Protein AF-A0A950ZMZ5-F1 (afdb_monomer_lite)

Structure (mmCIF, N/CA/C/O backbone):
data_AF-A0A950ZMZ5-F1
#
_entry.id   AF-A0A950ZMZ5-F1
#
loop_
_atom_site.group_PDB
_atom_site.id
_atom_site.type_symbol
_atom_site.label_atom_id
_atom_site.label_alt_id
_atom_site.label_comp_id
_atom_site.label_asym_id
_atom_site.label_entity_id
_atom_site.label_seq_id
_atom_site.pdbx_PDB_ins_code
_atom_site.Cartn_x
_atom_site.Cartn_y
_atom_site.Cartn_z
_atom_site.occupancy
_atom_site.B_iso_or_equiv
_atom_site.auth_seq_id
_atom_site.auth_comp_id
_atom_site.auth_asym_id
_atom_site.auth_atom_id
_atom_site.pdbx_PDB_model_num
ATOM 1 N N . MET A 1 1 ? -19.208 53.055 10.095 1.00 32.09 1 MET A N 1
ATOM 2 C CA . MET A 1 1 ? -19.517 51.726 9.536 1.00 32.09 1 MET A CA 1
ATOM 3 C C . MET A 1 1 ? -18.241 51.218 8.906 1.00 32.09 1 MET A C 1
ATOM 5 O O . MET A 1 1 ? -17.935 51.582 7.781 1.00 32.09 1 MET A O 1
ATOM 9 N N . THR A 1 2 ? -17.459 50.480 9.681 1.00 22.81 2 THR A N 1
ATOM 10 C CA . THR A 1 2 ? -16.190 49.901 9.240 1.00 22.81 2 THR A CA 1
ATOM 11 C C . THR A 1 2 ? -16.120 48.561 9.949 1.00 22.81 2 THR A C 1
ATOM 13 O O . THR A 1 2 ? -16.066 48.520 11.177 1.00 22.81 2 THR A O 1
ATOM 16 N N . ALA A 1 3 ? -16.302 47.487 9.187 1.00 22.36 3 ALA A N 1
ATOM 17 C CA . ALA A 1 3 ? -16.312 46.130 9.701 1.00 22.36 3 ALA A CA 1
ATOM 18 C C . ALA A 1 3 ? -14.878 45.714 10.041 1.00 22.36 3 ALA A C 1
ATOM 20 O O . ALA A 1 3 ? -13.974 45.837 9.217 1.00 22.36 3 ALA A O 1
ATOM 21 N N . VAL A 1 4 ? -14.695 45.251 11.274 1.00 22.25 4 VAL A N 1
ATOM 22 C CA . VAL A 1 4 ? -13.485 44.583 11.748 1.00 22.25 4 VAL A CA 1
ATOM 23 C C . VAL A 1 4 ? -13.586 43.132 11.287 1.00 22.25 4 VAL A C 1
ATOM 25 O O . VAL A 1 4 ? -14.477 42.411 11.730 1.00 22.25 4 VAL A O 1
ATOM 28 N N . ALA A 1 5 ? -12.717 42.724 10.365 1.00 22.44 5 ALA A N 1
ATOM 29 C CA . ALA A 1 5 ? -12.548 41.326 9.997 1.00 22.44 5 ALA A CA 1
ATOM 30 C C . ALA A 1 5 ? -11.643 40.657 11.040 1.00 22.44 5 ALA A C 1
ATOM 32 O O . ALA A 1 5 ? -10.465 40.984 11.165 1.00 22.44 5 ALA A O 1
ATOM 33 N N . THR A 1 6 ? -12.218 39.747 11.816 1.00 23.91 6 THR A N 1
ATOM 34 C CA . THR A 1 6 ? -11.496 38.792 12.659 1.00 23.91 6 THR A CA 1
ATOM 35 C C . THR A 1 6 ? -10.796 37.775 11.758 1.00 23.91 6 THR A C 1
ATOM 37 O O . THR A 1 6 ? -11.465 36.991 11.086 1.00 23.91 6 THR A O 1
ATOM 40 N N . GLY A 1 7 ? -9.462 37.807 11.720 1.00 21.19 7 GLY A N 1
ATOM 41 C CA . GLY A 1 7 ? -8.650 36.768 11.090 1.00 21.19 7 GLY A CA 1
ATOM 42 C C . GLY A 1 7 ? -8.719 35.477 11.904 1.00 21.19 7 GLY A C 1
ATOM 43 O O . GLY A 1 7 ? -8.362 35.471 13.080 1.00 21.19 7 GLY A O 1
ATOM 44 N N . GLY A 1 8 ? -9.208 34.406 11.280 1.00 20.48 8 GLY A N 1
ATOM 45 C CA . GLY A 1 8 ? -9.074 33.047 11.793 1.00 20.48 8 GLY A CA 1
ATOM 46 C C . GLY A 1 8 ? -7.639 32.573 11.591 1.00 20.48 8 GLY A C 1
ATOM 47 O O . GLY A 1 8 ? -7.111 32.649 10.482 1.00 20.48 8 GLY A O 1
ATOM 48 N N . ALA A 1 9 ? -7.008 32.135 12.676 1.00 21.34 9 ALA A N 1
ATOM 49 C CA . ALA A 1 9 ? -5.721 31.464 12.652 1.00 21.34 9 ALA A CA 1
ATOM 50 C C . ALA A 1 9 ? -5.855 30.145 11.876 1.00 21.34 9 ALA A C 1
ATOM 52 O O . ALA A 1 9 ? -6.676 29.300 12.227 1.00 21.34 9 ALA A O 1
ATOM 53 N N . ALA A 1 10 ? -5.063 29.990 10.816 1.00 20.31 10 ALA A N 1
ATOM 54 C CA . ALA A 1 10 ? -4.815 28.695 10.207 1.00 20.31 10 ALA A CA 1
ATOM 55 C C . ALA A 1 10 ? -3.962 27.890 11.195 1.00 20.31 10 ALA A C 1
ATOM 57 O O . ALA A 1 10 ? -2.818 28.257 11.466 1.00 20.31 10 ALA A O 1
ATOM 58 N N . LEU A 1 11 ? -4.550 26.853 11.788 1.00 21.42 11 LEU A N 1
ATOM 59 C CA . LEU A 1 11 ? -3.806 25.863 12.553 1.00 21.42 11 LEU A CA 1
ATOM 60 C C . LEU A 1 11 ? -3.029 25.008 11.556 1.00 21.42 11 LEU A C 1
ATOM 62 O O . LEU A 1 11 ? -3.608 24.327 10.712 1.00 21.42 11 LEU A O 1
ATOM 66 N N . ALA A 1 12 ? -1.710 25.134 11.633 1.00 23.05 12 ALA A N 1
ATOM 67 C CA . ALA A 1 12 ? -0.775 24.168 11.106 1.00 23.05 12 ALA A CA 1
ATOM 68 C C . ALA A 1 12 ? -0.797 22.940 12.025 1.00 23.05 12 ALA A C 1
ATOM 70 O O . ALA A 1 12 ? -0.555 23.074 13.221 1.00 23.05 12 ALA A O 1
ATOM 71 N N . SER A 1 13 ? -1.058 21.772 11.454 1.00 20.72 13 SER A N 1
ATOM 72 C CA . SER A 1 13 ? -0.697 20.474 12.022 1.00 20.72 13 SER A CA 1
ATOM 73 C C . SER A 1 13 ? -0.305 19.573 10.855 1.00 20.72 13 SER A C 1
ATOM 75 O O . SER A 1 13 ? -1.113 18.930 10.193 1.00 20.72 13 SER A O 1
ATOM 77 N N . VAL A 1 14 ? 0.983 19.678 10.546 1.00 29.28 14 VAL A N 1
ATOM 78 C CA . VAL A 1 14 ? 1.787 18.743 9.767 1.00 29.28 14 VAL A CA 1
ATOM 79 C C . VAL A 1 14 ? 1.998 17.523 10.656 1.00 29.28 14 VAL A C 1
ATOM 81 O O . VAL A 1 14 ? 2.551 17.670 11.741 1.00 29.28 14 VAL A O 1
ATOM 84 N N . GLY A 1 15 ? 1.554 16.342 10.235 1.00 23.73 15 GLY A N 1
ATOM 85 C CA . GLY A 1 15 ? 1.732 15.144 11.049 1.00 23.73 15 GLY A CA 1
ATOM 86 C C . GLY A 1 15 ? 1.360 13.861 10.328 1.00 23.73 15 GLY A C 1
ATOM 87 O O . GLY A 1 15 ? 0.329 13.308 10.661 1.00 23.73 15 GLY A O 1
ATOM 88 N N . ALA A 1 16 ? 2.188 13.448 9.355 1.00 27.67 16 ALA A N 1
ATOM 89 C CA . ALA A 1 16 ? 2.690 12.064 9.199 1.00 27.67 16 ALA A CA 1
ATOM 90 C C . ALA A 1 16 ? 3.478 11.823 7.890 1.00 27.67 16 ALA A C 1
ATOM 92 O O . ALA A 1 16 ? 4.119 10.793 7.788 1.00 27.67 16 ALA A O 1
ATOM 93 N N . PHE A 1 17 ? 3.511 12.749 6.915 1.00 30.23 17 PHE A N 1
ATOM 94 C CA . PHE A 1 17 ? 4.338 12.574 5.692 1.00 30.23 17 PHE A CA 1
ATOM 95 C C . PHE A 1 17 ? 5.006 13.857 5.164 1.00 30.23 17 PHE A C 1
ATOM 97 O O . PHE A 1 17 ? 5.418 13.925 4.010 1.00 30.23 17 PHE A O 1
ATOM 104 N N . THR A 1 18 ? 5.117 14.920 5.969 1.00 25.66 18 THR A N 1
ATOM 105 C CA . THR A 1 18 ? 5.727 16.184 5.512 1.00 25.66 18 THR A CA 1
ATOM 106 C C . THR A 1 18 ? 6.872 16.660 6.392 1.00 25.66 18 THR A C 1
ATOM 108 O O . THR A 1 18 ? 6.831 17.759 6.923 1.00 25.66 18 THR A O 1
ATOM 111 N N . HIS A 1 19 ? 7.957 15.889 6.451 1.00 24.17 19 HIS A N 1
ATOM 112 C CA . HIS A 1 19 ? 9.299 16.451 6.613 1.00 24.17 19 HIS A CA 1
ATOM 113 C C . HIS A 1 19 ? 10.263 15.684 5.712 1.00 24.17 19 HIS A C 1
ATOM 115 O O . HIS A 1 19 ? 10.140 14.477 5.568 1.00 24.17 19 HIS A O 1
ATOM 121 N N . THR A 1 20 ? 11.160 16.421 5.055 1.00 23.50 20 THR A N 1
ATOM 122 C CA . THR A 1 20 ? 12.178 15.939 4.113 1.00 23.50 20 THR A CA 1
ATOM 123 C C . THR A 1 20 ? 12.728 14.572 4.513 1.00 23.50 20 THR A C 1
ATOM 125 O O . THR A 1 20 ? 13.599 14.509 5.381 1.00 23.50 20 THR A O 1
ATOM 128 N N . ALA A 1 21 ? 12.287 13.500 3.853 1.00 25.80 21 ALA A N 1
ATOM 129 C CA . ALA A 1 21 ? 13.117 12.318 3.764 1.00 25.80 21 ALA A CA 1
ATOM 130 C C . ALA A 1 21 ? 14.353 12.762 2.970 1.00 25.80 21 ALA A C 1
ATOM 132 O O . ALA A 1 21 ? 14.354 13.015 1.767 1.00 25.80 21 ALA A O 1
ATOM 133 N N . THR A 1 22 ? 15.439 13.022 3.686 1.00 21.56 22 THR A N 1
ATOM 134 C CA . THR A 1 22 ? 16.737 12.953 3.041 1.00 21.56 22 THR A CA 1
ATOM 135 C C . THR A 1 22 ? 16.854 11.522 2.556 1.00 21.56 22 THR A C 1
ATOM 137 O O . THR A 1 22 ? 16.893 10.625 3.393 1.00 21.56 22 THR A O 1
ATOM 140 N N . ALA A 1 23 ? 16.887 11.318 1.238 1.00 23.75 23 ALA A N 1
ATOM 141 C CA . ALA A 1 23 ? 17.350 10.070 0.658 1.00 23.75 23 ALA A CA 1
ATOM 142 C C . ALA A 1 23 ? 18.657 9.694 1.369 1.00 23.75 23 ALA A C 1
ATOM 144 O O . ALA A 1 23 ? 19.685 10.353 1.176 1.00 23.75 23 ALA A O 1
ATOM 145 N N . SER A 1 24 ? 18.619 8.700 2.255 1.00 24.92 24 SER A N 1
ATOM 146 C CA . SER A 1 24 ? 19.824 8.175 2.881 1.00 24.92 24 SER A CA 1
ATOM 147 C C . SER A 1 24 ? 20.446 7.193 1.908 1.00 24.92 24 SER A C 1
ATOM 149 O O . SER A 1 24 ? 20.446 5.985 2.109 1.00 24.92 24 SER A O 1
ATOM 151 N N . SER A 1 25 ? 21.010 7.730 0.833 1.00 27.55 25 SER A N 1
ATOM 152 C CA . SER A 1 25 ? 22.023 6.999 0.100 1.00 27.55 25 SER A CA 1
ATOM 153 C C . SER A 1 25 ? 23.294 6.982 0.941 1.00 27.55 25 SER A C 1
ATOM 155 O O . SER A 1 25 ? 24.079 7.934 0.928 1.00 27.55 25 SER A O 1
ATOM 157 N N . GLY A 1 26 ? 23.476 5.898 1.686 1.00 26.34 26 GLY A N 1
ATOM 158 C CA . GLY A 1 26 ? 24.734 5.546 2.328 1.00 26.34 26 GLY A CA 1
ATOM 159 C C . GLY A 1 26 ? 24.906 6.068 3.752 1.00 26.34 26 GLY A C 1
ATOM 160 O O . GLY A 1 26 ? 25.150 7.251 3.985 1.00 26.34 26 GLY A O 1
ATOM 161 N N . GLY A 1 27 ? 24.930 5.133 4.699 1.00 23.84 27 GLY A N 1
ATOM 162 C CA . GLY A 1 27 ? 25.520 5.358 6.011 1.00 23.84 27 GLY A CA 1
ATOM 163 C C . GLY A 1 27 ? 24.931 4.469 7.090 1.00 23.84 27 GLY A C 1
ATOM 164 O O . GLY A 1 27 ? 23.806 4.678 7.514 1.00 23.84 27 GLY A O 1
ATOM 165 N N . TRP A 1 28 ? 25.746 3.537 7.576 1.00 34.00 28 TRP A N 1
ATOM 166 C CA . TRP A 1 28 ? 25.572 2.823 8.836 1.00 34.00 28 TRP A CA 1
ATOM 167 C C . TRP A 1 28 ? 25.198 3.797 9.962 1.00 34.00 28 TRP A C 1
ATOM 169 O O . TRP A 1 28 ? 26.044 4.565 10.428 1.00 34.00 28 TRP A O 1
ATOM 179 N N . GLY A 1 29 ? 23.944 3.767 10.397 1.00 33.09 29 GLY A N 1
ATOM 180 C CA . GLY A 1 29 ? 23.459 4.522 11.542 1.00 33.09 29 GLY A CA 1
ATOM 181 C C . GLY A 1 29 ? 22.271 3.794 12.172 1.00 33.09 29 GLY A C 1
ATOM 182 O O . GLY A 1 29 ? 21.432 3.296 11.427 1.00 33.09 29 GLY A O 1
ATOM 183 N N . PRO A 1 30 ? 22.212 3.668 13.510 1.00 36.00 30 PRO A N 1
ATOM 184 C CA . PRO A 1 30 ? 21.058 3.084 14.190 1.00 36.00 30 PRO A CA 1
ATOM 185 C C . PRO A 1 30 ? 19.786 3.898 13.905 1.00 36.00 30 PRO A C 1
ATOM 187 O O . PRO A 1 30 ? 19.873 5.112 13.697 1.00 36.00 30 PRO A O 1
ATOM 190 N N . LEU A 1 31 ? 18.632 3.215 13.921 1.00 36.31 31 LEU A N 1
ATOM 191 C CA . LEU A 1 31 ? 17.279 3.788 13.870 1.00 36.31 31 LEU A CA 1
ATOM 192 C C . LEU A 1 31 ? 17.222 5.106 14.652 1.00 36.31 31 LEU A C 1
ATOM 194 O O . LEU A 1 31 ? 17.436 5.121 15.859 1.00 36.31 31 LEU A O 1
ATOM 198 N N . SER A 1 32 ? 16.979 6.216 13.953 1.00 34.34 32 SER A N 1
ATOM 199 C CA . SER A 1 32 ? 16.877 7.548 14.546 1.00 34.34 32 SER A CA 1
ATOM 200 C C . SER A 1 32 ? 15.452 8.055 14.388 1.00 34.34 32 SER A C 1
ATOM 202 O O . SER A 1 32 ? 15.068 8.573 13.342 1.00 34.34 32 SER A O 1
ATOM 204 N N . CYS A 1 33 ? 14.691 7.977 15.474 1.00 40.84 33 CYS A N 1
ATOM 205 C CA . CYS A 1 33 ? 13.334 8.509 15.590 1.00 40.84 33 CYS A CA 1
ATOM 206 C C . CYS A 1 33 ? 13.276 10.060 15.598 1.00 40.84 33 CYS A C 1
ATOM 208 O O . CYS A 1 33 ? 12.283 10.670 15.979 1.00 40.84 33 CYS A O 1
ATOM 210 N N . GLY A 1 34 ? 14.361 10.735 15.189 1.00 34.91 34 GLY A N 1
ATOM 211 C CA . GLY A 1 34 ? 14.364 12.172 14.893 1.00 34.91 34 GLY A CA 1
ATOM 212 C C . GLY A 1 34 ? 13.641 12.520 13.584 1.00 34.91 34 GLY A C 1
ATOM 213 O O . GLY A 1 34 ? 13.347 13.689 13.340 1.00 34.91 34 GLY A O 1
ATOM 214 N N . ASN A 1 35 ? 13.329 11.509 12.771 1.00 38.72 35 ASN A N 1
ATOM 215 C CA . ASN A 1 35 ? 12.305 11.568 11.739 1.00 38.72 35 ASN A CA 1
ATOM 216 C C . ASN A 1 35 ? 11.102 10.788 12.280 1.00 38.72 35 ASN A C 1
ATOM 218 O O . ASN A 1 35 ? 11.290 9.652 12.697 1.00 38.72 35 ASN A O 1
ATOM 222 N N . ASN A 1 36 ? 9.915 11.406 12.295 1.00 33.66 36 ASN A N 1
ATOM 223 C CA . ASN A 1 36 ? 8.611 10.873 12.737 1.00 33.66 36 ASN A CA 1
ATOM 224 C C . ASN A 1 36 ? 8.176 9.593 11.977 1.00 33.66 36 ASN A C 1
ATOM 226 O O . ASN A 1 36 ? 7.123 9.566 11.342 1.00 33.66 36 ASN A O 1
ATOM 230 N N . LEU A 1 37 ? 8.989 8.543 11.986 1.00 39.84 37 LEU A N 1
ATOM 231 C CA . LEU A 1 37 ? 8.628 7.227 11.491 1.00 39.84 37 LEU A CA 1
ATOM 232 C C . LEU A 1 37 ? 7.892 6.530 12.632 1.00 39.84 37 LEU A C 1
ATOM 234 O O . LEU A 1 37 ? 8.488 6.152 13.634 1.00 39.84 37 LEU A O 1
ATOM 238 N N . ARG A 1 38 ? 6.569 6.444 12.485 1.00 42.16 38 ARG A N 1
ATOM 239 C CA . ARG A 1 38 ? 5.661 5.750 13.414 1.00 42.16 38 ARG A CA 1
ATOM 240 C C . ARG A 1 38 ? 5.796 4.228 13.358 1.00 42.16 38 ARG A C 1
ATOM 242 O O . ARG A 1 38 ? 5.222 3.540 14.191 1.00 42.16 38 ARG A O 1
ATOM 249 N N . LEU A 1 39 ? 6.531 3.736 12.364 1.00 47.12 39 LEU A N 1
ATOM 250 C CA . LEU A 1 39 ? 6.802 2.331 12.100 1.00 47.12 39 LEU A CA 1
ATOM 251 C C . LEU A 1 39 ? 8.301 2.093 12.289 1.00 47.12 39 LEU A C 1
ATOM 253 O O . LEU A 1 39 ? 9.124 2.942 11.920 1.00 47.12 39 LEU A O 1
ATOM 257 N N . CYS A 1 40 ? 8.657 0.969 12.905 1.00 47.28 40 CYS A N 1
ATOM 258 C CA . CYS A 1 40 ? 10.036 0.631 13.222 1.00 47.28 40 CYS A CA 1
ATOM 259 C C . CYS A 1 40 ? 10.724 0.054 11.985 1.00 47.28 40 CYS A C 1
ATOM 261 O O . CYS A 1 40 ? 11.017 -1.128 11.931 1.00 47.28 40 CYS A O 1
ATOM 263 N N . THR A 1 41 ? 11.050 0.900 11.007 1.00 48.28 41 THR A N 1
ATOM 264 C CA . THR A 1 41 ? 11.684 0.434 9.766 1.00 48.28 41 THR A CA 1
ATOM 265 C C . THR A 1 41 ? 12.944 -0.385 10.051 1.00 48.28 41 THR A C 1
ATOM 267 O O . THR A 1 41 ? 13.866 0.108 10.712 1.00 48.28 41 THR A O 1
ATOM 270 N N . GLU A 1 42 ? 13.007 -1.605 9.520 1.00 53.25 42 GLU A N 1
ATOM 271 C CA . GLU A 1 42 ? 14.174 -2.470 9.663 1.00 53.25 42 GLU A CA 1
ATOM 272 C C . GLU A 1 42 ? 15.477 -1.767 9.268 1.00 53.25 42 GLU A C 1
ATOM 274 O O . GLU A 1 42 ? 15.546 -0.930 8.363 1.00 53.25 42 GLU A O 1
ATOM 279 N N . VAL A 1 43 ? 16.562 -2.157 9.933 1.00 52.28 43 VAL A N 1
ATOM 280 C CA . VAL A 1 43 ? 17.907 -1.771 9.506 1.00 52.28 43 VAL A CA 1
ATOM 281 C C . VAL A 1 43 ? 18.379 -2.727 8.411 1.00 52.28 43 VAL A C 1
ATOM 283 O O . VAL A 1 43 ? 18.299 -3.942 8.559 1.00 52.28 43 VAL A O 1
ATOM 286 N N . GLU A 1 44 ? 18.942 -2.182 7.332 1.00 53.75 44 GLU A N 1
ATOM 287 C CA . GLU A 1 44 ? 19.447 -2.967 6.190 1.00 53.75 44 GLU A CA 1
ATOM 288 C C . GLU A 1 44 ? 20.469 -4.056 6.601 1.00 53.75 44 GLU A C 1
ATOM 290 O O . GLU A 1 44 ? 20.534 -5.120 5.987 1.00 53.75 44 GLU A O 1
ATOM 295 N N . ASP A 1 45 ? 21.258 -3.816 7.661 1.00 61.88 45 ASP A N 1
ATOM 296 C CA . ASP A 1 45 ? 22.209 -4.784 8.229 1.00 61.88 45 ASP A CA 1
ATOM 297 C C . ASP A 1 45 ? 22.039 -4.918 9.754 1.00 61.88 45 ASP A C 1
ATOM 299 O O . ASP A 1 45 ? 22.756 -4.313 10.565 1.00 61.88 45 ASP A O 1
ATOM 303 N N . ASP A 1 46 ? 21.080 -5.765 10.129 1.00 57.84 46 ASP A N 1
ATOM 304 C CA . ASP A 1 46 ? 20.758 -6.210 11.490 1.00 57.84 46 ASP A CA 1
ATOM 305 C C . ASP A 1 46 ? 21.987 -6.687 12.275 1.00 57.84 46 ASP A C 1
ATOM 307 O O . ASP A 1 46 ? 22.171 -6.370 13.454 1.00 57.84 46 ASP A O 1
ATOM 311 N N . LYS A 1 47 ? 22.879 -7.430 11.617 1.00 67.25 47 LYS A N 1
ATOM 312 C CA . LYS A 1 47 ? 24.066 -8.004 12.251 1.00 67.25 47 LYS A CA 1
ATOM 313 C C . LYS A 1 47 ? 25.069 -6.940 12.626 1.00 67.25 47 LYS A C 1
ATOM 315 O O . LYS A 1 47 ? 25.731 -7.086 13.651 1.00 67.25 47 LYS A O 1
ATOM 320 N N . THR A 1 48 ? 25.210 -5.896 11.827 1.00 66.50 48 THR A N 1
ATOM 321 C CA . THR A 1 48 ? 26.104 -4.797 12.183 1.00 66.50 48 THR A CA 1
ATOM 322 C C . THR A 1 48 ? 25.464 -3.860 13.200 1.00 66.50 48 THR A C 1
ATOM 324 O O . THR A 1 48 ? 26.162 -3.403 14.105 1.00 66.50 48 THR A O 1
ATOM 327 N N . ALA A 1 49 ? 24.157 -3.601 13.098 1.00 60.34 49 ALA A N 1
ATOM 328 C CA . ALA A 1 49 ? 23.449 -2.727 14.031 1.00 60.34 49 ALA A CA 1
ATOM 329 C C . ALA A 1 49 ? 23.337 -3.337 15.437 1.00 60.34 49 ALA A C 1
ATOM 331 O O . ALA A 1 49 ? 23.622 -2.669 16.432 1.00 60.34 49 ALA A O 1
ATOM 332 N N . PHE A 1 50 ? 22.966 -4.616 15.519 1.00 65.19 50 PHE A N 1
ATOM 333 C CA . PHE A 1 50 ? 22.609 -5.271 16.776 1.00 65.19 50 PHE A CA 1
ATOM 334 C C . PHE A 1 50 ? 23.531 -6.434 17.147 1.00 65.19 50 PHE A C 1
ATOM 336 O O . PHE A 1 50 ? 23.539 -6.863 18.294 1.00 65.19 50 PHE A O 1
ATOM 343 N N . GLY A 1 51 ? 24.342 -6.955 16.222 1.00 70.44 51 GLY A N 1
ATOM 344 C CA . GLY A 1 51 ? 25.155 -8.156 16.458 1.00 70.44 51 GLY A CA 1
ATOM 345 C C . GLY A 1 51 ? 24.374 -9.470 16.341 1.00 70.44 51 GLY A C 1
ATOM 346 O O . GLY A 1 51 ? 24.968 -10.547 16.456 1.00 70.44 51 GLY A O 1
ATOM 347 N N . TRP A 1 52 ? 23.062 -9.401 16.107 1.00 66.31 52 TRP A N 1
ATOM 348 C CA . TRP A 1 52 ? 22.148 -10.528 15.930 1.00 66.31 52 TRP A CA 1
ATOM 349 C C . TRP A 1 52 ? 20.894 -10.083 15.168 1.00 66.31 52 TRP A C 1
ATOM 351 O O . TRP A 1 52 ? 20.552 -8.906 15.172 1.00 66.31 52 TRP A O 1
ATOM 361 N N . TYR A 1 53 ? 20.191 -11.043 14.564 1.00 62.25 53 TYR A N 1
ATOM 362 C CA . TYR A 1 53 ? 18.888 -10.793 13.948 1.00 62.25 53 TYR A CA 1
ATOM 363 C C . TYR A 1 53 ? 17.832 -10.588 15.028 1.00 62.25 53 TYR A C 1
ATOM 365 O O . TYR A 1 53 ? 17.689 -11.442 15.909 1.00 62.25 53 TYR A O 1
ATOM 373 N N . VAL A 1 54 ? 17.126 -9.459 14.970 1.00 58.66 54 VAL A N 1
ATOM 374 C CA . VAL A 1 54 ? 16.095 -9.085 15.952 1.00 58.66 54 VAL A CA 1
ATOM 375 C C . VAL A 1 54 ? 14.689 -9.500 15.487 1.00 58.66 54 VAL A C 1
ATOM 377 O O . VAL A 1 54 ? 13.800 -9.640 16.321 1.00 58.66 54 VAL A O 1
ATOM 380 N N . GLY A 1 55 ? 14.529 -9.867 14.208 1.00 54.44 55 GLY A N 1
ATOM 381 C CA . GLY A 1 55 ? 13.219 -10.131 13.602 1.00 54.44 55 GLY A CA 1
ATOM 382 C C . GLY A 1 55 ? 12.655 -8.873 12.950 1.00 54.44 55 GLY A C 1
ATOM 383 O O . GLY A 1 55 ? 12.963 -7.792 13.423 1.00 54.44 55 GLY A O 1
ATOM 384 N N . HIS A 1 56 ? 11.855 -9.048 11.893 1.00 55.16 56 HIS A N 1
ATOM 385 C CA . HIS A 1 56 ? 11.098 -7.957 11.274 1.00 55.16 56 HIS A CA 1
ATOM 386 C C . HIS A 1 56 ? 9.824 -7.673 12.074 1.00 55.16 56 HIS A C 1
ATOM 388 O O . HIS A 1 56 ? 9.182 -8.623 12.535 1.00 55.16 56 HIS A O 1
ATOM 394 N N . ASP A 1 57 ? 9.429 -6.408 12.184 1.00 59.97 57 ASP A N 1
ATOM 395 C CA . ASP A 1 57 ? 8.154 -5.929 12.746 1.00 59.97 57 ASP A CA 1
ATOM 396 C C . ASP A 1 57 ? 6.904 -6.232 11.883 1.00 59.97 57 ASP A C 1
ATOM 398 O O . ASP A 1 57 ? 5.827 -5.699 12.117 1.00 59.97 57 ASP A O 1
ATOM 402 N N . GLU A 1 58 ? 6.993 -7.166 10.934 1.00 69.06 58 GLU A N 1
ATOM 403 C CA . GLU A 1 58 ? 5.903 -7.508 10.011 1.00 69.06 58 GLU A CA 1
ATOM 404 C C . GLU A 1 58 ? 5.938 -9.019 9.670 1.00 69.06 58 GLU A C 1
ATOM 406 O O . GLU A 1 58 ? 6.736 -9.487 8.843 1.00 69.06 58 GLU A O 1
ATOM 411 N N . PRO A 1 59 ? 5.178 -9.859 10.400 1.00 75.69 59 PRO A N 1
ATOM 412 C CA . PRO A 1 59 ? 5.123 -11.293 10.154 1.00 75.69 59 PRO A CA 1
ATOM 413 C C . PRO A 1 59 ? 4.252 -11.653 8.936 1.00 75.69 59 PRO A C 1
ATOM 415 O O . PRO A 1 59 ? 3.025 -11.755 9.028 1.00 75.69 59 PRO A O 1
ATOM 418 N N . SER A 1 60 ? 4.902 -12.051 7.839 1.00 84.25 60 SER A N 1
ATOM 419 C CA . SER A 1 60 ? 4.213 -12.500 6.621 1.00 84.25 60 SER A CA 1
ATOM 420 C C . SER A 1 60 ? 3.899 -13.990 6.516 1.00 84.25 60 SER A C 1
ATOM 422 O O . SER A 1 60 ? 4.589 -14.891 7.009 1.00 84.25 60 SER A O 1
ATOM 424 N N . VAL A 1 61 ? 2.881 -14.261 5.698 1.00 91.19 61 VAL A N 1
ATOM 425 C CA . VAL A 1 61 ? 2.598 -15.550 5.072 1.00 91.19 61 VAL A CA 1
ATOM 426 C C . VAL A 1 61 ? 2.817 -15.444 3.564 1.00 91.19 61 VAL A C 1
ATOM 428 O O . VAL A 1 61 ? 2.115 -14.724 2.859 1.00 91.19 61 VAL A O 1
ATOM 431 N N . LEU A 1 62 ? 3.762 -16.235 3.057 1.00 92.50 62 LEU A N 1
ATOM 432 C CA . LEU A 1 62 ? 4.104 -16.318 1.636 1.00 92.50 62 LEU A CA 1
ATOM 433 C C . LEU A 1 62 ? 3.368 -17.474 0.952 1.00 92.50 62 LEU A C 1
ATOM 435 O O . LEU A 1 62 ? 3.472 -18.627 1.380 1.00 92.50 62 LEU A O 1
ATOM 439 N N . PHE A 1 63 ? 2.680 -17.191 -0.154 1.00 95.19 63 PHE A N 1
ATOM 440 C CA . PHE A 1 63 ? 1.940 -18.193 -0.923 1.00 95.19 63 PHE A CA 1
ATOM 441 C C . PHE A 1 63 ? 2.713 -18.583 -2.184 1.00 95.19 63 PHE A C 1
ATOM 443 O O . PHE A 1 63 ? 2.703 -17.847 -3.169 1.00 95.19 63 PHE A O 1
ATOM 450 N N . TYR A 1 64 ? 3.365 -19.752 -2.172 1.00 96.38 64 TYR A N 1
ATOM 451 C CA . TYR A 1 64 ? 4.078 -20.277 -3.341 1.00 96.38 64 TYR A CA 1
ATOM 452 C C . TYR A 1 64 ? 3.342 -21.404 -4.052 1.00 96.38 64 TYR A C 1
ATOM 454 O O . TYR A 1 64 ? 2.870 -22.359 -3.436 1.00 96.38 64 TYR A O 1
ATOM 462 N N . SER A 1 65 ? 3.310 -21.306 -5.375 1.00 96.94 65 SER A N 1
ATOM 463 C CA . SER A 1 65 ? 2.784 -22.304 -6.288 1.00 96.94 65 SER A CA 1
ATOM 464 C C . SER A 1 65 ? 3.401 -22.112 -7.672 1.00 96.94 65 SER A C 1
ATOM 466 O O . SER A 1 65 ? 3.640 -20.995 -8.117 1.00 96.94 65 SER A O 1
ATOM 468 N N . THR A 1 66 ? 3.648 -23.215 -8.373 1.00 96.62 66 THR A N 1
ATOM 469 C CA . THR A 1 66 ? 4.073 -23.216 -9.783 1.00 96.62 66 THR A CA 1
ATOM 470 C C . THR A 1 66 ? 2.886 -23.247 -10.748 1.00 96.62 66 THR A C 1
ATOM 472 O O . THR A 1 66 ? 3.081 -23.325 -11.958 1.00 96.62 66 THR A O 1
ATOM 475 N N . GLU A 1 67 ? 1.654 -23.260 -10.236 1.00 97.75 67 GLU A N 1
ATOM 476 C CA . GLU A 1 67 ? 0.450 -23.232 -11.066 1.00 97.75 67 GLU A CA 1
ATOM 477 C C . GLU A 1 67 ? 0.268 -21.834 -11.662 1.00 97.75 67 GLU A C 1
ATOM 479 O O . GLU A 1 67 ? 0.289 -20.833 -10.937 1.00 97.75 67 GLU A O 1
ATOM 484 N N . ALA A 1 68 ? 0.077 -21.765 -12.981 1.00 97.31 68 ALA A N 1
ATOM 485 C CA . ALA A 1 68 ? -0.221 -20.513 -13.668 1.00 97.31 68 ALA A CA 1
ATOM 486 C C . ALA A 1 68 ? -1.485 -19.880 -13.070 1.00 97.31 68 ALA A C 1
ATOM 488 O O . ALA A 1 68 ? -2.492 -20.561 -12.865 1.00 97.31 68 ALA A O 1
ATOM 489 N N . GLY A 1 69 ? -1.422 -18.585 -12.781 1.00 96.31 69 GLY A N 1
ATOM 490 C CA . GLY A 1 69 ? -2.462 -17.862 -12.054 1.00 96.31 69 GLY A CA 1
ATOM 491 C C . GLY A 1 69 ? -2.075 -17.522 -10.613 1.00 96.31 69 GLY A C 1
ATOM 492 O O . GLY A 1 69 ? -2.606 -16.580 -10.035 1.00 96.31 69 GLY A O 1
ATOM 493 N N . SER A 1 70 ? -1.127 -18.251 -10.018 1.00 97.06 70 SER A N 1
ATOM 494 C CA . SER A 1 70 ? -0.745 -18.035 -8.614 1.00 97.06 70 SER A CA 1
ATOM 495 C C . SER A 1 70 ? 0.040 -16.749 -8.353 1.00 97.06 70 SER A C 1
ATOM 497 O O . SER A 1 70 ? 0.173 -16.373 -7.196 1.00 97.06 70 SER A O 1
ATOM 499 N N . GLY A 1 71 ? 0.547 -16.085 -9.397 1.00 96.31 71 GLY A N 1
ATOM 500 C CA . GLY A 1 71 ? 1.195 -14.774 -9.300 1.00 96.31 71 GLY A CA 1
ATOM 501 C C . GLY A 1 71 ? 0.291 -13.588 -9.648 1.00 96.31 71 GLY A C 1
ATOM 502 O O . GLY A 1 71 ? 0.761 -12.460 -9.574 1.00 96.31 71 GLY A O 1
ATOM 503 N N . ASN A 1 72 ? -0.971 -13.818 -10.047 1.00 96.06 72 ASN A N 1
ATOM 504 C CA . ASN A 1 72 ? -1.826 -12.767 -10.625 1.00 96.06 72 ASN A CA 1
ATOM 505 C C . ASN A 1 72 ? -3.342 -12.890 -10.362 1.00 96.06 72 ASN A C 1
ATOM 507 O O . ASN A 1 72 ? -4.113 -11.984 -10.696 1.00 96.06 72 ASN A O 1
ATOM 511 N N . HIS A 1 73 ? -3.795 -13.991 -9.757 1.00 96.44 73 HIS A N 1
ATOM 512 C CA . HIS A 1 73 ? -5.202 -14.231 -9.463 1.00 96.44 73 HIS A CA 1
ATOM 513 C C . HIS A 1 73 ? -5.374 -14.893 -8.097 1.00 96.44 73 HIS A C 1
ATOM 515 O O . HIS A 1 73 ? -5.211 -16.104 -7.940 1.00 96.44 73 HIS A O 1
ATOM 521 N N . MET A 1 74 ? -5.758 -14.088 -7.107 1.00 97.19 74 MET A N 1
ATOM 522 C CA . MET A 1 74 ? -5.885 -14.516 -5.719 1.00 97.19 74 MET A CA 1
ATOM 523 C C . MET A 1 74 ? -7.287 -14.267 -5.183 1.00 97.19 74 MET A C 1
ATOM 525 O O . MET A 1 74 ? -7.911 -13.247 -5.480 1.00 97.19 74 MET A O 1
ATOM 529 N N . GLN A 1 75 ? -7.753 -15.182 -4.336 1.00 97.81 75 GLN A N 1
ATOM 530 C CA . GLN A 1 75 ? -8.958 -15.002 -3.541 1.00 97.81 75 GLN A CA 1
ATOM 531 C C . GLN A 1 75 ? -8.704 -15.429 -2.098 1.00 97.81 75 GLN A C 1
ATOM 533 O O . GLN A 1 75 ? -8.220 -16.531 -1.841 1.00 97.81 75 GLN A O 1
ATOM 538 N N . TYR A 1 76 ? -9.100 -14.573 -1.162 1.00 97.75 76 TYR A N 1
ATOM 539 C CA . TYR A 1 76 ? -8.983 -14.809 0.269 1.00 97.75 76 TYR A CA 1
ATOM 540 C C . TYR A 1 76 ? -10.350 -14.678 0.928 1.00 97.75 76 TYR A C 1
ATOM 542 O O . TYR A 1 76 ? -11.190 -13.885 0.500 1.00 97.75 76 TYR A O 1
ATOM 550 N N .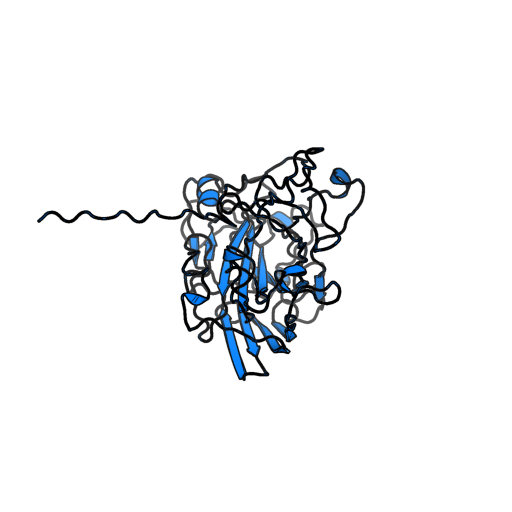 ASN A 1 77 ? -10.568 -15.449 1.989 1.00 97.94 77 ASN A N 1
ATOM 551 C CA . ASN A 1 77 ? -11.693 -15.241 2.888 1.00 97.94 77 ASN A CA 1
ATOM 552 C C . ASN A 1 77 ? -11.135 -14.822 4.239 1.00 97.94 77 ASN A C 1
ATOM 554 O O . ASN A 1 77 ? -10.302 -15.530 4.804 1.00 97.94 77 ASN A O 1
ATOM 558 N N . MET A 1 78 ? -11.599 -13.690 4.750 1.00 95.25 78 MET A N 1
ATOM 559 C CA . MET A 1 78 ? -11.165 -13.165 6.040 1.00 95.25 78 MET A CA 1
ATOM 560 C C . MET A 1 78 ? -12.366 -12.729 6.865 1.00 95.25 78 MET A C 1
ATOM 562 O O . MET A 1 78 ? -13.449 -12.481 6.339 1.00 95.25 78 MET A O 1
ATOM 566 N N . LYS A 1 79 ? -12.169 -12.632 8.173 1.00 96.69 79 LYS A N 1
ATOM 567 C CA . LYS A 1 79 ? -13.161 -12.089 9.089 1.00 96.69 79 LYS A CA 1
ATOM 568 C C . LYS A 1 79 ? -12.534 -10.928 9.839 1.00 96.69 79 LYS A C 1
ATOM 570 O O . LYS A 1 79 ? -11.510 -11.125 10.488 1.00 96.69 79 LYS A O 1
ATOM 575 N N . LEU A 1 80 ? -13.141 -9.749 9.747 1.00 95.06 80 LEU A N 1
ATOM 576 C CA . LEU A 1 80 ? -12.576 -8.550 10.356 1.00 95.06 80 LEU A CA 1
ATOM 577 C C . LEU A 1 80 ? -12.602 -8.640 11.888 1.00 95.06 80 LEU A C 1
ATOM 579 O O . LEU A 1 80 ? -13.643 -9.011 12.456 1.00 95.06 80 LEU A O 1
ATOM 583 N N . PRO A 1 81 ? -11.502 -8.272 12.568 1.00 92.12 81 PRO A N 1
ATOM 584 C CA . PRO A 1 81 ? -11.483 -8.167 14.017 1.00 92.12 81 PRO A CA 1
ATOM 585 C C . PRO A 1 81 ? -12.546 -7.205 14.549 1.00 92.12 81 PRO A C 1
ATOM 587 O O . PRO A 1 81 ? -12.970 -6.244 13.896 1.00 92.12 81 PRO A O 1
ATOM 590 N N . VAL A 1 82 ? -12.983 -7.486 15.772 1.00 89.62 82 VAL A N 1
ATOM 591 C CA . VAL A 1 82 ? -13.932 -6.651 16.508 1.00 89.62 82 VAL A CA 1
ATOM 592 C C . VAL A 1 82 ? -13.149 -5.826 17.508 1.00 89.62 82 VAL A C 1
ATOM 594 O O . VAL A 1 82 ? -12.452 -6.397 18.344 1.00 89.62 82 VAL A O 1
ATOM 597 N N . GLN A 1 83 ? -13.309 -4.505 17.449 1.00 85.38 83 GLN A N 1
ATOM 598 C CA . GLN A 1 83 ? -12.722 -3.624 18.450 1.00 85.38 83 GLN A CA 1
ATOM 599 C C . GLN A 1 83 ? -13.360 -3.894 19.822 1.00 85.38 83 GLN A C 1
ATOM 601 O O . GLN A 1 83 ? -14.589 -4.044 19.902 1.00 85.38 83 GLN A O 1
ATOM 606 N N . PRO A 1 84 ? -12.569 -3.987 20.904 1.00 82.88 84 PRO A N 1
ATOM 607 C CA . PRO A 1 84 ? -13.119 -4.126 22.242 1.00 82.88 84 PRO A CA 1
ATOM 608 C C . PRO A 1 84 ? -13.964 -2.899 22.615 1.00 82.88 84 PRO A C 1
ATOM 610 O O . PRO A 1 84 ? -13.868 -1.832 22.017 1.00 82.88 84 PRO A O 1
ATOM 613 N N . ALA A 1 85 ? -14.824 -3.063 23.621 1.00 77.25 85 ALA A N 1
ATOM 614 C CA . ALA A 1 85 ? -15.603 -1.967 24.188 1.00 77.25 85 ALA A CA 1
ATOM 615 C C . ALA A 1 85 ? -15.281 -1.768 25.674 1.00 77.25 85 ALA A C 1
ATOM 617 O O . ALA A 1 85 ? -15.031 -2.738 26.414 1.00 77.25 85 ALA A O 1
ATOM 618 N N . GLY A 1 86 ? -15.399 -0.512 26.109 1.00 73.06 86 GLY A N 1
ATOM 619 C CA . GLY A 1 86 ? -15.159 -0.064 27.479 1.00 73.06 86 GLY A CA 1
ATOM 620 C C . GLY A 1 86 ? -13.722 0.405 27.703 1.00 73.06 86 GLY A C 1
ATOM 621 O O . GLY A 1 86 ? -12.931 0.458 26.768 1.00 73.06 86 GLY A O 1
ATOM 622 N N . SER A 1 87 ? -13.413 0.739 28.957 1.00 71.44 87 SER A N 1
ATOM 623 C CA . SER A 1 87 ? -12.068 1.138 29.382 1.00 71.44 87 SER A CA 1
ATOM 624 C C . SER A 1 87 ? -11.013 0.095 29.039 1.00 71.44 87 SER A C 1
ATOM 626 O O . SER A 1 87 ? -11.311 -1.110 29.058 1.00 71.44 87 SER A O 1
ATOM 628 N N . PHE A 1 88 ? -9.798 0.587 28.789 1.00 73.62 88 PHE A N 1
ATOM 629 C CA . PHE A 1 88 ? -8.597 -0.215 28.631 1.00 73.62 88 PHE A CA 1
ATOM 630 C C . PHE A 1 88 ? -8.495 -1.290 29.720 1.00 73.62 88 PHE A C 1
ATOM 632 O O . PHE A 1 88 ? -8.900 -1.117 30.878 1.00 73.62 88 PHE A O 1
ATOM 639 N N . ASN A 1 89 ? -8.005 -2.452 29.309 1.00 73.75 89 ASN A N 1
ATOM 640 C CA . ASN A 1 89 ? -7.763 -3.602 30.159 1.00 73.75 89 ASN A CA 1
ATOM 641 C C . ASN A 1 89 ? -6.706 -4.459 29.471 1.00 73.75 89 ASN A C 1
ATOM 643 O O . ASN A 1 89 ? -6.882 -4.768 28.301 1.00 73.75 89 ASN A O 1
ATOM 647 N N . ASP A 1 90 ? -5.718 -4.954 30.211 1.00 73.94 90 ASP A N 1
ATOM 648 C CA . ASP A 1 90 ? -4.628 -5.803 29.698 1.00 73.94 90 ASP A CA 1
ATOM 649 C C . ASP A 1 90 ? -5.090 -7.074 28.948 1.00 73.94 90 ASP A C 1
ATOM 651 O O . ASP A 1 90 ? -4.303 -7.752 28.297 1.00 73.94 90 ASP A O 1
ATOM 655 N N . ASN A 1 91 ? -6.375 -7.434 29.036 1.00 76.94 91 ASN A N 1
ATOM 656 C CA . ASN A 1 91 ? -6.987 -8.553 28.312 1.00 76.94 91 ASN A CA 1
ATOM 657 C C . ASN A 1 91 ? -7.803 -8.123 27.074 1.00 76.94 91 ASN A C 1
ATOM 659 O O . ASN A 1 91 ? -8.550 -8.935 26.521 1.00 76.94 91 ASN A O 1
ATOM 663 N N . LYS A 1 92 ? -7.746 -6.846 26.683 1.00 77.81 92 LYS A N 1
ATOM 664 C CA . LYS A 1 92 ? -8.472 -6.243 25.559 1.00 77.81 92 LYS A CA 1
ATOM 665 C C . LYS A 1 92 ? -7.556 -5.247 24.838 1.00 77.81 92 LYS A C 1
ATOM 667 O O . LYS A 1 92 ? -7.367 -4.149 25.341 1.00 77.81 92 LYS A O 1
ATOM 672 N N . GLY A 1 93 ? -7.064 -5.616 23.659 1.00 76.31 93 GLY A N 1
ATOM 673 C CA . GLY A 1 93 ? -6.335 -4.704 22.771 1.00 76.31 93 GLY A CA 1
ATOM 674 C C . GLY A 1 93 ? -7.207 -4.252 21.604 1.00 76.31 93 GLY A C 1
ATOM 675 O O . GLY A 1 93 ? -7.968 -5.057 21.050 1.00 76.31 93 GLY A O 1
ATOM 676 N N . TYR A 1 94 ? -7.122 -2.974 21.249 1.00 81.94 94 TYR A N 1
ATOM 677 C CA . TYR A 1 94 ? -7.648 -2.474 19.983 1.00 81.94 94 TYR A CA 1
ATOM 678 C C . TYR A 1 94 ? -6.739 -2.931 18.848 1.00 81.94 94 TYR A C 1
ATOM 680 O O . TYR A 1 94 ? -5.529 -3.067 19.001 1.00 81.94 94 TYR A O 1
ATOM 688 N N . THR A 1 95 ? -7.314 -3.192 17.677 1.00 82.81 95 THR A N 1
ATOM 689 C CA . THR A 1 95 ? -6.515 -3.678 16.549 1.00 82.81 95 THR A CA 1
ATOM 690 C C . THR A 1 95 ? -5.473 -2.648 16.131 1.00 82.81 95 THR A C 1
ATOM 692 O O . THR A 1 95 ? -4.320 -3.023 15.995 1.00 82.81 95 THR A O 1
ATOM 695 N N . GLY A 1 96 ? -5.830 -1.360 16.082 1.00 77.31 96 GLY A N 1
ATOM 696 C CA . GLY A 1 96 ? -4.872 -0.287 15.790 1.00 77.31 96 GLY A CA 1
ATOM 697 C C . GLY A 1 96 ? -3.712 -0.157 16.789 1.00 77.31 96 GLY A C 1
ATOM 698 O O . GLY A 1 96 ? -2.700 0.423 16.438 1.00 77.31 96 GLY A O 1
ATOM 699 N N . GLU A 1 97 ? -3.803 -0.731 17.997 1.00 76.38 97 GLU A N 1
ATOM 700 C CA . GLU A 1 97 ? -2.682 -0.740 18.960 1.00 76.38 97 GLU A CA 1
ATOM 701 C C . GLU A 1 97 ? -1.624 -1.805 18.634 1.00 76.38 97 GLU A C 1
ATOM 703 O O . GLU A 1 97 ? -0.511 -1.760 19.142 1.00 76.38 97 GLU A O 1
ATOM 708 N N . THR A 1 98 ? -1.987 -2.813 17.842 1.00 77.00 98 THR A N 1
ATOM 709 C CA . THR A 1 98 ? -1.138 -3.993 17.589 1.00 77.00 98 THR A CA 1
ATOM 710 C C . THR A 1 98 ? -0.854 -4.204 16.116 1.00 77.00 98 THR A C 1
ATOM 712 O O . THR A 1 98 ? 0.102 -4.885 15.765 1.00 77.00 98 THR A O 1
ATOM 715 N N . THR A 1 99 ? -1.693 -3.648 15.249 1.00 79.75 99 THR A N 1
ATOM 716 C CA . THR A 1 99 ? -1.547 -3.751 13.809 1.00 79.75 99 THR A CA 1
ATOM 717 C C . THR A 1 99 ? -2.255 -2.588 13.118 1.00 79.75 99 THR A C 1
ATOM 719 O O . THR A 1 99 ? -3.493 -2.545 13.081 1.00 79.75 99 THR A O 1
ATOM 722 N N . PRO A 1 100 ? -1.492 -1.604 12.613 1.00 78.00 100 PRO A N 1
ATOM 723 C CA . PRO A 1 100 ? -2.060 -0.448 11.932 1.00 78.00 100 PRO A CA 1
ATOM 724 C C . PRO A 1 100 ? -2.623 -0.806 10.550 1.00 78.00 100 PRO A C 1
ATOM 726 O O . PRO A 1 100 ? -3.528 -0.129 10.066 1.00 78.00 100 PRO A O 1
ATOM 729 N N . ALA A 1 101 ? -2.180 -1.911 9.940 1.00 86.31 101 ALA A N 1
ATOM 730 C CA . ALA A 1 101 ? -2.775 -2.446 8.723 1.00 86.31 101 ALA A CA 1
ATOM 731 C C . ALA A 1 101 ? -2.597 -3.966 8.597 1.00 86.31 101 ALA A C 1
ATOM 733 O O . ALA A 1 101 ? -1.558 -4.528 8.925 1.00 86.31 101 ALA A O 1
ATOM 734 N N . TYR A 1 102 ? -3.600 -4.629 8.023 1.00 89.19 102 TYR A N 1
ATOM 735 C CA . TYR A 1 102 ? -3.395 -5.925 7.371 1.00 89.19 102 TYR A CA 1
ATOM 736 C C . TYR A 1 102 ? -3.325 -5.719 5.881 1.00 89.19 102 TYR A C 1
ATOM 738 O O . TYR A 1 102 ? -4.111 -4.930 5.355 1.00 89.19 102 TYR A O 1
ATOM 746 N N . TRP A 1 103 ? -2.518 -6.497 5.176 1.00 92.69 103 TRP A N 1
ATOM 747 C CA . TRP A 1 103 ? -2.484 -6.357 3.734 1.00 92.69 103 TRP A CA 1
ATOM 748 C C . TRP A 1 103 ? -2.311 -7.671 2.984 1.00 92.69 103 TRP A C 1
ATOM 750 O O . TRP A 1 103 ? -1.794 -8.666 3.488 1.00 92.69 103 TRP A O 1
ATOM 760 N N . PHE A 1 104 ? -2.816 -7.680 1.749 1.00 95.88 104 PHE A N 1
ATOM 761 C CA . PHE A 1 104 ? -2.528 -8.714 0.757 1.00 95.88 104 PHE A CA 1
ATOM 762 C C . PHE A 1 104 ? -1.739 -8.089 -0.377 1.00 95.88 104 PHE A C 1
ATOM 764 O O . PHE A 1 104 ? -2.180 -7.075 -0.915 1.00 95.88 104 PHE A O 1
ATOM 771 N N . GLY A 1 105 ? -0.630 -8.712 -0.762 1.00 94.75 105 GLY A N 1
ATOM 772 C CA . GLY A 1 105 ? 0.286 -8.126 -1.730 1.00 94.75 105 GLY A CA 1
ATOM 773 C C . GLY A 1 105 ? 0.606 -9.002 -2.932 1.00 94.75 105 GLY A C 1
ATOM 774 O O . GLY A 1 105 ? 0.318 -10.207 -2.956 1.00 94.75 105 GLY A O 1
ATOM 775 N N . MET A 1 106 ? 1.154 -8.350 -3.956 1.00 96.31 106 MET A N 1
ATOM 776 C CA . MET A 1 106 ? 1.519 -8.940 -5.244 1.00 96.31 106 MET A CA 1
ATOM 777 C C . MET A 1 106 ? 2.628 -8.127 -5.926 1.00 96.31 106 MET A C 1
ATOM 779 O O . MET A 1 106 ? 2.630 -6.898 -5.878 1.00 96.31 106 MET A O 1
ATOM 783 N N . ALA A 1 107 ? 3.549 -8.800 -6.621 1.00 97.06 107 ALA A N 1
ATOM 784 C CA . ALA A 1 107 ? 4.538 -8.120 -7.455 1.00 97.06 107 ALA A CA 1
ATOM 785 C C . ALA A 1 107 ? 3.900 -7.583 -8.748 1.00 97.06 107 ALA A C 1
ATOM 787 O O . ALA A 1 107 ? 3.218 -8.314 -9.472 1.00 97.06 107 ALA A O 1
ATOM 788 N N . MET A 1 108 ? 4.190 -6.328 -9.082 1.00 96.50 108 MET A N 1
ATOM 789 C CA . MET A 1 108 ? 3.605 -5.600 -10.207 1.00 96.50 108 MET A CA 1
ATOM 790 C C . MET A 1 108 ? 4.670 -5.190 -11.223 1.00 96.50 108 MET A C 1
ATOM 792 O O . MET A 1 108 ? 5.775 -4.796 -10.859 1.00 96.50 108 MET A O 1
ATOM 796 N N . CYS A 1 109 ? 4.336 -5.218 -12.513 1.00 95.69 109 CYS A N 1
ATOM 797 C CA . CYS A 1 109 ? 5.134 -4.539 -13.529 1.00 95.69 109 CYS A CA 1
ATOM 798 C C . CYS A 1 109 ? 5.161 -3.031 -13.242 1.00 95.69 109 CYS A C 1
ATOM 800 O O . CYS A 1 109 ? 4.097 -2.415 -13.139 1.00 95.69 109 CYS A O 1
ATOM 802 N N . ALA A 1 110 ? 6.353 -2.430 -13.189 1.00 92.50 110 ALA A N 1
ATOM 803 C CA . ALA A 1 110 ? 6.496 -0.981 -13.104 1.00 92.50 110 ALA A CA 1
ATOM 804 C C . ALA A 1 110 ? 7.750 -0.496 -13.833 1.00 92.50 110 ALA A C 1
ATOM 806 O O . ALA A 1 110 ? 8.864 -0.719 -13.380 1.00 92.50 110 ALA A O 1
ATOM 807 N N . SER A 1 111 ? 7.579 0.146 -14.990 1.00 88.38 111 SER A N 1
ATOM 808 C CA . SER A 1 111 ? 8.697 0.560 -15.848 1.00 88.38 111 SER A CA 1
ATOM 809 C C . SER A 1 111 ? 9.595 1.627 -15.226 1.00 88.38 111 SER A C 1
ATOM 811 O O . SER A 1 111 ? 10.782 1.635 -15.517 1.00 88.38 111 SER A O 1
ATOM 813 N N . GLU A 1 112 ? 9.056 2.494 -14.383 1.00 89.44 112 GLU A N 1
ATOM 814 C CA . GLU A 1 112 ? 9.822 3.531 -13.681 1.00 89.44 112 GLU A CA 1
ATOM 815 C C . GLU A 1 112 ? 9.988 3.145 -12.203 1.00 89.44 112 GLU A C 1
ATOM 817 O O . GLU A 1 112 ? 9.633 3.888 -11.285 1.00 89.44 112 GLU A O 1
ATOM 822 N N . SER A 1 113 ? 10.444 1.911 -11.982 1.00 90.94 113 SER A N 1
ATOM 823 C CA . SER A 1 113 ? 10.821 1.409 -10.665 1.00 90.94 113 SER A CA 1
ATOM 824 C C . SER A 1 113 ? 12.087 0.561 -10.765 1.00 90.94 113 SER A C 1
ATOM 826 O O . SER A 1 113 ? 12.504 0.124 -11.848 1.00 90.94 113 SER A O 1
ATOM 828 N N . TYR A 1 114 ? 12.685 0.296 -9.609 1.00 89.56 114 TYR A N 1
ATOM 829 C CA . TYR A 1 114 ? 13.882 -0.503 -9.422 1.00 89.56 114 TYR A CA 1
ATOM 830 C C . TYR A 1 114 ? 13.822 -1.785 -10.268 1.00 89.56 114 TYR A C 1
ATOM 832 O O . TYR A 1 114 ? 12.797 -2.478 -10.278 1.00 89.56 114 TYR A O 1
ATOM 840 N N . PRO A 1 115 ? 14.918 -2.154 -10.954 1.00 87.44 115 PRO A N 1
ATOM 841 C CA . PRO A 1 115 ? 16.251 -1.555 -10.847 1.00 87.44 115 PRO A CA 1
ATOM 842 C C . PRO A 1 115 ? 16.520 -0.408 -11.832 1.00 87.44 115 PRO A C 1
ATOM 844 O O . PRO A 1 115 ? 17.684 -0.154 -12.128 1.00 87.44 115 PRO A O 1
ATOM 847 N N . GLU A 1 116 ? 15.497 0.224 -12.416 1.00 85.75 116 GLU A N 1
ATOM 848 C CA . GLU A 1 116 ? 15.657 1.368 -13.335 1.00 85.75 116 GLU A CA 1
ATOM 849 C C . GLU A 1 116 ? 16.672 1.132 -14.467 1.00 85.75 116 GLU A C 1
ATOM 851 O O . GLU A 1 116 ? 17.437 2.005 -14.869 1.00 85.75 116 GLU A O 1
ATOM 856 N N . GLN A 1 117 ? 16.682 -0.087 -15.015 1.00 78.44 117 GLN A N 1
ATOM 857 C CA . GLN A 1 117 ? 17.572 -0.462 -16.125 1.00 78.44 117 GLN A CA 1
ATOM 858 C C . GLN A 1 117 ? 17.028 -0.067 -17.495 1.00 78.44 117 GLN A C 1
ATOM 860 O O . GLN A 1 117 ? 17.581 -0.431 -18.540 1.00 78.44 117 GLN A O 1
ATOM 865 N N . ASN A 1 118 ? 15.939 0.691 -17.510 1.00 66.19 118 ASN A N 1
ATOM 866 C CA . ASN A 1 118 ? 15.450 1.288 -18.727 1.00 66.19 118 ASN A CA 1
ATOM 867 C C . ASN A 1 118 ? 16.433 2.393 -19.113 1.00 66.19 118 ASN A C 1
ATOM 869 O O . ASN A 1 118 ? 16.744 3.258 -18.309 1.00 66.19 118 ASN A O 1
ATOM 873 N N . ASN A 1 119 ? 17.030 2.335 -20.310 1.00 52.94 119 ASN A N 1
ATOM 874 C CA . ASN A 1 119 ? 18.008 3.339 -20.729 1.00 52.94 119 ASN A CA 1
ATOM 875 C C . ASN A 1 119 ? 17.299 4.699 -20.866 1.00 52.94 119 ASN A C 1
ATOM 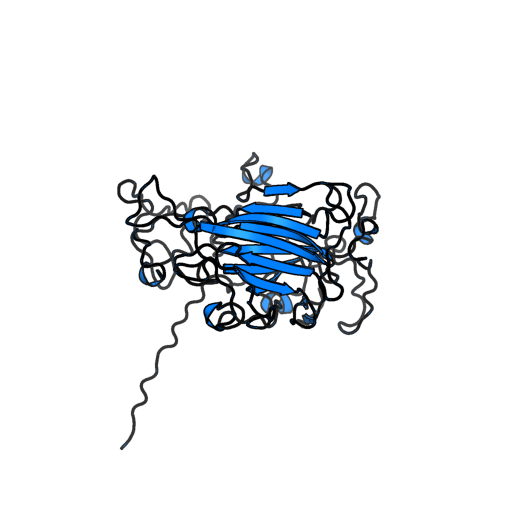877 O O . ASN A 1 119 ? 16.847 5.065 -21.950 1.00 52.94 119 ASN A O 1
ATOM 881 N N . HIS A 1 120 ? 17.266 5.466 -19.778 1.00 55.31 120 HIS A N 1
ATOM 882 C CA . HIS A 1 120 ? 16.685 6.809 -19.665 1.00 55.31 120 HIS A CA 1
ATOM 883 C C . HIS A 1 120 ? 17.559 7.902 -20.309 1.00 55.31 120 HIS A C 1
ATOM 885 O O . HIS A 1 120 ? 17.334 9.104 -20.185 1.00 55.31 120 HIS A O 1
ATOM 891 N N . ASN A 1 121 ? 18.560 7.483 -21.086 1.00 41.88 121 ASN A N 1
ATOM 892 C CA . ASN A 1 121 ? 19.306 8.310 -22.023 1.00 41.88 121 ASN A CA 1
ATOM 893 C C . ASN A 1 121 ? 18.428 8.606 -23.250 1.00 41.88 121 ASN A C 1
ATOM 895 O O . ASN A 1 121 ? 18.549 7.945 -24.278 1.00 41.88 121 ASN A O 1
ATOM 899 N N . THR A 1 122 ? 17.506 9.557 -23.123 1.00 40.47 122 THR A N 1
ATOM 900 C CA . THR A 1 122 ? 17.228 10.650 -24.076 1.00 40.47 122 THR A CA 1
ATOM 901 C C . THR A 1 122 ? 15.836 11.226 -23.803 1.00 40.47 122 THR A C 1
ATOM 903 O O . THR A 1 122 ? 14.840 10.625 -24.167 1.00 40.47 122 THR A O 1
ATOM 906 N N . ASN A 1 123 ? 15.783 12.443 -23.251 1.00 39.88 123 ASN A N 1
ATOM 907 C CA . ASN A 1 123 ? 14.608 13.326 -23.213 1.00 39.88 123 ASN A CA 1
ATOM 908 C C . ASN A 1 123 ? 13.321 12.728 -22.610 1.00 39.88 123 ASN A C 1
ATOM 910 O O . ASN A 1 123 ? 12.534 12.084 -23.295 1.00 39.88 123 ASN A O 1
ATOM 914 N N . HIS A 1 124 ? 13.070 13.078 -21.349 1.00 42.66 124 HIS A N 1
ATOM 915 C CA . HIS A 1 124 ? 11.885 12.756 -20.543 1.00 42.66 124 HIS A CA 1
ATOM 916 C C . HIS A 1 124 ? 10.559 13.199 -21.161 1.00 42.66 124 HIS A C 1
ATOM 918 O O . HIS A 1 124 ? 10.005 14.250 -20.840 1.00 42.66 124 HIS A O 1
ATOM 924 N N . GLY A 1 125 ? 10.056 12.380 -22.073 1.00 41.75 125 GLY A N 1
ATOM 925 C CA . GLY A 1 125 ? 8.741 12.514 -22.666 1.00 41.75 125 GLY A CA 1
ATOM 926 C C . GLY A 1 125 ? 8.613 11.615 -23.886 1.00 41.75 125 GLY A C 1
ATOM 927 O O . GLY A 1 125 ? 9.320 11.812 -24.869 1.00 41.75 125 GLY A O 1
ATOM 928 N N . VAL A 1 126 ? 7.625 10.718 -23.837 1.00 37.19 126 VAL A N 1
ATOM 929 C CA . VAL A 1 126 ? 7.128 9.823 -24.899 1.00 37.19 126 VAL A CA 1
ATOM 930 C C . VAL A 1 126 ? 7.666 8.385 -24.841 1.00 37.19 126 VAL A C 1
ATOM 932 O O . VAL A 1 126 ? 8.842 8.134 -25.059 1.00 37.19 126 VAL A O 1
ATOM 935 N N . SER A 1 127 ? 6.730 7.443 -24.638 1.00 33.12 127 SER A N 1
ATOM 936 C CA . SER A 1 127 ? 6.726 6.048 -25.117 1.00 33.12 127 SER A CA 1
ATOM 937 C C . SER A 1 127 ? 7.990 5.623 -25.878 1.00 33.12 127 SER A C 1
ATOM 939 O O . SER A 1 127 ? 8.133 5.943 -27.062 1.00 33.12 127 SER A O 1
ATOM 941 N N . GLY A 1 128 ? 8.839 4.817 -25.241 1.00 39.91 128 GLY A N 1
ATOM 942 C CA . GLY A 1 128 ? 10.009 4.234 -25.900 1.00 39.91 128 GLY A CA 1
ATOM 943 C C . GLY A 1 128 ? 11.216 3.973 -25.005 1.00 39.91 128 GLY A C 1
ATOM 944 O O . GLY A 1 128 ? 12.314 3.873 -25.550 1.00 39.91 128 GLY A O 1
ATOM 945 N N . SER A 1 129 ? 11.039 3.868 -23.681 1.00 46.59 129 SER A N 1
ATOM 946 C CA . SER A 1 129 ? 12.103 3.557 -22.721 1.00 46.59 129 SER A CA 1
ATOM 947 C C . SER A 1 129 ? 12.912 2.364 -23.236 1.00 46.59 129 SER A C 1
ATOM 949 O O . SER A 1 129 ? 12.377 1.273 -23.443 1.00 46.59 129 SER A O 1
ATOM 951 N N . ALA A 1 130 ? 14.196 2.579 -23.531 1.00 46.56 130 ALA A N 1
ATOM 952 C CA . ALA A 1 130 ? 15.068 1.552 -24.085 1.00 46.56 130 ALA A CA 1
ATOM 953 C C . ALA A 1 130 ? 15.518 0.619 -22.955 1.00 46.56 130 ALA A C 1
ATOM 955 O O . ALA A 1 130 ? 16.668 0.639 -22.537 1.00 46.56 130 ALA A O 1
ATOM 956 N N . GLY A 1 131 ? 14.588 -0.166 -22.429 1.00 56.38 131 GLY A N 1
ATOM 957 C CA . GLY A 1 131 ? 14.772 -1.041 -21.285 1.00 56.38 131 GLY A CA 1
ATOM 958 C C . GLY A 1 131 ? 14.097 -2.393 -21.435 1.00 56.38 131 GLY A C 1
ATOM 959 O O . GLY A 1 131 ? 13.333 -2.591 -22.386 1.00 56.38 131 GLY A O 1
ATOM 960 N N . PRO A 1 132 ? 14.369 -3.341 -20.529 1.00 63.72 132 PRO A N 1
ATOM 961 C CA . PRO A 1 132 ? 13.661 -4.610 -20.496 1.00 63.72 132 PRO A CA 1
ATOM 962 C C . PRO A 1 132 ? 12.181 -4.363 -20.197 1.00 63.72 132 PRO A C 1
ATOM 964 O O . PRO A 1 132 ? 11.799 -3.974 -19.096 1.00 63.72 132 PRO A O 1
ATOM 967 N N . ALA A 1 133 ? 11.330 -4.575 -21.200 1.00 79.62 133 ALA A N 1
ATOM 968 C CA . ALA A 1 133 ? 9.894 -4.452 -21.019 1.00 79.62 133 ALA A CA 1
ATOM 969 C C . ALA A 1 133 ? 9.387 -5.570 -20.098 1.00 79.62 133 ALA A C 1
ATOM 971 O O . ALA A 1 133 ? 9.648 -6.750 -20.345 1.00 79.62 133 ALA A O 1
ATOM 972 N N . CYS A 1 134 ? 8.618 -5.202 -19.074 1.00 89.75 134 CYS A N 1
ATOM 973 C CA . CYS A 1 134 ? 7.864 -6.174 -18.296 1.00 89.75 134 CYS A CA 1
ATOM 974 C C . CYS A 1 134 ? 6.768 -6.779 -19.178 1.00 89.75 134 CYS A C 1
ATOM 976 O O . CYS A 1 134 ? 5.992 -6.045 -19.793 1.00 89.75 134 CYS A O 1
ATOM 978 N N . THR A 1 135 ? 6.705 -8.107 -19.260 1.00 92.75 135 THR A N 1
ATOM 979 C CA . THR A 1 135 ? 5.578 -8.802 -19.895 1.00 92.75 135 THR A CA 1
ATOM 980 C C . THR A 1 135 ? 4.592 -9.198 -18.801 1.00 92.75 135 THR A C 1
ATOM 982 O O . THR A 1 135 ? 4.941 -10.092 -18.037 1.00 92.75 135 THR A O 1
ATOM 985 N N . PRO A 1 136 ? 3.403 -8.580 -18.685 1.00 95.12 136 PRO A N 1
ATOM 986 C CA . PRO A 1 136 ? 2.439 -8.930 -17.642 1.00 95.12 136 PRO A CA 1
ATOM 987 C C . PRO A 1 136 ? 2.173 -10.433 -17.541 1.00 95.12 136 PRO A C 1
ATOM 989 O O . PRO A 1 136 ? 2.211 -11.137 -18.555 1.00 95.12 136 PRO A O 1
ATOM 992 N N . ASP A 1 137 ? 1.886 -10.907 -16.328 1.00 96.19 137 ASP A N 1
ATOM 993 C CA . ASP A 1 137 ? 1.484 -12.290 -16.053 1.00 96.19 137 ASP A CA 1
ATOM 994 C C . ASP A 1 137 ? 2.470 -13.358 -16.553 1.00 96.19 137 ASP A C 1
ATOM 996 O O . ASP A 1 137 ? 2.062 -14.463 -16.932 1.00 96.19 137 ASP A O 1
ATOM 1000 N N . SER A 1 138 ? 3.773 -13.052 -16.592 1.00 96.31 138 SER A N 1
ATOM 1001 C CA . SER A 1 138 ? 4.751 -13.908 -17.263 1.00 96.31 138 SER A CA 1
ATOM 1002 C C . SER A 1 138 ? 6.007 -14.174 -16.446 1.00 96.31 138 SER A C 1
ATOM 1004 O O . SER A 1 138 ? 6.779 -13.285 -16.094 1.00 96.31 138 SER A O 1
ATOM 1006 N N . ASP A 1 139 ? 6.308 -15.459 -16.285 1.00 96.44 139 ASP A N 1
ATOM 1007 C CA . ASP A 1 139 ? 7.552 -15.924 -15.671 1.00 96.44 139 ASP A CA 1
ATOM 1008 C C . ASP A 1 139 ? 8.780 -15.695 -16.573 1.00 96.44 139 ASP A C 1
ATOM 1010 O O . ASP A 1 139 ? 9.912 -15.922 -16.154 1.00 96.44 139 ASP A O 1
ATOM 1014 N N . THR A 1 140 ? 8.596 -15.184 -17.799 1.00 93.44 140 THR A N 1
ATOM 1015 C CA . THR A 1 140 ? 9.713 -14.691 -18.628 1.00 93.44 140 THR A CA 1
ATOM 1016 C C . THR A 1 140 ? 10.409 -13.474 -18.023 1.00 93.44 140 THR A C 1
ATOM 1018 O O . THR A 1 140 ? 11.513 -13.150 -18.449 1.00 93.44 140 THR A O 1
ATOM 1021 N N . ASN A 1 141 ? 9.773 -12.806 -17.057 1.00 91.94 141 ASN A N 1
ATOM 1022 C CA . ASN A 1 141 ? 10.363 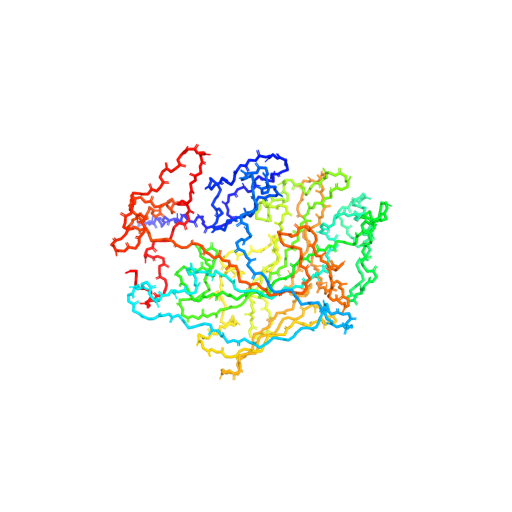-11.699 -16.309 1.00 91.94 141 ASN A CA 1
ATOM 1023 C C . ASN A 1 141 ? 11.343 -12.173 -15.224 1.00 91.94 141 ASN A C 1
ATOM 1025 O O . ASN A 1 141 ? 12.077 -11.353 -14.681 1.00 91.94 141 ASN A O 1
ATOM 1029 N N . ILE A 1 142 ? 11.365 -13.473 -14.889 1.00 92.50 142 ILE A N 1
ATOM 1030 C CA . ILE A 1 142 ? 12.257 -14.015 -13.858 1.00 92.50 142 ILE A CA 1
ATOM 1031 C C . ILE A 1 142 ? 13.708 -13.894 -14.324 1.00 92.50 142 ILE A C 1
ATOM 1033 O O . ILE A 1 142 ? 14.097 -14.417 -15.371 1.00 92.50 142 ILE A O 1
ATOM 1037 N N . ILE A 1 143 ? 14.523 -13.253 -13.493 1.00 88.19 143 ILE A N 1
ATOM 1038 C CA . ILE A 1 143 ? 15.957 -13.102 -13.712 1.00 88.19 143 ILE A CA 1
ATOM 1039 C C . ILE A 1 143 ? 16.712 -14.121 -12.860 1.00 88.19 143 ILE A C 1
ATOM 1041 O O . ILE A 1 143 ? 16.455 -14.258 -11.667 1.00 88.19 143 ILE A O 1
ATOM 1045 N N . ASP A 1 144 ? 17.671 -14.827 -13.464 1.00 84.75 144 ASP A N 1
ATOM 1046 C CA . ASP A 1 144 ? 18.606 -15.677 -12.724 1.00 84.75 144 ASP A CA 1
ATOM 1047 C C . ASP A 1 144 ? 19.755 -14.814 -12.170 1.00 84.75 144 ASP A C 1
ATOM 1049 O O . ASP A 1 144 ? 20.601 -14.352 -12.950 1.00 84.75 144 ASP A O 1
ATOM 1053 N N . PRO A 1 145 ? 19.831 -14.596 -10.845 1.00 78.38 145 PRO A N 1
ATOM 1054 C CA . PRO A 1 145 ? 20.847 -13.735 -10.247 1.00 78.38 145 PRO A CA 1
ATOM 1055 C C . PRO A 1 145 ? 22.259 -14.335 -10.322 1.00 78.38 145 PRO A C 1
ATOM 1057 O O . PRO A 1 145 ? 23.248 -13.628 -10.137 1.00 78.38 145 PRO A O 1
ATOM 1060 N N . THR A 1 146 ? 22.383 -15.636 -10.613 1.00 83.88 146 THR A N 1
ATOM 1061 C CA . THR A 1 146 ? 23.680 -16.313 -10.764 1.00 83.88 146 THR A CA 1
ATOM 1062 C C . THR A 1 146 ? 24.329 -16.050 -12.124 1.00 83.88 146 THR A C 1
ATOM 1064 O O . THR A 1 146 ? 25.538 -16.239 -12.294 1.00 83.88 146 THR A O 1
ATOM 1067 N N . VAL A 1 147 ? 23.550 -15.568 -13.096 1.00 86.12 147 VAL A N 1
ATOM 1068 C CA . VAL A 1 147 ? 24.036 -15.207 -14.426 1.00 86.12 147 VAL A CA 1
ATOM 1069 C C . VAL A 1 147 ? 24.580 -13.780 -14.396 1.00 86.12 147 VAL A C 1
ATOM 1071 O O . VAL A 1 147 ? 23.849 -12.811 -14.221 1.00 86.12 147 VAL A O 1
ATOM 1074 N N . SER A 1 148 ? 25.890 -13.629 -14.600 1.00 82.12 148 SER A N 1
ATOM 1075 C CA . SER A 1 148 ? 26.540 -12.313 -14.588 1.00 82.12 148 SER A CA 1
ATOM 1076 C C . SER A 1 148 ? 25.885 -11.341 -15.577 1.00 82.12 148 SER A C 1
ATOM 1078 O O . SER A 1 148 ? 25.759 -11.633 -16.766 1.00 82.12 148 SER A O 1
ATOM 1080 N N . GLY A 1 149 ? 25.486 -10.169 -15.076 1.00 80.38 149 GLY A N 1
ATOM 1081 C CA . GLY A 1 149 ? 24.865 -9.111 -15.872 1.00 80.38 149 GLY A CA 1
ATOM 1082 C C . GLY A 1 149 ? 23.378 -9.315 -16.173 1.00 80.38 149 GLY A C 1
ATOM 1083 O O . GLY A 1 149 ? 22.804 -8.462 -16.842 1.00 80.38 149 GLY A O 1
ATOM 1084 N N . SER A 1 150 ? 22.745 -10.384 -15.678 1.00 81.31 150 SER A N 1
ATOM 1085 C CA . SER A 1 150 ? 21.312 -10.644 -15.873 1.00 81.31 150 SER A CA 1
ATOM 1086 C C . SER A 1 150 ? 20.429 -9.529 -15.304 1.00 81.31 150 SER A C 1
ATOM 1088 O O . SER A 1 150 ? 19.460 -9.141 -15.948 1.00 81.31 150 SER A O 1
ATOM 1090 N N . TYR A 1 151 ? 20.837 -8.928 -14.182 1.00 79.62 151 TYR A N 1
ATOM 1091 C CA . TYR A 1 151 ? 20.175 -7.780 -13.556 1.00 79.62 151 TYR A CA 1
ATOM 1092 C C . TYR A 1 151 ? 20.051 -6.547 -14.460 1.00 79.62 151 TYR A C 1
ATOM 1094 O O . TYR A 1 151 ? 19.077 -5.818 -14.336 1.00 79.62 151 TYR A O 1
ATOM 1102 N N . LYS A 1 152 ? 20.962 -6.337 -15.425 1.00 80.81 152 LYS A N 1
ATOM 1103 C CA . LYS A 1 152 ? 20.832 -5.253 -16.427 1.00 80.81 152 LYS A CA 1
ATOM 1104 C C . LYS A 1 152 ? 19.630 -5.436 -17.351 1.00 80.81 152 LYS A C 1
ATOM 1106 O O . LYS A 1 152 ? 19.235 -4.509 -18.043 1.00 80.81 152 LYS A O 1
ATOM 1111 N N . ASN A 1 153 ? 19.107 -6.658 -17.403 1.00 80.50 153 ASN A N 1
ATOM 1112 C CA . ASN A 1 153 ? 17.946 -7.022 -18.194 1.00 80.50 153 ASN A CA 1
ATOM 1113 C C . ASN A 1 153 ? 16.704 -7.258 -17.320 1.00 80.50 153 ASN A C 1
ATOM 1115 O O . ASN A 1 153 ? 15.716 -7.786 -17.823 1.00 80.50 153 ASN A O 1
ATOM 1119 N N . ALA A 1 154 ? 16.752 -6.906 -16.031 1.00 86.00 154 ALA A N 1
ATOM 1120 C CA . ALA A 1 154 ? 15.599 -7.012 -15.154 1.00 86.00 154 ALA A CA 1
ATOM 1121 C C . ALA A 1 154 ? 14.564 -5.932 -15.512 1.00 86.00 154 ALA A C 1
ATOM 1123 O O . ALA A 1 154 ? 14.931 -4.755 -15.571 1.00 86.00 154 ALA A O 1
ATOM 1124 N N . PRO A 1 155 ? 13.294 -6.301 -15.763 1.00 89.75 155 PRO A N 1
ATOM 1125 C CA . PRO A 1 155 ? 12.224 -5.319 -15.854 1.00 89.75 155 PRO A CA 1
ATOM 1126 C C . PRO A 1 155 ? 12.017 -4.641 -14.497 1.00 89.75 155 PRO A C 1
ATOM 1128 O O . PRO A 1 155 ? 12.235 -5.257 -13.452 1.00 89.75 155 PRO A O 1
ATOM 1131 N N . GLY A 1 156 ? 11.573 -3.386 -14.519 1.00 90.50 156 GLY A N 1
ATOM 1132 C CA . GLY A 1 156 ? 11.219 -2.674 -13.297 1.00 90.50 156 GLY A CA 1
ATOM 1133 C C . GLY A 1 156 ? 9.999 -3.295 -12.606 1.00 90.50 156 GLY A C 1
ATOM 1134 O O . GLY A 1 156 ? 9.077 -3.805 -13.263 1.00 90.50 156 GLY A O 1
ATOM 1135 N N . VAL A 1 157 ? 10.016 -3.278 -11.274 1.00 92.44 157 VAL A N 1
ATOM 1136 C CA . VAL A 1 157 ? 9.019 -3.944 -10.429 1.00 92.44 157 VAL A CA 1
ATOM 1137 C C . VAL A 1 157 ? 8.524 -3.021 -9.319 1.00 92.44 157 VAL A C 1
ATOM 1139 O O . VAL A 1 157 ? 9.313 -2.335 -8.672 1.00 92.44 157 VAL A O 1
ATOM 1142 N N . ALA A 1 158 ? 7.214 -3.026 -9.098 1.00 94.19 158 ALA A N 1
ATOM 1143 C CA . ALA A 1 158 ? 6.546 -2.407 -7.958 1.00 94.19 158 ALA A CA 1
ATOM 1144 C C . ALA A 1 158 ? 5.947 -3.489 -7.051 1.00 94.19 158 ALA A C 1
ATOM 1146 O O . ALA A 1 158 ? 5.774 -4.636 -7.479 1.00 94.19 158 ALA A O 1
ATOM 1147 N N . TYR A 1 159 ? 5.594 -3.127 -5.824 1.00 96.00 159 TYR A N 1
ATOM 1148 C CA . TYR A 1 159 ? 4.828 -3.989 -4.932 1.00 96.00 159 TYR A CA 1
ATOM 1149 C C . TYR A 1 159 ? 3.473 -3.345 -4.662 1.00 96.00 159 TYR A C 1
ATOM 1151 O O . TYR A 1 159 ? 3.410 -2.157 -4.375 1.00 96.00 159 TYR A O 1
ATOM 1159 N N . MET A 1 160 ? 2.381 -4.088 -4.854 1.00 96.06 160 MET A N 1
ATOM 1160 C CA . MET A 1 160 ? 1.056 -3.602 -4.467 1.00 96.06 160 MET A CA 1
ATOM 1161 C C . MET A 1 160 ? 0.634 -4.216 -3.155 1.00 96.06 160 MET A C 1
ATOM 1163 O O . MET A 1 160 ? 0.896 -5.395 -2.922 1.00 96.06 160 MET A O 1
ATOM 1167 N N . GLU A 1 161 ? -0.105 -3.439 -2.376 1.00 95.56 161 GLU A N 1
ATOM 1168 C CA . GLU A 1 161 ? -0.758 -3.897 -1.167 1.00 95.56 161 GLU A CA 1
ATOM 1169 C C . GLU A 1 161 ? -2.223 -3.473 -1.187 1.00 95.56 161 GLU A C 1
ATOM 1171 O O . GLU A 1 161 ? -2.596 -2.337 -1.482 1.00 95.56 161 GLU A O 1
ATOM 1176 N N . LEU A 1 162 ? -3.104 -4.422 -0.897 1.00 97.94 162 LEU A N 1
ATOM 1177 C CA . LEU A 1 162 ? -4.475 -4.124 -0.523 1.00 97.94 162 LEU A CA 1
ATOM 1178 C C . LEU A 1 162 ? -4.532 -4.064 0.999 1.00 97.94 162 LEU A C 1
ATOM 1180 O O . LEU A 1 162 ? -4.722 -5.098 1.646 1.00 97.94 162 LEU A O 1
ATOM 1184 N N . GLN A 1 163 ? -4.353 -2.861 1.533 1.00 95.25 163 GLN A N 1
ATOM 1185 C CA . GLN A 1 163 ? -4.295 -2.584 2.961 1.00 95.25 163 GLN A CA 1
ATOM 1186 C C . GLN A 1 163 ? -5.707 -2.435 3.551 1.00 95.25 163 GLN A C 1
ATOM 1188 O O . GLN A 1 163 ? -6.597 -1.839 2.942 1.00 95.25 163 GLN A O 1
ATOM 1193 N N . PHE A 1 164 ? -5.918 -2.989 4.743 1.00 95.06 164 PHE A N 1
ATOM 1194 C CA . PHE A 1 164 ? -7.130 -2.903 5.553 1.00 95.06 164 PHE A CA 1
ATOM 1195 C C . PHE A 1 164 ? -6.795 -2.190 6.852 1.00 95.06 164 PHE A C 1
ATOM 1197 O O . PHE A 1 164 ? -6.039 -2.718 7.668 1.00 95.06 164 PHE A O 1
ATOM 1204 N N . TYR A 1 165 ? -7.422 -1.040 7.063 1.00 91.88 165 TYR A N 1
ATOM 1205 C CA . TYR A 1 165 ? -7.145 -0.200 8.219 1.00 91.88 165 TYR A CA 1
ATOM 1206 C C . TYR A 1 165 ? -8.209 -0.382 9.303 1.00 91.88 165 TYR A C 1
ATOM 1208 O O . TYR A 1 165 ? -9.415 -0.355 8.991 1.00 91.88 165 TYR A O 1
ATOM 1216 N N . PRO A 1 166 ? -7.799 -0.571 10.569 1.00 89.38 166 PRO A N 1
ATOM 1217 C CA . PRO A 1 166 ? -8.718 -0.721 11.678 1.00 89.38 166 PRO A CA 1
ATOM 1218 C C . PRO A 1 166 ? -9.481 0.581 11.946 1.00 89.38 166 PRO A C 1
ATOM 1220 O O . PRO A 1 166 ? -9.008 1.674 11.640 1.00 89.38 166 PRO A O 1
ATOM 1223 N N . PRO A 1 167 ? -10.663 0.494 12.577 1.00 88.06 167 PRO A N 1
ATOM 1224 C CA . PRO A 1 167 ? -11.248 1.649 13.222 1.00 88.06 167 PRO A CA 1
ATOM 1225 C C . PRO A 1 167 ? -10.321 2.135 14.328 1.00 88.06 167 PRO A C 1
ATOM 1227 O O . PRO A 1 167 ? -9.860 1.323 15.136 1.00 88.06 167 PRO A O 1
ATOM 1230 N N . GLY A 1 168 ? -10.104 3.438 14.413 1.00 77.62 168 GLY A N 1
ATOM 1231 C CA . GLY A 1 168 ? -9.056 3.957 15.278 1.00 77.62 168 GLY A CA 1
ATOM 1232 C C . GLY A 1 168 ? -9.268 5.385 15.734 1.00 77.62 168 GLY A C 1
ATOM 1233 O O . GLY A 1 168 ? -10.388 5.909 15.757 1.00 77.62 168 GLY A O 1
ATOM 1234 N N . PHE A 1 169 ? -8.172 5.957 16.217 1.00 68.25 169 PHE A N 1
ATOM 1235 C CA . PHE A 1 169 ? -8.184 7.136 17.054 1.00 68.25 169 PHE A CA 1
ATOM 1236 C C . PHE A 1 169 ? -8.279 8.381 16.189 1.00 68.25 169 PHE A C 1
ATOM 1238 O O . PHE A 1 169 ? -9.315 9.033 16.233 1.00 68.25 169 PHE A O 1
ATOM 1245 N N . ALA A 1 170 ? -7.299 8.662 15.335 1.00 68.38 170 ALA A N 1
ATOM 1246 C CA . ALA A 1 170 ? -7.355 9.795 14.414 1.00 68.38 170 ALA A CA 1
ATOM 1247 C C . ALA A 1 170 ? -7.727 9.358 12.984 1.00 68.38 170 ALA A C 1
ATOM 1249 O O . ALA A 1 170 ? -8.009 8.191 12.708 1.00 68.38 170 ALA A O 1
ATOM 1250 N N . SER A 1 171 ? -7.807 10.333 12.076 1.00 68.50 171 SER A N 1
ATOM 1251 C CA . SER A 1 171 ? -8.031 10.076 10.647 1.00 68.50 171 SER A CA 1
ATOM 1252 C C . SER A 1 171 ? -6.729 9.672 9.953 1.00 68.50 171 SER A C 1
ATOM 1254 O O . SER A 1 171 ? -5.662 10.124 10.362 1.00 68.50 171 SER A O 1
ATOM 1256 N N . GLN A 1 172 ? -6.826 8.915 8.859 1.00 66.88 172 GLN A N 1
ATOM 1257 C CA . GLN A 1 172 ? -5.690 8.474 8.048 1.00 66.88 172 GLN A CA 1
ATOM 1258 C C . GLN A 1 172 ? -4.766 9.646 7.687 1.00 66.88 172 GLN A C 1
ATOM 1260 O O . GLN A 1 172 ? -5.247 10.760 7.456 1.00 66.88 172 GLN A O 1
ATOM 1265 N N . PHE A 1 173 ? -3.453 9.397 7.636 1.00 69.50 173 PHE A N 1
ATOM 1266 C CA . PHE A 1 173 ? -2.383 10.398 7.461 1.00 69.50 173 PHE A CA 1
ATOM 1267 C C . PHE A 1 173 ? -2.204 11.354 8.644 1.00 69.50 173 PHE A C 1
ATOM 1269 O O . PHE A 1 173 ? -1.295 12.177 8.612 1.00 69.50 173 PHE A O 1
ATOM 1276 N N . ALA A 1 174 ? -3.046 11.242 9.672 1.00 60.34 174 ALA A N 1
ATOM 1277 C CA . ALA A 1 174 ? -2.779 11.698 11.027 1.00 60.34 174 ALA A CA 1
ATOM 1278 C C . ALA A 1 174 ? -2.701 10.523 12.013 1.00 60.34 174 ALA A C 1
ATOM 1280 O O . ALA A 1 174 ? -2.068 10.701 13.035 1.00 60.34 174 ALA A O 1
ATOM 1281 N N . ASP A 1 175 ? -3.242 9.345 11.695 1.00 67.06 175 ASP A N 1
ATOM 1282 C CA . ASP A 1 175 ? -3.177 8.014 12.344 1.00 67.06 175 ASP A CA 1
ATOM 1283 C C . ASP A 1 175 ? -3.382 6.960 11.225 1.00 67.06 175 ASP A C 1
ATOM 1285 O O . ASP A 1 175 ? -3.391 7.329 10.045 1.00 67.06 175 ASP A O 1
ATOM 1289 N N . ASP A 1 176 ? -3.593 5.692 11.571 1.00 71.00 176 ASP A N 1
ATOM 1290 C CA . ASP A 1 176 ? -3.782 4.576 10.634 1.00 71.00 176 ASP A CA 1
ATOM 1291 C C . ASP A 1 176 ? -5.253 4.181 10.447 1.00 71.00 176 ASP A C 1
ATOM 1293 O O . ASP A 1 176 ? -5.555 3.055 10.076 1.00 71.00 176 ASP A O 1
ATOM 1297 N N . SER A 1 177 ? -6.197 5.082 10.741 1.00 80.50 177 SER A N 1
ATOM 1298 C CA . SER A 1 177 ? -7.635 4.786 10.732 1.00 80.50 177 SER A CA 1
ATOM 1299 C C . SER A 1 177 ? -8.438 5.684 9.790 1.00 80.50 177 SER A C 1
ATOM 1301 O O . SER A 1 177 ? -8.362 6.909 9.839 1.00 80.50 177 SER A O 1
ATOM 1303 N N . CYS A 1 178 ? -9.345 5.104 9.000 1.00 84.44 178 CYS A N 1
ATOM 1304 C CA . CYS A 1 178 ? -10.269 5.884 8.163 1.00 84.44 178 CYS A CA 1
ATOM 1305 C C . CYS A 1 178 ? -11.528 6.383 8.880 1.00 84.44 178 CYS A C 1
ATOM 1307 O O . CYS A 1 178 ? -12.166 7.350 8.448 1.00 84.44 178 CYS A O 1
ATOM 1309 N N . ASP A 1 179 ? -11.982 5.658 9.901 1.00 88.38 179 ASP A N 1
ATOM 1310 C CA . ASP A 1 179 ? -13.224 5.937 10.611 1.00 88.38 179 ASP A CA 1
ATOM 1311 C C . ASP A 1 179 ? -13.125 5.500 12.069 1.00 88.38 179 ASP A C 1
ATOM 1313 O O . ASP A 1 179 ? -12.511 4.500 12.411 1.00 88.38 179 ASP A O 1
ATOM 1317 N N . ALA A 1 180 ? -13.841 6.222 12.921 1.00 85.25 180 ALA A N 1
ATOM 1318 C CA . ALA A 1 180 ? -13.944 5.956 14.347 1.00 85.25 180 ALA A CA 1
ATOM 1319 C C . ALA A 1 180 ? -14.383 4.525 14.694 1.00 85.25 180 ALA A C 1
ATOM 1321 O O . ALA A 1 180 ? -14.072 4.004 15.761 1.00 85.25 180 ALA A O 1
ATOM 1322 N N . THR A 1 181 ? -15.224 3.922 13.853 1.00 87.88 181 THR A N 1
ATOM 1323 C CA . THR A 1 181 ? -15.956 2.691 14.190 1.00 87.88 181 THR A CA 1
ATOM 1324 C C . THR A 1 181 ? -15.978 1.656 13.075 1.00 87.88 181 THR A C 1
ATOM 1326 O O . THR A 1 181 ? -16.409 0.523 13.307 1.00 87.88 181 THR A O 1
ATOM 1329 N N . LYS A 1 182 ? -15.523 2.024 11.877 1.00 92.62 182 LYS A N 1
ATOM 1330 C CA . LYS A 1 182 ? -15.546 1.172 10.696 1.00 92.62 182 LYS A CA 1
ATOM 1331 C C . LYS A 1 182 ? -14.156 0.956 10.126 1.00 92.62 182 LYS A C 1
ATOM 1333 O O . LYS A 1 182 ? -13.320 1.848 10.120 1.00 92.62 182 LYS A O 1
ATOM 1338 N N . TRP A 1 183 ? -13.970 -0.248 9.612 1.00 94.69 183 TRP A N 1
ATOM 1339 C CA . TRP A 1 183 ? -12.845 -0.603 8.771 1.00 94.69 183 TRP A CA 1
ATOM 1340 C C . TRP A 1 183 ? -13.014 0.033 7.392 1.00 94.69 183 TRP A C 1
ATOM 1342 O O . TRP A 1 183 ? -14.134 0.248 6.917 1.00 94.69 183 TRP A O 1
ATOM 1352 N N . CYS A 1 184 ? -11.901 0.252 6.721 1.00 95.31 184 CYS A N 1
ATOM 1353 C CA . CYS A 1 184 ? -11.825 0.623 5.312 1.00 95.31 184 CYS A CA 1
ATOM 1354 C C . CYS A 1 184 ? -10.700 -0.192 4.662 1.00 95.31 184 CYS A C 1
ATOM 1356 O O . CYS A 1 184 ? -9.963 -0.906 5.345 1.00 95.31 184 CYS A O 1
ATOM 1358 N N . ALA A 1 185 ? -10.574 -0.087 3.344 1.00 97.25 185 ALA A N 1
ATOM 1359 C CA . ALA A 1 185 ? -9.443 -0.652 2.625 1.00 97.25 185 ALA A CA 1
ATOM 1360 C C . ALA A 1 185 ? -8.918 0.335 1.584 1.00 97.25 185 ALA A C 1
ATOM 1362 O O . ALA A 1 185 ? -9.702 1.102 1.014 1.00 97.25 185 ALA A O 1
ATOM 1363 N N . ALA A 1 186 ? -7.621 0.280 1.307 1.00 97.44 186 ALA A N 1
ATOM 1364 C CA . ALA A 1 186 ? -6.971 1.038 0.249 1.00 97.44 186 ALA A CA 1
ATOM 1365 C C . ALA A 1 186 ? -6.063 0.142 -0.590 1.00 97.44 186 ALA A C 1
ATOM 1367 O O . ALA A 1 186 ? -5.492 -0.830 -0.107 1.00 97.44 186 ALA A O 1
ATOM 1368 N N . LEU A 1 187 ? -5.967 0.472 -1.871 1.00 98.44 187 LEU A N 1
ATOM 1369 C CA . LEU A 1 187 ? -4.972 -0.065 -2.779 1.00 98.44 187 LEU A CA 1
ATOM 1370 C C . LEU A 1 187 ? -3.765 0.872 -2.771 1.00 98.44 187 LEU A C 1
ATOM 1372 O O . LEU A 1 187 ? -3.902 2.028 -3.187 1.00 98.44 187 LEU A O 1
ATOM 1376 N N . THR A 1 188 ? -2.617 0.358 -2.341 1.00 96.75 188 THR A N 1
ATOM 1377 C CA . THR A 1 188 ? -1.318 1.019 -2.457 1.00 96.75 188 THR A CA 1
ATOM 1378 C C . THR A 1 188 ? -0.458 0.318 -3.504 1.00 96.75 188 THR A C 1
ATOM 1380 O O . THR A 1 188 ? -0.618 -0.882 -3.756 1.00 96.75 188 THR A O 1
ATOM 1383 N N . ILE A 1 189 ? 0.386 1.082 -4.198 1.00 96.75 189 ILE A N 1
ATOM 1384 C CA . ILE A 1 189 ? 1.407 0.540 -5.100 1.00 96.75 189 ILE A CA 1
ATOM 1385 C C . ILE A 1 189 ? 2.691 1.332 -4.915 1.00 96.75 189 ILE A C 1
ATOM 1387 O O . ILE A 1 189 ? 2.767 2.499 -5.315 1.00 96.75 189 ILE A O 1
ATOM 1391 N N . ASP A 1 190 ? 3.681 0.650 -4.371 1.00 94.19 190 ASP A N 1
ATOM 1392 C CA . ASP A 1 190 ? 4.961 1.169 -3.935 1.00 94.19 190 ASP A CA 1
ATOM 1393 C C . ASP A 1 190 ? 5.997 0.892 -5.026 1.00 94.19 190 ASP A C 1
ATOM 1395 O O . ASP A 1 190 ? 6.095 -0.209 -5.582 1.00 94.19 190 ASP A O 1
ATOM 1399 N N . SER A 1 191 ? 6.730 1.930 -5.409 1.00 92.56 191 SER A N 1
ATOM 1400 C CA . SER A 1 191 ? 7.768 1.888 -6.441 1.00 92.56 191 SER A CA 1
ATOM 1401 C C . SER A 1 191 ? 9.029 2.555 -5.919 1.00 92.56 191 SER A C 1
ATOM 1403 O O . SER A 1 191 ? 8.941 3.556 -5.213 1.00 92.56 191 SER A O 1
ATOM 1405 N N . LEU A 1 192 ? 10.197 2.050 -6.311 1.00 90.81 192 LEU A N 1
ATOM 1406 C CA . LEU A 1 192 ? 11.488 2.564 -5.861 1.00 90.81 192 LEU A CA 1
ATOM 1407 C C . LEU A 1 192 ? 12.279 3.146 -7.029 1.00 90.81 192 LEU A C 1
ATOM 1409 O O . LEU A 1 192 ? 12.703 2.426 -7.927 1.00 90.81 192 LEU A O 1
ATOM 1413 N N . ALA A 1 193 ? 12.533 4.448 -6.996 1.00 90.81 193 ALA A N 1
ATOM 1414 C CA . ALA A 1 193 ? 13.217 5.172 -8.058 1.00 90.81 193 ALA A CA 1
ATOM 1415 C C . ALA A 1 193 ? 14.752 5.119 -7.891 1.00 90.81 193 ALA A C 1
ATOM 1417 O O . ALA A 1 193 ? 15.406 6.125 -7.580 1.00 90.81 193 ALA A O 1
ATOM 1418 N N . GLU A 1 194 ? 15.331 3.933 -8.097 1.00 88.19 194 GLU A N 1
ATOM 1419 C CA . GLU A 1 194 ? 16.763 3.659 -7.935 1.00 88.19 194 GLU A CA 1
ATOM 1420 C C . GLU A 1 194 ? 17.332 2.757 -9.045 1.00 88.19 194 GLU A C 1
ATOM 1422 O O . GLU A 1 194 ? 16.785 1.701 -9.365 1.00 88.19 194 GLU A O 1
ATOM 1427 N N . ASP A 1 195 ? 18.496 3.158 -9.569 1.00 88.44 195 ASP A N 1
ATOM 1428 C CA . ASP A 1 195 ? 19.354 2.349 -10.435 1.00 88.44 195 ASP A CA 1
ATOM 1429 C C . ASP A 1 195 ? 20.588 1.894 -9.634 1.00 88.44 195 ASP A C 1
ATOM 1431 O O . ASP A 1 195 ? 21.583 2.631 -9.537 1.00 88.44 195 ASP A O 1
ATOM 1435 N N . PRO A 1 196 ? 20.576 0.668 -9.087 1.00 84.56 196 PRO A N 1
ATOM 1436 C CA . PRO A 1 196 ? 21.684 0.149 -8.289 1.00 84.56 196 PRO A CA 1
ATOM 1437 C C . PRO A 1 196 ? 22.911 -0.210 -9.144 1.00 84.56 196 PRO A C 1
ATOM 1439 O O . PRO A 1 196 ? 24.004 -0.415 -8.616 1.00 84.56 196 PRO A O 1
ATOM 1442 N N . ILE A 1 197 ? 22.762 -0.326 -10.469 1.00 84.00 197 ILE A N 1
ATOM 1443 C CA . ILE A 1 197 ? 23.838 -0.749 -11.374 1.00 84.00 197 ILE A CA 1
ATOM 1444 C C . ILE A 1 197 ? 24.737 0.434 -11.724 1.00 84.00 197 ILE A C 1
ATOM 1446 O O . ILE A 1 197 ? 25.961 0.282 -11.769 1.00 84.00 197 ILE A O 1
ATOM 1450 N N . ASN A 1 198 ? 24.143 1.602 -11.965 1.00 84.25 198 ASN A N 1
ATOM 1451 C CA . ASN A 1 198 ? 24.872 2.846 -12.205 1.00 84.25 198 ASN A CA 1
ATOM 1452 C C . ASN A 1 198 ? 25.024 3.706 -10.940 1.00 84.25 198 ASN A C 1
ATOM 1454 O O . ASN A 1 198 ? 25.780 4.680 -10.964 1.00 84.25 198 ASN A O 1
ATOM 1458 N N . GLY A 1 199 ? 24.372 3.330 -9.834 1.00 87.94 199 GLY A N 1
ATOM 1459 C CA . GLY A 1 199 ? 24.455 4.026 -8.550 1.00 87.94 199 GLY A CA 1
ATOM 1460 C C . GLY A 1 199 ? 23.767 5.389 -8.582 1.00 87.94 199 GLY A C 1
ATOM 1461 O O . GLY A 1 199 ? 24.288 6.356 -8.023 1.00 87.94 199 GLY A O 1
ATOM 1462 N N . THR A 1 200 ? 22.641 5.488 -9.291 1.00 88.25 200 THR A N 1
ATOM 1463 C CA . THR A 1 200 ? 21.865 6.723 -9.420 1.00 88.25 200 THR A CA 1
ATOM 1464 C C . THR A 1 200 ? 20.489 6.579 -8.785 1.00 88.25 200 THR A C 1
ATOM 1466 O O . THR A 1 200 ? 19.898 5.506 -8.757 1.00 88.25 200 THR A O 1
ATOM 1469 N N . MET A 1 201 ? 19.941 7.693 -8.317 1.00 89.44 201 MET A N 1
ATOM 1470 C CA . MET A 1 201 ? 18.588 7.788 -7.768 1.00 89.44 201 MET A CA 1
ATOM 1471 C C . MET A 1 201 ? 17.845 8.931 -8.446 1.00 89.44 201 MET A C 1
ATOM 1473 O O . MET A 1 201 ? 18.473 9.799 -9.058 1.00 89.44 201 MET A O 1
ATOM 1477 N N . LEU A 1 202 ? 16.522 8.951 -8.296 1.00 88.50 202 LEU A N 1
ATOM 1478 C CA . LEU A 1 202 ? 15.683 10.058 -8.740 1.00 88.50 202 LEU A CA 1
ATOM 1479 C C . LEU A 1 202 ? 16.211 11.413 -8.244 1.00 88.50 202 LEU A C 1
ATOM 1481 O O . LEU A 1 202 ? 16.682 11.551 -7.112 1.00 88.50 202 LEU A O 1
ATOM 1485 N N . ASN A 1 203 ? 16.116 12.440 -9.091 1.00 89.44 203 ASN A N 1
ATOM 1486 C CA . ASN A 1 203 ? 16.574 13.772 -8.721 1.00 89.44 203 ASN A CA 1
ATOM 1487 C C . ASN A 1 203 ? 15.827 14.324 -7.491 1.00 89.44 203 ASN A C 1
ATOM 1489 O O . ASN A 1 203 ? 14.608 14.196 -7.350 1.00 89.44 203 ASN A O 1
ATOM 1493 N N . SER A 1 204 ? 16.556 15.043 -6.635 1.00 90.38 204 SER A N 1
ATOM 1494 C CA . SER A 1 204 ? 16.022 15.599 -5.385 1.00 90.38 204 SER A CA 1
ATOM 1495 C C . SER A 1 204 ? 14.880 16.606 -5.580 1.00 90.38 204 SER A C 1
ATOM 1497 O O . SER A 1 204 ? 14.060 16.784 -4.679 1.00 90.38 204 SER A O 1
ATOM 1499 N N . SER A 1 205 ? 14.798 17.256 -6.750 1.00 90.12 205 SER A N 1
ATOM 1500 C CA . SER A 1 205 ? 13.702 18.188 -7.060 1.00 90.12 205 SER A CA 1
ATOM 1501 C C . SER A 1 205 ? 12.373 17.456 -7.249 1.00 90.12 205 SER A C 1
ATOM 1503 O O . SER A 1 205 ? 11.325 18.014 -6.922 1.00 90.12 205 SER A O 1
ATOM 1505 N N . CYS A 1 206 ? 12.409 16.225 -7.765 1.00 90.88 206 CYS A N 1
ATOM 1506 C CA . CYS A 1 206 ? 11.238 15.373 -7.911 1.00 90.88 206 CYS A CA 1
ATOM 1507 C C . CYS A 1 206 ? 10.904 14.641 -6.616 1.00 90.88 206 CYS A C 1
ATOM 1509 O O . CYS A 1 206 ? 9.754 14.701 -6.203 1.00 90.88 206 CYS A O 1
ATOM 1511 N N . VAL A 1 207 ? 11.905 14.106 -5.906 1.00 88.25 207 VAL A N 1
ATOM 1512 C CA . VAL A 1 207 ? 11.739 13.524 -4.559 1.00 88.25 207 VAL A CA 1
ATOM 1513 C C . VAL A 1 207 ? 10.944 14.463 -3.639 1.00 88.25 207 VAL A C 1
ATOM 1515 O O . VAL A 1 207 ? 9.946 14.063 -3.048 1.00 88.25 207 VAL A O 1
ATOM 1518 N N . GLY A 1 208 ? 11.293 15.755 -3.592 1.00 82.62 208 GLY A N 1
ATOM 1519 C CA . GLY A 1 208 ? 10.568 16.745 -2.782 1.00 82.62 208 GLY A CA 1
ATOM 1520 C C . GLY A 1 208 ? 9.111 17.017 -3.198 1.00 82.62 208 GLY A C 1
ATOM 1521 O O . GLY A 1 208 ? 8.381 17.642 -2.433 1.00 82.62 208 GLY A O 1
ATOM 1522 N N . GLN A 1 209 ? 8.684 16.582 -4.387 1.00 87.25 209 GLN A N 1
ATOM 1523 C CA . GLN A 1 209 ? 7.311 16.719 -4.893 1.00 87.25 209 GLN A CA 1
ATOM 1524 C C . GLN A 1 209 ? 6.463 15.454 -4.704 1.00 87.25 209 GLN A C 1
ATOM 1526 O O . GLN A 1 209 ? 5.252 15.537 -4.869 1.00 87.25 209 GLN A O 1
ATOM 1531 N N . VAL A 1 210 ? 7.068 14.313 -4.354 1.00 84.94 210 VAL A N 1
ATOM 1532 C CA . VAL A 1 210 ? 6.392 13.001 -4.276 1.00 84.94 210 VAL A CA 1
ATOM 1533 C C . VAL A 1 210 ? 6.491 12.386 -2.879 1.00 84.94 210 VAL A C 1
ATOM 1535 O O . VAL A 1 210 ? 6.759 11.206 -2.710 1.00 84.94 210 VAL A O 1
ATOM 1538 N N . GLY A 1 211 ? 6.314 13.212 -1.846 1.00 75.81 211 GLY A N 1
ATOM 1539 C CA . GLY A 1 211 ? 6.362 12.760 -0.447 1.00 75.81 211 GLY A CA 1
ATOM 1540 C C . GLY A 1 211 ? 7.760 12.754 0.175 1.00 75.81 211 GLY A C 1
ATOM 1541 O O . GLY A 1 211 ? 7.917 12.389 1.333 1.00 75.81 211 GLY A O 1
ATOM 1542 N N . GLY A 1 212 ? 8.781 13.222 -0.547 1.00 79.62 212 GLY A N 1
ATOM 1543 C CA . GLY A 1 212 ? 10.129 13.384 -0.009 1.00 79.62 212 GLY A CA 1
ATOM 1544 C C . GLY A 1 212 ? 10.979 12.120 -0.041 1.00 79.62 212 GLY A C 1
ATOM 1545 O O . GLY A 1 212 ? 12.111 12.193 0.408 1.00 79.62 212 GLY A O 1
ATOM 1546 N N . SER A 1 213 ? 10.500 11.004 -0.587 1.00 82.00 213 SER A N 1
ATOM 1547 C CA . SER A 1 213 ? 11.261 9.755 -0.697 1.00 82.00 213 SER A CA 1
ATOM 1548 C C . SER A 1 213 ? 11.531 9.381 -2.162 1.00 82.00 213 SER A C 1
ATOM 1550 O O . SER A 1 213 ? 10.889 9.892 -3.081 1.00 82.00 213 SER A O 1
ATOM 1552 N N . ILE A 1 214 ? 12.549 8.543 -2.385 1.00 82.94 214 ILE A N 1
ATOM 1553 C CA . ILE A 1 214 ? 12.774 7.872 -3.679 1.00 82.94 214 ILE A CA 1
ATOM 1554 C C . ILE A 1 214 ? 11.840 6.669 -3.849 1.00 82.94 214 ILE A C 1
ATOM 1556 O O . ILE A 1 214 ? 11.600 6.238 -4.973 1.00 82.94 214 ILE A O 1
ATOM 1560 N N . GLU A 1 215 ? 11.310 6.159 -2.742 1.00 87.19 215 GLU A N 1
ATOM 1561 C CA . GLU A 1 215 ? 10.167 5.263 -2.717 1.00 87.19 215 GLU A CA 1
ATOM 1562 C C . GLU A 1 215 ? 8.895 6.107 -2.747 1.00 87.19 215 GLU A C 1
ATOM 1564 O O . GLU A 1 215 ? 8.707 6.995 -1.915 1.00 87.19 215 GLU A O 1
ATOM 1569 N N . TYR A 1 216 ? 8.051 5.883 -3.745 1.00 86.31 216 TYR A N 1
ATOM 1570 C CA . TYR A 1 216 ? 6.837 6.657 -3.948 1.00 86.31 216 TYR A CA 1
ATOM 1571 C C . TYR A 1 216 ? 5.632 5.734 -4.094 1.00 86.31 216 TYR A C 1
ATOM 1573 O O . TYR A 1 216 ? 5.731 4.627 -4.628 1.00 86.31 216 TYR A O 1
ATOM 1581 N N . VAL A 1 217 ? 4.475 6.228 -3.654 1.00 92.31 217 VAL A N 1
ATOM 1582 C CA . VAL A 1 217 ? 3.288 5.397 -3.441 1.00 92.31 217 VAL A CA 1
ATOM 1583 C C . VAL A 1 217 ? 2.109 5.944 -4.233 1.00 92.31 217 VAL A C 1
ATOM 1585 O O . VAL A 1 217 ? 1.771 7.125 -4.141 1.00 92.31 217 VAL A O 1
ATOM 1588 N N . ASN A 1 218 ? 1.457 5.081 -5.012 1.00 97.56 218 ASN A N 1
ATOM 1589 C CA . ASN A 1 218 ? 0.084 5.336 -5.443 1.00 97.56 218 ASN A CA 1
ATOM 1590 C C . ASN A 1 218 ? -0.859 4.921 -4.318 1.00 97.56 218 ASN A C 1
ATOM 1592 O O . ASN A 1 218 ? -0.696 3.827 -3.797 1.00 97.56 218 ASN A O 1
ATOM 1596 N N . PHE A 1 219 ? -1.874 5.720 -3.995 1.00 96.69 219 PHE A N 1
ATOM 1597 C CA . PHE A 1 219 ? -2.807 5.421 -2.906 1.00 96.69 219 PHE A CA 1
ATOM 1598 C C . PHE A 1 219 ? -4.253 5.704 -3.310 1.00 96.69 219 PHE A C 1
ATOM 1600 O O . PHE A 1 219 ? -4.593 6.825 -3.694 1.00 96.69 219 PHE A O 1
ATOM 1607 N N . ALA A 1 220 ? -5.142 4.720 -3.157 1.00 98.00 220 ALA A N 1
ATOM 1608 C CA . ALA A 1 220 ? -6.575 4.922 -3.354 1.00 98.00 220 ALA A CA 1
ATOM 1609 C C . ALA A 1 220 ? -7.421 4.064 -2.413 1.00 98.00 220 ALA A C 1
ATOM 1611 O O . ALA A 1 220 ? -7.334 2.838 -2.446 1.00 98.00 220 ALA A O 1
ATOM 1612 N N . TYR A 1 221 ? -8.339 4.679 -1.665 1.00 97.94 221 TYR A N 1
ATOM 1613 C CA . TYR A 1 221 ? -9.376 3.917 -0.970 1.00 97.94 221 TYR A CA 1
ATOM 1614 C C . TYR A 1 221 ? -10.239 3.126 -1.949 1.00 97.94 221 TYR A C 1
ATOM 1616 O O . TYR A 1 221 ? -10.570 3.601 -3.040 1.00 97.94 221 TYR A O 1
ATOM 1624 N N . LEU A 1 222 ? -10.669 1.939 -1.532 1.00 98.69 222 LEU A N 1
ATOM 1625 C CA . LEU A 1 222 ? -11.715 1.219 -2.240 1.00 98.69 222 LEU A CA 1
ATOM 1626 C C . LEU A 1 222 ? -13.016 2.012 -2.148 1.00 98.69 222 LEU A C 1
ATOM 1628 O O . LEU A 1 222 ? -13.406 2.507 -1.088 1.00 98.69 222 LEU A O 1
ATOM 1632 N N . THR A 1 223 ? -13.715 2.083 -3.271 1.00 98.75 223 THR A N 1
ATOM 1633 C CA . THR A 1 223 ? -15.007 2.756 -3.365 1.00 98.75 223 THR A CA 1
ATOM 1634 C C . THR A 1 223 ? -16.065 1.801 -3.881 1.00 98.75 223 THR A C 1
ATOM 1636 O O . THR A 1 223 ? -15.762 0.778 -4.506 1.00 98.75 223 THR A O 1
ATOM 1639 N N . MET A 1 224 ? -17.329 2.123 -3.620 1.00 98.62 224 MET A N 1
ATOM 1640 C CA . MET A 1 224 ? -18.460 1.339 -4.112 1.00 98.62 224 MET A CA 1
ATOM 1641 C C . MET A 1 224 ? -18.548 1.381 -5.644 1.00 98.62 224 MET A C 1
ATOM 1643 O O . MET A 1 224 ? -19.002 0.415 -6.260 1.00 98.62 224 MET A O 1
ATOM 1647 N N . SER A 1 225 ? -18.099 2.474 -6.276 1.00 98.06 225 SER A N 1
ATOM 1648 C CA . SER A 1 225 ? -18.073 2.614 -7.737 1.00 98.06 225 SER A CA 1
ATOM 1649 C C . SER A 1 225 ? -16.812 2.058 -8.412 1.00 98.06 225 SER A C 1
ATOM 1651 O O . SER A 1 225 ? -16.844 1.771 -9.610 1.00 98.06 225 SER A O 1
ATOM 1653 N N . GLY A 1 226 ? -15.705 1.909 -7.677 1.00 98.06 226 GLY A N 1
ATOM 1654 C CA . GLY A 1 226 ? -14.387 1.613 -8.246 1.00 98.06 226 GLY A CA 1
ATOM 1655 C C . GLY A 1 226 ? -13.643 2.832 -8.806 1.00 98.06 226 GLY A C 1
ATOM 1656 O O . GLY A 1 226 ? -12.571 2.668 -9.391 1.00 98.06 226 GLY A O 1
ATOM 1657 N N . THR A 1 227 ? -14.201 4.038 -8.656 1.00 97.88 227 THR A N 1
ATOM 1658 C CA . THR A 1 227 ? -13.555 5.312 -8.998 1.00 97.88 227 THR A CA 1
ATOM 1659 C C . THR A 1 227 ? -12.844 5.890 -7.770 1.00 97.88 227 THR A C 1
ATOM 1661 O O . THR A 1 227 ? -13.458 5.936 -6.702 1.00 97.88 227 THR A O 1
ATOM 1664 N N . PRO A 1 228 ? -11.581 6.345 -7.881 1.00 98.19 228 PRO A N 1
ATOM 1665 C CA . PRO A 1 228 ? -10.880 7.007 -6.782 1.00 98.19 228 PRO A CA 1
ATOM 1666 C C . PRO A 1 228 ? -11.603 8.266 -6.291 1.00 98.19 228 PRO A C 1
ATOM 1668 O O . PRO A 1 228 ? -12.172 9.017 -7.082 1.00 98.19 228 PRO A O 1
ATOM 1671 N N . ILE A 1 229 ? -11.540 8.528 -4.984 1.00 96.88 229 ILE A N 1
ATOM 1672 C CA . ILE A 1 229 ? -12.138 9.731 -4.374 1.00 96.88 229 ILE A CA 1
ATOM 1673 C C . ILE A 1 229 ? -11.331 11.014 -4.651 1.00 96.88 229 ILE A C 1
ATOM 1675 O O . ILE A 1 229 ? -11.843 12.121 -4.504 1.00 96.88 229 ILE A O 1
ATOM 1679 N N . GLY A 1 230 ? -10.083 10.857 -5.092 1.00 96.81 230 GLY A N 1
ATOM 1680 C CA . GLY A 1 230 ? -9.161 11.894 -5.547 1.00 96.81 230 GLY A CA 1
ATOM 1681 C C . GLY A 1 230 ? -8.031 11.258 -6.371 1.00 96.81 230 GLY A C 1
ATOM 1682 O O . GLY A 1 230 ? -8.017 10.032 -6.505 1.00 96.81 230 GLY A O 1
ATOM 1683 N N . PRO A 1 231 ? -7.099 12.047 -6.941 1.00 96.94 231 PRO A N 1
ATOM 1684 C CA . PRO A 1 231 ? -5.974 11.508 -7.706 1.00 96.94 231 PRO A CA 1
ATOM 1685 C C . PRO A 1 231 ? -5.150 10.526 -6.858 1.00 96.94 231 PRO A C 1
ATOM 1687 O O . PRO A 1 231 ? -4.721 10.914 -5.765 1.00 96.94 231 PRO A O 1
ATOM 1690 N N . PRO A 1 232 ? -4.936 9.281 -7.316 1.00 96.88 232 PRO A N 1
ATOM 1691 C CA . PRO A 1 232 ? -4.187 8.295 -6.549 1.00 96.88 232 PRO A CA 1
ATOM 1692 C C . PRO A 1 232 ? -2.679 8.343 -6.808 1.00 96.88 232 PRO A C 1
ATOM 1694 O O . PRO A 1 232 ? -1.932 7.757 -6.032 1.00 96.88 232 PRO A O 1
ATOM 1697 N N . ASN A 1 233 ? -2.218 9.016 -7.870 1.00 96.62 233 ASN A N 1
ATOM 1698 C CA . ASN A 1 233 ? -0.795 9.095 -8.194 1.00 96.62 233 ASN A CA 1
ATOM 1699 C C . ASN A 1 233 ? 0.006 9.906 -7.152 1.00 96.62 233 ASN A C 1
ATOM 1701 O O . ASN A 1 233 ? -0.512 10.868 -6.577 1.00 96.62 233 ASN A O 1
ATOM 1705 N N . PRO A 1 234 ? 1.293 9.571 -6.956 1.00 90.94 234 PRO A N 1
ATOM 1706 C CA . PRO A 1 234 ? 2.157 10.161 -5.926 1.00 90.94 234 PRO A CA 1
ATOM 1707 C C . PRO A 1 234 ? 2.375 11.676 -6.044 1.00 90.94 234 PRO A C 1
ATOM 1709 O O . PRO A 1 234 ? 2.662 12.333 -5.046 1.00 90.94 234 PRO A O 1
ATOM 1712 N N . LYS A 1 235 ? 2.275 12.253 -7.248 1.00 92.56 235 LYS A N 1
ATOM 1713 C CA . LYS A 1 235 ? 2.578 13.674 -7.480 1.00 92.56 235 LYS A CA 1
ATOM 1714 C C . LYS A 1 235 ? 1.383 14.583 -7.198 1.00 92.56 235 LYS A C 1
ATOM 1716 O O . LYS A 1 235 ? 1.552 15.679 -6.669 1.00 92.56 235 LYS A O 1
ATOM 1721 N N . ASP A 1 236 ? 0.187 14.150 -7.583 1.00 94.81 236 ASP A N 1
ATOM 1722 C CA . ASP A 1 236 ? -1.036 14.948 -7.486 1.00 94.81 236 ASP A CA 1
ATOM 1723 C C . ASP A 1 236 ? -1.935 14.508 -6.314 1.00 94.81 236 ASP A C 1
ATOM 1725 O O . ASP A 1 236 ? -3.060 15.002 -6.180 1.00 94.81 236 ASP A O 1
ATOM 1729 N N . PHE A 1 237 ? -1.443 13.608 -5.453 1.00 92.38 237 PHE A N 1
ATOM 1730 C CA . PHE A 1 237 ? -2.126 13.153 -4.245 1.00 92.38 237 PHE A CA 1
ATOM 1731 C C . PHE A 1 237 ? -2.530 14.322 -3.335 1.00 92.38 237 PHE A C 1
ATOM 1733 O O . PHE A 1 237 ? -1.764 15.253 -3.074 1.00 92.38 237 PHE A O 1
ATOM 1740 N N . GLN A 1 238 ? -3.753 14.263 -2.807 1.00 89.19 238 GLN A N 1
ATOM 1741 C CA . GLN A 1 238 ? -4.312 15.308 -1.953 1.00 89.19 238 GLN A CA 1
ATOM 1742 C C . GLN A 1 238 ? -4.633 14.747 -0.571 1.00 89.19 238 GLN A C 1
ATOM 1744 O O . GLN A 1 238 ? -5.599 14.006 -0.427 1.00 89.19 238 GLN A O 1
ATOM 1749 N N . PHE A 1 239 ? -3.912 15.174 0.468 1.00 83.81 239 PHE A N 1
ATOM 1750 C CA . PHE A 1 239 ? -4.167 14.713 1.843 1.00 83.81 239 PHE A CA 1
ATOM 1751 C C . PHE A 1 239 ? -5.618 14.929 2.306 1.00 83.81 239 PHE A C 1
ATOM 1753 O O . PHE A 1 239 ? -6.202 14.048 2.917 1.00 83.81 239 PHE A O 1
ATOM 1760 N N . ILE A 1 240 ? -6.227 16.069 1.963 1.00 84.69 240 ILE A N 1
ATOM 1761 C CA . ILE A 1 240 ? -7.627 16.397 2.313 1.00 84.69 240 ILE A CA 1
ATOM 1762 C C . ILE A 1 240 ? -8.657 15.941 1.260 1.00 84.69 240 ILE A C 1
ATOM 1764 O O . ILE A 1 240 ? -9.828 16.300 1.346 1.00 84.69 240 ILE A O 1
ATOM 1768 N N . GLY A 1 241 ? -8.209 15.240 0.218 1.00 89.56 241 GLY A N 1
ATOM 1769 C CA . GLY A 1 241 ? -9.036 14.727 -0.876 1.00 89.56 241 GLY A CA 1
ATOM 1770 C C . GLY A 1 241 ? -8.823 13.226 -1.014 1.00 89.56 241 GLY A C 1
ATOM 1771 O O . GLY A 1 241 ? -9.478 12.451 -0.327 1.00 89.56 241 GLY A O 1
ATOM 1772 N N . SER A 1 242 ? -7.852 12.827 -1.840 1.00 91.62 242 SER A N 1
ATOM 1773 C CA . SER A 1 242 ? -7.392 11.438 -1.994 1.00 91.62 242 SER A CA 1
ATOM 1774 C C . SER A 1 242 ? -7.172 10.717 -0.658 1.00 91.62 242 SER A C 1
ATOM 1776 O O . SER A 1 242 ? -7.529 9.549 -0.529 1.00 91.62 242 SER A O 1
ATOM 1778 N N . GLY A 1 243 ? -6.599 11.422 0.324 1.00 88.81 243 GLY A N 1
ATOM 1779 C CA . GLY A 1 243 ? -6.265 10.885 1.639 1.00 88.81 243 GLY A CA 1
ATOM 1780 C C . GLY A 1 243 ? -7.365 10.975 2.694 1.00 88.81 243 GLY A C 1
ATOM 1781 O O . GLY A 1 243 ? -7.269 10.293 3.712 1.00 88.81 243 GLY A O 1
ATOM 1782 N N . ASP A 1 244 ? -8.436 11.735 2.447 1.00 88.94 244 ASP A N 1
ATOM 1783 C CA . ASP A 1 244 ? -9.562 11.857 3.375 1.00 88.94 244 ASP A CA 1
ATOM 1784 C C . ASP A 1 244 ? -10.721 10.957 2.914 1.00 88.94 244 ASP A C 1
ATOM 1786 O O . ASP A 1 244 ? -11.478 11.339 2.012 1.00 88.94 244 ASP A O 1
ATOM 1790 N N . PRO A 1 245 ? -10.929 9.786 3.542 1.00 89.94 245 PRO A N 1
ATOM 1791 C CA . PRO A 1 245 ? -11.967 8.844 3.139 1.00 89.94 245 PRO A CA 1
ATOM 1792 C C . PRO A 1 245 ? -13.380 9.415 3.337 1.00 89.94 245 PRO A C 1
ATOM 1794 O O . PRO A 1 245 ? -14.324 8.941 2.706 1.00 89.94 245 PRO A O 1
ATOM 1797 N N . LYS A 1 246 ? -13.547 10.459 4.164 1.00 90.06 246 LYS A N 1
ATOM 1798 C CA . LYS A 1 246 ? -14.834 11.129 4.409 1.00 90.06 246 LYS A CA 1
ATOM 1799 C C . LYS A 1 246 ? -15.132 12.234 3.395 1.00 90.06 246 LYS A C 1
ATOM 1801 O O . LYS A 1 246 ? -16.256 12.742 3.375 1.00 90.06 246 LYS A O 1
ATOM 1806 N N . SER A 1 247 ? -14.178 12.579 2.527 1.00 92.25 247 SER A N 1
ATOM 1807 C CA . SER A 1 247 ? -14.377 13.553 1.445 1.00 92.25 247 SER A CA 1
ATOM 1808 C C . SER A 1 247 ? -15.375 13.072 0.380 1.00 92.25 247 SER A C 1
ATOM 1810 O O . SER A 1 247 ? -15.924 13.884 -0.369 1.00 92.25 247 SER A O 1
ATOM 1812 N N . SER A 1 248 ? -15.669 11.765 0.345 1.00 95.00 248 SER A N 1
ATOM 1813 C CA . SER A 1 248 ? -16.614 11.148 -0.581 1.00 95.00 248 SER A CA 1
ATOM 1814 C C . SER A 1 248 ? -17.572 10.183 0.128 1.00 95.00 248 SER A C 1
ATOM 1816 O O . SER A 1 248 ? -17.134 9.337 0.906 1.00 95.00 248 SER A O 1
ATOM 1818 N N . PRO A 1 249 ? -18.884 10.222 -0.176 1.00 95.75 249 PRO A N 1
ATOM 1819 C CA . PRO A 1 249 ? -19.831 9.217 0.307 1.00 95.75 249 PRO A CA 1
ATOM 1820 C C . PRO A 1 249 ? -19.671 7.852 -0.385 1.00 95.75 249 PRO A C 1
ATOM 1822 O O . PRO A 1 249 ? -20.371 6.911 -0.023 1.00 95.75 249 PRO A O 1
ATOM 1825 N N . ASP A 1 250 ? -18.817 7.760 -1.409 1.00 97.56 250 ASP A N 1
ATOM 1826 C CA . ASP A 1 250 ? -18.596 6.544 -2.196 1.00 97.56 250 ASP A CA 1
ATOM 1827 C C . ASP A 1 250 ? -17.526 5.620 -1.594 1.00 97.56 250 ASP A C 1
ATOM 1829 O O . ASP A 1 250 ? -17.360 4.489 -2.049 1.00 97.56 250 ASP A O 1
ATOM 1833 N N . THR A 1 251 ? -16.802 6.077 -0.569 1.00 97.69 251 THR A N 1
ATOM 1834 C CA . THR A 1 251 ? -15.807 5.268 0.141 1.00 97.69 251 THR A CA 1
ATOM 1835 C C . THR A 1 251 ? -16.444 4.015 0.739 1.00 97.69 251 THR A C 1
ATOM 1837 O O . THR A 1 251 ? -17.486 4.071 1.399 1.00 97.69 251 THR A O 1
ATOM 1840 N N . PHE A 1 252 ? -15.809 2.866 0.512 1.00 98.31 252 PHE A N 1
ATOM 1841 C CA . PHE A 1 252 ? -16.279 1.586 1.016 1.00 98.31 252 PHE A CA 1
ATOM 1842 C C . PHE A 1 252 ? -15.832 1.371 2.465 1.00 98.31 252 PHE A C 1
ATOM 1844 O O . PHE A 1 252 ? -14.640 1.329 2.767 1.00 98.31 252 PHE A O 1
ATOM 1851 N N . TYR A 1 253 ? -16.810 1.185 3.352 1.00 97.75 253 TYR A N 1
ATOM 1852 C CA . TYR A 1 253 ? -16.589 0.911 4.768 1.00 97.75 253 TYR A CA 1
ATOM 1853 C C . TYR A 1 253 ? -17.174 -0.442 5.175 1.00 97.75 253 TYR A C 1
ATOM 1855 O O . TYR A 1 253 ? -18.245 -0.833 4.708 1.00 97.75 253 TYR A O 1
ATOM 1863 N N . MET A 1 254 ? -16.512 -1.103 6.121 1.00 97.69 254 MET A N 1
ATOM 1864 C CA . MET A 1 254 ? -16.870 -2.416 6.664 1.00 97.69 254 MET A CA 1
ATOM 1865 C C . MET A 1 254 ? -16.968 -2.349 8.193 1.00 97.69 254 MET A C 1
ATOM 1867 O O . MET A 1 254 ? -16.369 -1.486 8.833 1.00 97.69 254 MET A O 1
ATOM 1871 N N . ASN A 1 255 ? -17.726 -3.247 8.812 1.00 96.00 255 ASN A N 1
ATOM 1872 C CA . ASN A 1 255 ? -17.852 -3.328 10.266 1.00 96.00 255 ASN A CA 1
ATOM 1873 C C . ASN A 1 255 ? -16.942 -4.427 10.824 1.00 96.00 255 ASN A C 1
ATOM 1875 O O . ASN A 1 255 ? -16.603 -5.405 10.156 1.00 96.00 255 ASN A O 1
ATOM 1879 N N . GLY A 1 256 ? -16.585 -4.306 12.103 1.00 94.31 256 GLY A N 1
ATOM 1880 C CA . GLY A 1 256 ? -15.983 -5.432 12.815 1.00 94.31 256 GLY A CA 1
ATOM 1881 C C . GLY A 1 256 ? -16.921 -6.645 12.805 1.00 94.31 256 GLY A C 1
ATOM 1882 O O . GLY A 1 256 ? -18.140 -6.485 12.873 1.00 94.31 256 GLY A O 1
ATOM 1883 N N . ASN A 1 257 ? -16.350 -7.854 12.769 1.00 96.19 257 ASN A N 1
ATOM 1884 C CA . ASN A 1 257 ? -17.047 -9.143 12.638 1.00 96.19 257 ASN A CA 1
ATOM 1885 C C . ASN A 1 257 ? -17.593 -9.465 11.231 1.00 96.19 257 ASN A C 1
ATOM 1887 O O . ASN A 1 257 ? -18.144 -10.560 11.063 1.00 96.19 257 ASN A O 1
ATOM 1891 N N . ASP A 1 258 ? -17.440 -8.579 10.242 1.00 98.38 258 ASP A N 1
ATOM 1892 C CA . ASP A 1 258 ? -17.855 -8.860 8.864 1.00 98.38 258 ASP A CA 1
ATOM 1893 C C . ASP A 1 258 ? -16.989 -9.959 8.227 1.00 98.38 258 ASP A C 1
ATOM 1895 O O . ASP A 1 258 ? -15.796 -10.083 8.516 1.00 98.38 258 ASP A O 1
ATOM 1899 N N . ASN A 1 259 ? -17.609 -10.802 7.390 1.00 98.62 259 ASN A N 1
ATOM 1900 C CA . ASN A 1 259 ? -16.918 -11.860 6.651 1.00 98.62 259 ASN A CA 1
ATOM 1901 C C . ASN A 1 259 ? -16.694 -11.382 5.224 1.00 98.62 259 ASN A C 1
ATOM 1903 O O . ASN A 1 259 ? -17.652 -11.145 4.491 1.00 98.62 259 ASN A O 1
ATOM 1907 N N . LEU A 1 260 ? -15.442 -11.291 4.808 1.00 98.69 260 LEU A N 1
ATOM 1908 C CA . LEU A 1 260 ? -15.068 -10.717 3.528 1.00 98.69 260 LEU A CA 1
ATOM 1909 C C . LEU A 1 260 ? -14.569 -11.793 2.573 1.00 98.69 260 LEU A C 1
ATOM 1911 O O . LEU A 1 260 ? -13.855 -12.712 2.977 1.00 98.69 260 LEU A O 1
ATOM 1915 N N . THR A 1 261 ? -14.899 -11.626 1.297 1.00 98.75 261 THR A N 1
ATOM 1916 C CA . THR A 1 261 ? -14.186 -12.266 0.194 1.00 98.75 261 THR A CA 1
ATOM 1917 C C . THR A 1 261 ? -13.374 -11.195 -0.514 1.00 98.75 261 THR A C 1
ATOM 1919 O O . THR A 1 261 ? -13.925 -10.258 -1.090 1.00 98.75 261 THR A O 1
ATOM 1922 N N . VAL A 1 262 ? -12.058 -11.342 -0.456 1.00 98.62 262 VAL A N 1
ATOM 1923 C CA . VAL A 1 262 ? -11.083 -10.445 -1.072 1.00 98.62 262 VAL A CA 1
ATOM 1924 C C . VAL A 1 262 ? -10.602 -11.090 -2.360 1.00 98.62 262 VAL A C 1
ATOM 1926 O O . VAL A 1 262 ? -10.339 -12.289 -2.385 1.00 98.62 262 VAL A O 1
ATOM 1929 N N . SER A 1 263 ? -10.523 -10.335 -3.448 1.00 98.50 263 SER A N 1
ATOM 1930 C CA . SER A 1 263 ? -10.030 -10.818 -4.737 1.00 98.50 263 SER A CA 1
ATOM 1931 C C . SER A 1 263 ? -9.053 -9.822 -5.347 1.00 98.50 263 SER A C 1
ATOM 1933 O O . SER A 1 263 ? -9.359 -8.634 -5.449 1.00 98.50 263 SER A O 1
ATOM 1935 N N . LEU A 1 264 ? -7.897 -10.333 -5.764 1.00 98.38 264 LEU A N 1
ATOM 1936 C CA . LEU A 1 264 ? -6.895 -9.640 -6.570 1.00 98.38 264 LEU A CA 1
ATOM 1937 C C . LEU A 1 264 ? -6.895 -10.332 -7.929 1.00 98.38 264 LEU A C 1
ATOM 1939 O O . LEU A 1 264 ? -6.729 -11.550 -7.999 1.00 98.38 264 LEU A O 1
ATOM 1943 N N . THR A 1 265 ? -7.201 -9.621 -9.006 1.00 97.12 265 THR A N 1
ATOM 1944 C CA . THR A 1 265 ? -7.361 -10.247 -10.324 1.00 97.12 265 THR A CA 1
ATOM 1945 C C . THR A 1 265 ? -6.903 -9.313 -11.417 1.00 97.12 265 THR A C 1
ATOM 1947 O O . THR A 1 265 ? -7.421 -8.198 -11.522 1.00 97.12 265 THR A O 1
ATOM 1950 N N . ASP A 1 266 ? -5.973 -9.776 -12.250 1.00 97.44 266 ASP A N 1
ATOM 1951 C CA . ASP A 1 266 ? -5.598 -9.011 -13.430 1.00 97.44 266 ASP A CA 1
ATOM 1952 C C . ASP A 1 266 ? -6.755 -8.888 -14.431 1.00 97.44 266 ASP A C 1
ATOM 1954 O O . ASP A 1 266 ? -7.588 -9.787 -14.597 1.00 97.44 266 ASP A O 1
ATOM 1958 N N . THR A 1 267 ? -6.824 -7.739 -15.095 1.00 95.69 267 THR A N 1
ATOM 1959 C CA . THR A 1 267 ? -7.809 -7.456 -16.138 1.00 95.69 267 THR A CA 1
ATOM 1960 C C . THR A 1 267 ? -7.132 -6.747 -17.299 1.00 95.69 267 THR A C 1
ATOM 1962 O O . THR A 1 267 ? -6.060 -6.181 -17.150 1.00 95.69 267 THR A O 1
ATOM 1965 N N . ALA A 1 268 ? -7.802 -6.651 -18.450 1.00 93.88 268 ALA A N 1
ATOM 1966 C CA . ALA A 1 268 ? -7.284 -5.873 -19.579 1.00 93.88 268 ALA A CA 1
ATOM 1967 C C . ALA A 1 268 ? -7.033 -4.379 -19.259 1.00 93.88 268 ALA A C 1
ATOM 1969 O O . ALA A 1 268 ? -6.349 -3.713 -20.028 1.00 93.88 268 ALA A O 1
ATOM 1970 N N . ASN A 1 269 ? -7.593 -3.859 -18.160 1.00 93.75 269 ASN A N 1
ATOM 1971 C CA . ASN A 1 269 ? -7.433 -2.474 -17.716 1.00 93.75 269 ASN A CA 1
ATOM 1972 C C . ASN A 1 269 ? -6.551 -2.362 -16.457 1.00 93.75 269 ASN A C 1
ATOM 1974 O O . ASN A 1 269 ? -6.647 -1.359 -15.758 1.00 93.75 269 ASN A O 1
ATOM 1978 N N . GLY A 1 270 ? -5.742 -3.378 -16.146 1.00 96.69 270 GLY A N 1
ATOM 1979 C CA . GLY A 1 270 ? -4.882 -3.439 -14.962 1.00 96.69 270 GLY A CA 1
ATOM 1980 C C . GLY A 1 270 ? -5.458 -4.295 -13.835 1.00 96.69 270 GLY A C 1
ATOM 1981 O O . GLY A 1 270 ? -6.577 -4.819 -13.930 1.00 96.69 270 GLY A O 1
ATOM 1982 N N . LEU A 1 271 ? -4.695 -4.410 -12.748 1.00 98.44 271 LEU A N 1
ATOM 1983 C CA . LEU A 1 271 ? -5.078 -5.173 -11.568 1.00 98.44 271 LEU A CA 1
ATOM 1984 C C . LEU A 1 271 ? -6.329 -4.578 -10.932 1.00 98.44 271 LEU A C 1
ATOM 1986 O O . LEU A 1 271 ? -6.366 -3.406 -10.546 1.00 98.44 271 LEU A O 1
ATOM 1990 N N . LYS A 1 272 ? -7.346 -5.422 -10.773 1.00 98.56 272 LYS A N 1
ATOM 1991 C CA . LYS A 1 272 ? -8.557 -5.097 -10.035 1.00 98.56 272 LYS A CA 1
ATOM 1992 C C . LYS A 1 272 ? -8.523 -5.745 -8.659 1.00 98.56 272 LYS A C 1
ATOM 1994 O O . LYS A 1 272 ? -8.429 -6.967 -8.536 1.00 98.56 272 LYS A O 1
ATOM 1999 N N . THR A 1 273 ? -8.705 -4.922 -7.636 1.00 98.69 273 THR A N 1
ATOM 2000 C CA . THR A 1 273 ? -9.017 -5.363 -6.281 1.00 98.69 273 THR A CA 1
ATOM 2001 C C . THR A 1 273 ? -10.523 -5.303 -6.061 1.00 98.69 273 THR A C 1
ATOM 2003 O O . THR A 1 273 ? -11.229 -4.416 -6.552 1.00 98.69 273 THR A O 1
ATOM 2006 N N . THR A 1 274 ? -11.075 -6.304 -5.387 1.00 98.81 274 THR A N 1
ATOM 2007 C CA . THR A 1 274 ? -12.495 -6.345 -5.027 1.00 98.81 274 THR A CA 1
ATOM 2008 C C . THR A 1 274 ? -12.639 -6.946 -3.646 1.00 98.81 274 THR A C 1
ATOM 2010 O O . THR A 1 274 ? -12.106 -8.019 -3.374 1.00 98.81 274 THR A O 1
ATOM 2013 N N . VAL A 1 275 ? -13.389 -6.264 -2.792 1.00 98.88 275 VAL A N 1
ATOM 2014 C CA . VAL A 1 275 ? -13.736 -6.738 -1.458 1.00 98.88 275 VAL A CA 1
ATOM 2015 C C . VAL A 1 275 ? -15.248 -6.822 -1.382 1.00 98.88 275 VAL A C 1
ATOM 2017 O O . VAL A 1 275 ? -15.943 -5.809 -1.424 1.00 98.88 275 VAL A O 1
ATOM 2020 N N . VAL A 1 276 ? -15.755 -8.048 -1.295 1.00 98.88 276 VAL A N 1
ATOM 2021 C CA . VAL A 1 276 ? -17.169 -8.324 -1.051 1.00 98.88 276 VAL A CA 1
ATOM 2022 C C . VAL A 1 276 ? -17.347 -8.541 0.440 1.00 98.88 276 VAL A C 1
ATOM 2024 O O . VAL A 1 276 ? -16.820 -9.504 0.997 1.00 98.88 276 VAL A O 1
ATOM 2027 N N . ASP A 1 277 ? -18.120 -7.675 1.081 1.00 98.69 277 ASP A N 1
ATOM 2028 C CA . ASP A 1 277 ? -18.609 -7.924 2.427 1.00 98.69 277 ASP A CA 1
ATOM 2029 C C . ASP A 1 277 ? -19.802 -8.881 2.338 1.00 98.69 277 ASP A C 1
ATOM 2031 O O . ASP A 1 277 ? -20.911 -8.506 1.952 1.00 98.69 277 ASP A O 1
ATOM 2035 N N . ASN A 1 278 ? -19.575 -10.148 2.680 1.00 98.69 278 ASN A N 1
ATOM 2036 C CA . ASN A 1 278 ? -20.600 -11.186 2.628 1.00 98.69 278 ASN A CA 1
ATOM 2037 C C . ASN A 1 278 ? -21.657 -11.031 3.730 1.00 98.69 278 ASN A C 1
ATOM 2039 O O . ASN A 1 278 ? -22.711 -11.661 3.638 1.00 98.69 278 ASN A O 1
ATOM 2043 N N . THR A 1 279 ? -21.386 -10.229 4.763 1.00 98.62 279 THR A N 1
ATOM 2044 C CA . THR A 1 279 ? -22.336 -9.935 5.838 1.00 98.62 279 THR A CA 1
ATOM 2045 C C . THR A 1 279 ? -23.325 -8.857 5.404 1.00 98.62 279 THR A C 1
ATOM 2047 O O . THR A 1 279 ? -24.533 -9.045 5.559 1.00 98.62 279 THR A O 1
ATOM 2050 N N . THR A 1 280 ? -22.843 -7.732 4.860 1.00 98.12 280 THR A N 1
ATOM 2051 C CA . THR A 1 280 ? -23.714 -6.609 4.453 1.00 98.12 280 THR A CA 1
ATOM 2052 C C . THR A 1 280 ? -24.104 -6.622 2.974 1.00 98.12 280 THR A C 1
ATOM 2054 O O . THR A 1 280 ? -24.973 -5.851 2.563 1.00 98.12 280 THR A O 1
ATOM 2057 N N . HIS A 1 281 ? -23.502 -7.510 2.179 1.00 97.81 281 HIS A N 1
ATOM 2058 C CA . HIS A 1 281 ? -23.641 -7.601 0.721 1.00 97.81 281 HIS A CA 1
ATOM 2059 C C . HIS A 1 281 ? -23.215 -6.333 -0.032 1.00 97.81 281 HIS A C 1
ATOM 2061 O O . HIS A 1 281 ? -23.654 -6.094 -1.159 1.00 97.81 281 HIS A O 1
ATOM 2067 N N . GLN A 1 282 ? -22.356 -5.522 0.583 1.00 98.44 282 GLN A N 1
ATOM 2068 C CA . GLN A 1 282 ? -21.698 -4.402 -0.075 1.00 98.44 282 GLN A CA 1
ATOM 2069 C C . GLN A 1 282 ? -20.416 -4.865 -0.770 1.00 98.44 282 GLN A C 1
ATOM 2071 O O . GLN A 1 282 ? -19.864 -5.929 -0.482 1.00 98.44 282 GLN A O 1
ATOM 2076 N N . THR A 1 283 ? -19.952 -4.085 -1.739 1.00 98.81 283 THR A N 1
ATOM 2077 C CA . THR A 1 283 ? -18.739 -4.396 -2.492 1.00 98.81 283 THR A CA 1
ATOM 2078 C C . THR A 1 283 ? -17.973 -3.117 -2.755 1.00 98.81 283 THR A C 1
ATOM 2080 O O . THR A 1 283 ? -18.495 -2.224 -3.415 1.00 98.81 283 THR A O 1
ATOM 2083 N N . GLY A 1 284 ? -16.739 -3.064 -2.266 1.00 98.75 284 GLY A N 1
ATOM 2084 C CA . GLY A 1 284 ? -15.757 -2.068 -2.669 1.00 98.75 284 GLY A CA 1
ATOM 2085 C C . GLY A 1 284 ? -14.837 -2.628 -3.744 1.00 98.75 284 GLY A C 1
ATOM 2086 O O . GLY A 1 284 ? -14.545 -3.828 -3.771 1.00 98.75 284 GLY A O 1
ATOM 2087 N N . SER A 1 285 ? -14.359 -1.771 -4.636 1.00 98.81 285 SER A N 1
ATOM 2088 C CA . SER A 1 285 ? -13.349 -2.157 -5.619 1.00 98.81 285 SER A CA 1
ATOM 2089 C C . SER A 1 285 ? -12.418 -1.005 -5.965 1.00 98.81 285 SER A C 1
ATOM 2091 O O . SER A 1 285 ? -12.718 0.153 -5.679 1.00 98.81 285 SER A O 1
ATOM 2093 N N . MET A 1 286 ? -11.287 -1.337 -6.578 1.00 98.81 286 MET A N 1
ATOM 2094 C CA . MET A 1 286 ? -10.391 -0.383 -7.217 1.00 98.81 286 MET A CA 1
ATOM 2095 C C . MET A 1 286 ? -9.676 -1.069 -8.383 1.00 98.81 286 MET A C 1
ATOM 2097 O O . MET A 1 286 ? -9.436 -2.273 -8.343 1.00 98.81 286 MET A O 1
ATOM 2101 N N . THR A 1 287 ? -9.372 -0.333 -9.452 1.00 98.69 287 THR A N 1
ATOM 2102 C CA . THR A 1 287 ? -8.538 -0.837 -10.561 1.00 98.69 287 THR A CA 1
ATOM 2103 C C . THR A 1 287 ? -7.340 0.082 -10.750 1.00 98.69 287 THR A C 1
ATOM 2105 O O . THR A 1 287 ? -7.531 1.279 -10.981 1.00 98.69 287 THR A O 1
ATOM 2108 N N . ALA A 1 288 ? -6.132 -0.480 -10.669 1.00 98.44 288 ALA A N 1
ATOM 2109 C CA . ALA A 1 288 ? -4.863 0.229 -10.827 1.00 98.44 288 ALA A CA 1
ATOM 2110 C C . ALA A 1 288 ? -4.595 0.565 -12.301 1.00 98.44 288 ALA A C 1
ATOM 2112 O O . ALA A 1 288 ? -3.802 -0.081 -12.987 1.00 98.44 288 ALA A O 1
ATOM 2113 N N . SER A 1 289 ? -5.325 1.553 -12.811 1.00 97.88 289 SER A N 1
ATOM 2114 C CA . SER A 1 289 ? -5.382 1.876 -14.234 1.00 97.88 289 SER A CA 1
ATOM 2115 C C . SER A 1 289 ? -5.025 3.327 -14.507 1.00 97.88 289 SER A C 1
ATOM 2117 O O . SER A 1 289 ? -5.361 4.213 -13.717 1.00 9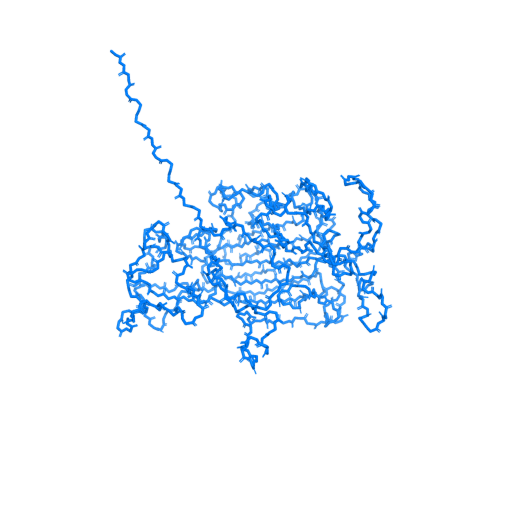7.88 289 SER A O 1
ATOM 2119 N N . ALA A 1 290 ? -4.489 3.574 -15.702 1.00 96.75 290 ALA A N 1
ATOM 2120 C CA . ALA A 1 290 ? -4.287 4.925 -16.217 1.00 96.75 290 ALA A CA 1
ATOM 2121 C C . ALA A 1 290 ? -5.609 5.718 -16.258 1.00 96.75 290 ALA A C 1
ATOM 2123 O O . ALA A 1 290 ? -5.642 6.906 -15.969 1.00 96.75 290 ALA A O 1
ATOM 2124 N N . SER A 1 291 ? -6.741 5.060 -16.545 1.00 96.56 291 SER A N 1
ATOM 2125 C CA . SER A 1 291 ? -8.062 5.708 -16.522 1.00 96.56 291 SER A CA 1
ATOM 2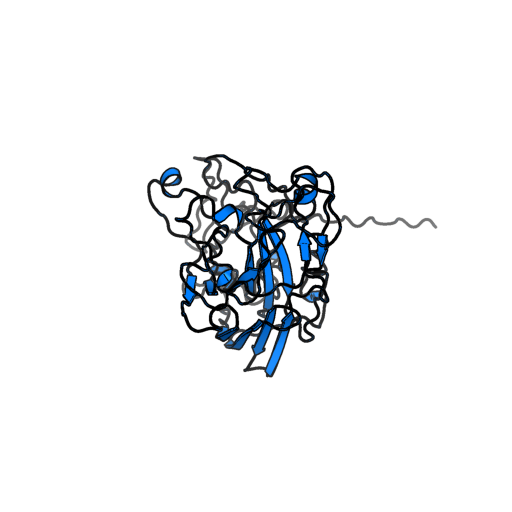126 C C . SER A 1 291 ? -8.532 6.139 -15.131 1.00 96.56 291 SER A C 1
ATOM 2128 O O . SER A 1 291 ? -9.375 7.026 -15.034 1.00 96.56 291 SER A O 1
ATOM 2130 N N . ASN A 1 292 ? -8.007 5.516 -14.075 1.00 98.25 292 ASN A N 1
ATOM 2131 C CA . ASN A 1 292 ? -8.216 5.929 -12.689 1.00 98.25 292 ASN A CA 1
ATOM 2132 C C . ASN A 1 292 ? -7.094 6.860 -12.195 1.00 98.25 292 ASN A C 1
ATOM 2134 O O . ASN A 1 292 ? -7.048 7.155 -11.007 1.00 98.25 292 ASN A O 1
ATOM 2138 N N . HIS A 1 293 ? -6.208 7.329 -13.078 1.00 98.06 293 HIS A N 1
ATOM 2139 C CA . HIS A 1 293 ? -5.079 8.204 -12.754 1.00 98.06 293 HIS A CA 1
ATOM 2140 C C . HIS A 1 293 ? -4.056 7.610 -11.777 1.00 98.06 293 HIS A C 1
ATOM 2142 O O . HIS A 1 293 ? -3.412 8.346 -11.029 1.00 98.06 293 HIS A O 1
ATOM 2148 N N . PHE A 1 294 ? -3.922 6.278 -11.758 1.00 98.50 294 PHE A N 1
ATOM 2149 C CA . PHE A 1 294 ? -2.718 5.637 -11.224 1.00 98.50 294 PHE A CA 1
ATOM 2150 C C . PHE A 1 294 ? -1.561 5.918 -12.172 1.00 98.50 294 PHE A C 1
ATOM 2152 O O . PHE A 1 294 ? -1.775 5.976 -13.383 1.00 98.50 294 PHE A O 1
ATOM 2159 N N . GLY A 1 295 ? -0.345 6.033 -11.645 1.00 95.38 295 GLY A N 1
ATOM 2160 C CA . GLY A 1 295 ? 0.781 6.469 -12.453 1.00 95.38 295 GLY A CA 1
ATOM 2161 C C . GLY A 1 295 ? 2.156 6.202 -11.876 1.00 95.38 295 GLY A C 1
ATOM 2162 O O . GLY A 1 295 ? 2.319 5.688 -10.769 1.00 95.38 295 GLY A O 1
ATOM 2163 N N . GLN A 1 296 ? 3.153 6.538 -12.681 1.00 93.62 296 GLN A N 1
ATOM 2164 C CA . GLN A 1 296 ? 4.569 6.386 -12.381 1.00 93.62 296 GLN A CA 1
ATOM 2165 C C . GLN A 1 296 ? 5.275 7.729 -12.458 1.00 93.62 296 GLN A C 1
ATOM 2167 O O . GLN A 1 296 ? 4.939 8.583 -13.280 1.00 93.62 296 GLN A O 1
ATOM 2172 N N . ILE A 1 297 ? 6.281 7.901 -11.610 1.00 92.12 297 ILE A N 1
ATOM 2173 C CA . ILE A 1 297 ? 7.184 9.041 -11.691 1.00 92.12 297 ILE A CA 1
ATOM 2174 C C . ILE A 1 297 ? 8.282 8.692 -12.678 1.00 92.12 297 ILE A C 1
ATOM 2176 O O . ILE A 1 297 ? 8.990 7.717 -12.468 1.00 92.12 297 ILE A O 1
ATOM 2180 N N . LEU A 1 298 ? 8.436 9.490 -13.734 1.00 90.81 298 LEU A N 1
ATOM 2181 C CA . LEU A 1 298 ? 9.489 9.255 -14.718 1.00 90.81 298 LEU A CA 1
ATOM 2182 C C . LEU A 1 298 ? 10.862 9.405 -14.061 1.00 90.81 298 LEU A C 1
ATOM 2184 O O . LEU A 1 298 ? 11.172 10.454 -13.478 1.00 90.81 298 LEU A O 1
ATOM 2188 N N . TYR A 1 299 ? 11.687 8.370 -14.177 1.00 88.44 299 TYR A N 1
ATOM 2189 C CA . TYR A 1 299 ? 12.993 8.329 -13.545 1.00 88.44 299 TYR A CA 1
ATOM 2190 C C . TYR A 1 299 ? 13.991 9.223 -14.284 1.00 88.44 299 TYR A C 1
ATOM 2192 O O . TYR A 1 299 ? 14.533 8.892 -15.339 1.00 88.44 299 TYR A O 1
ATOM 2200 N N . ASP A 1 300 ? 14.272 10.385 -13.695 1.00 89.25 300 ASP A N 1
ATOM 2201 C CA . ASP A 1 300 ? 15.293 11.312 -14.177 1.00 89.25 300 ASP A CA 1
ATOM 2202 C C . ASP A 1 300 ? 16.327 11.600 -13.082 1.00 89.25 300 ASP A C 1
ATOM 2204 O O . ASP A 1 300 ? 16.112 12.500 -12.264 1.00 89.25 300 ASP A O 1
ATOM 2208 N N . PRO A 1 301 ? 17.468 10.891 -13.047 1.00 89.19 301 PRO A N 1
ATOM 2209 C CA . PRO A 1 301 ? 18.489 11.113 -12.026 1.00 89.19 301 PRO A CA 1
ATOM 2210 C C . PRO A 1 301 ? 19.278 12.411 -12.253 1.00 89.19 301 PRO A C 1
ATOM 2212 O O . PRO A 1 301 ? 19.886 12.952 -11.331 1.00 89.19 301 PRO A O 1
ATOM 2215 N N . SER A 1 302 ? 19.275 12.934 -13.484 1.00 87.69 302 SER A N 1
ATOM 2216 C CA . SER A 1 302 ? 19.990 14.161 -13.874 1.00 87.69 302 SER A CA 1
ATOM 2217 C C . SER A 1 302 ? 19.096 15.402 -13.950 1.00 87.69 302 SER A C 1
ATOM 2219 O O . SER A 1 302 ? 19.575 16.507 -14.221 1.00 87.69 302 SER A O 1
ATOM 2221 N N . GLY A 1 303 ? 17.798 15.199 -13.747 1.00 85.19 303 GLY A N 1
ATOM 2222 C CA . GLY A 1 303 ? 16.746 16.173 -13.960 1.00 85.19 303 GLY A CA 1
ATOM 2223 C C . GLY A 1 303 ? 16.630 17.247 -12.907 1.00 85.19 303 GLY A C 1
ATOM 2224 O O . GLY A 1 303 ? 17.236 17.207 -11.839 1.00 85.19 303 GLY A O 1
ATOM 2225 N N . THR A 1 304 ? 15.760 18.203 -13.211 1.00 87.75 304 THR A N 1
ATOM 2226 C CA . THR A 1 304 ? 15.311 19.238 -12.269 1.00 87.75 304 THR A CA 1
ATOM 2227 C C . THR A 1 304 ? 13.788 19.352 -12.202 1.00 87.75 304 THR A C 1
ATOM 2229 O O . THR A 1 304 ? 13.260 20.192 -11.474 1.00 87.75 304 THR A O 1
ATOM 2232 N N . SER A 1 305 ? 13.072 18.523 -12.962 1.00 88.00 305 SER A N 1
ATOM 2233 C CA . SER A 1 305 ? 11.613 18.463 -13.002 1.00 88.00 305 SER A CA 1
ATOM 2234 C C . SER A 1 305 ? 11.100 17.149 -12.428 1.00 88.00 305 SER A C 1
ATOM 2236 O O . SER A 1 305 ? 11.837 16.170 -12.333 1.00 88.00 305 SER A O 1
ATOM 2238 N N . CYS A 1 306 ? 9.811 17.142 -12.096 1.00 90.88 306 CYS A N 1
ATOM 2239 C CA . CYS A 1 306 ? 9.083 15.951 -11.697 1.00 90.88 306 CYS A CA 1
ATOM 2240 C C . CYS A 1 306 ? 7.925 15.738 -12.660 1.00 90.88 306 CYS A C 1
ATOM 2242 O O . CYS A 1 306 ? 7.023 16.578 -12.745 1.00 90.88 306 CYS A O 1
ATOM 2244 N N . THR A 1 307 ? 7.988 14.645 -13.411 1.00 91.75 307 THR A N 1
ATOM 2245 C CA . THR A 1 307 ? 6.962 14.290 -14.386 1.00 91.75 307 THR A CA 1
ATOM 2246 C C . THR A 1 307 ? 6.333 12.990 -13.940 1.00 91.75 307 THR A C 1
ATOM 2248 O O . THR A 1 307 ? 7.033 12.014 -13.694 1.00 91.75 307 THR A O 1
ATOM 2251 N N . GLU A 1 308 ? 5.015 13.006 -13.836 1.00 92.12 308 GLU A N 1
ATOM 2252 C CA . GLU A 1 308 ? 4.208 11.819 -13.612 1.00 92.12 308 GLU A CA 1
ATOM 2253 C C . GLU A 1 308 ? 3.590 11.399 -14.951 1.00 92.12 308 GLU A C 1
ATOM 2255 O O . GLU A 1 308 ? 3.362 12.237 -15.835 1.00 92.12 308 GLU A O 1
ATOM 2260 N N . GLN A 1 309 ? 3.397 10.096 -15.120 1.00 92.19 309 GLN A N 1
ATOM 2261 C CA . GLN A 1 309 ? 2.714 9.515 -16.259 1.00 92.19 309 GLN A CA 1
ATOM 2262 C C . GLN A 1 309 ? 1.703 8.465 -15.790 1.00 92.19 309 GLN A C 1
ATOM 2264 O O . GLN A 1 309 ? 2.097 7.443 -15.221 1.00 92.19 309 GLN A O 1
ATOM 2269 N N . ASP A 1 310 ? 0.434 8.672 -16.163 1.00 95.38 310 ASP A N 1
ATOM 2270 C CA . ASP A 1 310 ? -0.632 7.686 -15.983 1.00 95.38 310 ASP A CA 1
ATOM 2271 C C . ASP A 1 310 ? -0.183 6.303 -16.503 1.00 95.38 310 ASP A C 1
ATOM 2273 O O . ASP A 1 310 ? 0.273 6.143 -17.645 1.00 95.38 310 ASP A O 1
ATOM 2277 N N . TYR A 1 311 ? -0.353 5.281 -15.671 1.00 95.25 311 TYR A N 1
ATOM 2278 C CA . TYR A 1 311 ? 0.131 3.926 -15.891 1.00 95.25 311 TYR A CA 1
ATOM 2279 C C . TYR A 1 311 ? -0.922 2.893 -15.494 1.00 95.25 311 TYR A C 1
ATOM 2281 O O . TYR A 1 311 ? -1.681 3.056 -14.541 1.00 95.25 311 TYR A O 1
ATOM 2289 N N . THR A 1 312 ? -0.976 1.800 -16.251 1.00 96.56 312 THR A N 1
ATOM 2290 C CA . THR A 1 312 ? -1.861 0.668 -15.959 1.00 96.56 312 THR A CA 1
ATOM 2291 C C . THR A 1 312 ? -1.027 -0.468 -15.393 1.00 96.56 312 THR A C 1
ATOM 2293 O O . THR A 1 312 ? -0.259 -1.094 -16.122 1.00 96.56 312 THR A O 1
ATOM 2296 N N . PHE A 1 313 ? -1.154 -0.702 -14.089 1.00 97.56 313 PHE A N 1
ATOM 2297 C CA . PHE A 1 313 ? -0.367 -1.697 -13.374 1.00 97.56 313 PHE A CA 1
ATOM 2298 C C . PHE A 1 313 ? -0.964 -3.086 -13.569 1.00 97.56 313 PHE A C 1
ATOM 2300 O O . PHE A 1 313 ? -2.146 -3.304 -13.304 1.00 97.56 313 PHE A O 1
ATOM 2307 N N . HIS A 1 314 ? -0.125 -4.030 -13.982 1.00 98.12 314 HIS A N 1
ATOM 2308 C CA . HIS A 1 314 ? -0.466 -5.446 -14.092 1.00 98.12 314 HIS A CA 1
ATOM 2309 C C . HIS A 1 314 ? 0.485 -6.286 -13.234 1.00 98.12 314 HIS A C 1
ATOM 2311 O O . HIS A 1 314 ? 1.642 -5.882 -13.063 1.00 98.12 314 HIS A O 1
ATOM 2317 N N . PRO A 1 315 ? 0.048 -7.448 -12.720 1.00 98.12 315 PRO A N 1
ATOM 2318 C CA . PRO A 1 315 ? 0.932 -8.388 -12.049 1.00 98.12 315 PRO A CA 1
ATOM 2319 C C . PRO A 1 315 ? 2.108 -8.791 -12.935 1.00 98.12 315 PRO A C 1
ATOM 2321 O O . PRO A 1 315 ? 1.980 -8.962 -14.151 1.00 98.12 315 PRO A O 1
ATOM 2324 N N . MET A 1 316 ? 3.280 -8.934 -12.324 1.00 96.75 316 MET A N 1
ATOM 2325 C CA . MET A 1 316 ? 4.504 -9.226 -13.066 1.00 96.75 316 MET A CA 1
ATOM 2326 C C . MET A 1 316 ? 4.590 -10.697 -13.493 1.00 96.75 316 MET A C 1
ATOM 2328 O O . MET A 1 316 ? 5.047 -10.990 -14.596 1.00 96.75 316 MET A O 1
ATOM 2332 N N . TYR A 1 317 ? 4.177 -11.632 -12.641 1.00 97.75 317 TYR A N 1
ATOM 2333 C CA . TYR A 1 317 ? 4.478 -13.056 -12.811 1.00 97.75 317 TYR A CA 1
ATOM 2334 C C . TYR A 1 317 ? 3.222 -13.903 -13.019 1.00 97.75 317 TYR A C 1
ATOM 2336 O O . TYR A 1 317 ? 2.145 -13.579 -12.525 1.00 97.75 317 TYR A O 1
ATOM 2344 N N . SER A 1 318 ? 3.367 -15.027 -13.726 1.00 97.88 318 SER A N 1
ATOM 2345 C CA . SER A 1 318 ? 2.280 -16.006 -13.876 1.00 97.88 318 SER A CA 1
ATOM 2346 C C . SER A 1 318 ? 2.156 -16.871 -12.626 1.00 97.88 318 SER A C 1
ATOM 2348 O O . SER A 1 318 ? 1.064 -17.308 -12.254 1.00 97.88 318 SER A O 1
ATOM 2350 N N . THR A 1 319 ? 3.293 -17.133 -11.980 1.00 98.00 319 THR A N 1
ATOM 2351 C CA . THR A 1 319 ? 3.397 -17.958 -10.779 1.00 98.00 319 THR A CA 1
ATOM 2352 C C . THR A 1 319 ? 3.919 -17.162 -9.586 1.00 98.00 319 THR A C 1
ATOM 2354 O O . THR A 1 319 ? 4.444 -16.059 -9.735 1.00 98.00 319 THR A O 1
ATOM 2357 N N . SER A 1 320 ? 3.787 -17.723 -8.383 1.00 97.00 320 SER A N 1
ATOM 2358 C CA . SER A 1 320 ? 4.419 -17.186 -7.176 1.00 97.00 320 SER A CA 1
ATOM 2359 C C . SER A 1 320 ? 5.424 -18.196 -6.634 1.00 97.00 320 SER A C 1
ATOM 2361 O O . SER A 1 320 ? 5.067 -19.292 -6.207 1.00 97.00 320 SER A O 1
ATOM 2363 N N . GLN A 1 321 ? 6.709 -17.853 -6.662 1.00 94.75 321 GLN A N 1
ATOM 2364 C CA . GLN A 1 321 ? 7.817 -18.719 -6.255 1.00 94.75 321 GLN A CA 1
ATOM 2365 C C . GLN A 1 321 ? 8.915 -17.889 -5.570 1.00 94.75 321 GLN A C 1
ATOM 2367 O O . GLN A 1 321 ? 8.932 -16.664 -5.682 1.00 94.75 321 GLN A O 1
ATOM 2372 N N . PRO A 1 322 ? 9.905 -18.511 -4.903 1.00 93.12 322 PRO A N 1
ATOM 2373 C CA . PRO A 1 322 ? 11.036 -17.764 -4.351 1.00 93.12 322 PRO A CA 1
ATOM 2374 C C . PRO A 1 322 ? 11.784 -16.886 -5.371 1.00 93.12 322 PRO A C 1
ATOM 2376 O O . PRO A 1 322 ? 12.360 -15.875 -4.991 1.00 93.12 322 PRO A O 1
ATOM 2379 N N . SER A 1 323 ? 11.764 -17.242 -6.659 1.00 92.69 323 SER A N 1
ATOM 2380 C CA . SER A 1 323 ? 12.399 -16.483 -7.746 1.00 92.69 323 SER A CA 1
ATOM 2381 C C . SER A 1 323 ? 11.559 -15.328 -8.302 1.00 92.69 323 SER A C 1
ATOM 2383 O O . SER A 1 323 ? 12.042 -14.611 -9.167 1.00 92.69 323 SER A O 1
ATOM 2385 N N . THR A 1 324 ? 10.312 -15.158 -7.856 1.00 94.38 324 THR A N 1
ATOM 2386 C CA . THR A 1 324 ? 9.401 -14.103 -8.340 1.00 94.38 324 THR A CA 1
ATOM 2387 C C . THR A 1 324 ? 9.285 -12.941 -7.352 1.00 94.38 324 THR A C 1
ATOM 2389 O O . THR A 1 324 ? 8.333 -12.175 -7.412 1.00 94.38 324 THR A O 1
ATOM 2392 N N . ARG A 1 325 ? 10.177 -12.860 -6.363 1.00 90.94 325 ARG A N 1
ATOM 2393 C CA . ARG A 1 325 ? 10.094 -11.874 -5.281 1.00 90.94 325 ARG A CA 1
ATOM 2394 C C . ARG A 1 325 ? 10.517 -10.481 -5.762 1.00 90.94 325 ARG A C 1
ATOM 2396 O O . ARG A 1 325 ? 11.457 -10.367 -6.547 1.00 90.94 325 ARG A O 1
ATOM 2403 N N . VAL A 1 326 ? 9.872 -9.440 -5.245 1.00 89.12 326 VAL A N 1
ATOM 2404 C CA . VAL A 1 326 ? 10.341 -8.051 -5.306 1.00 89.12 326 VAL A CA 1
ATOM 2405 C C . VAL A 1 326 ? 11.542 -7.939 -4.379 1.00 89.12 326 VAL A C 1
ATOM 2407 O O . VAL A 1 326 ? 11.428 -8.261 -3.210 1.00 89.12 326 VAL A O 1
ATOM 2410 N N . LEU A 1 327 ? 12.718 -7.579 -4.887 1.00 81.19 327 LEU A N 1
ATOM 2411 C CA . LEU A 1 327 ? 13.956 -7.675 -4.096 1.00 81.19 327 LEU A CA 1
ATOM 2412 C C . LEU A 1 327 ? 14.329 -6.392 -3.353 1.00 81.19 327 LEU A C 1
ATOM 2414 O O . LEU A 1 327 ? 15.215 -6.443 -2.508 1.00 81.19 327 LEU A O 1
ATOM 2418 N N . TRP A 1 328 ? 13.708 -5.268 -3.705 1.00 82.44 328 TRP A N 1
ATOM 2419 C CA . TRP A 1 328 ? 14.012 -3.969 -3.111 1.00 82.44 328 TRP A CA 1
ATOM 2420 C C . TRP A 1 328 ? 13.079 -3.597 -1.960 1.00 82.44 328 TRP A C 1
ATOM 2422 O O . TRP A 1 328 ? 13.460 -2.779 -1.131 1.00 82.44 328 TRP A O 1
ATOM 2432 N N . ALA A 1 329 ? 11.874 -4.172 -1.919 1.00 75.81 329 ALA A N 1
ATOM 2433 C CA . ALA A 1 329 ? 10.931 -3.929 -0.838 1.00 75.81 329 ALA A CA 1
ATOM 2434 C C . ALA A 1 329 ? 11.516 -4.454 0.480 1.00 75.81 329 ALA A C 1
ATOM 2436 O O . ALA A 1 329 ? 12.263 -5.444 0.464 1.00 75.81 329 ALA A O 1
ATOM 2437 N N . ALA A 1 330 ? 11.157 -3.804 1.597 1.00 66.31 330 ALA A N 1
ATOM 2438 C CA . ALA A 1 330 ? 11.593 -4.173 2.950 1.00 66.31 330 ALA A CA 1
ATOM 2439 C C . ALA A 1 330 ? 11.474 -5.686 3.177 1.00 66.31 330 ALA A C 1
ATOM 2441 O O . ALA A 1 330 ? 12.393 -6.343 3.681 1.00 66.31 330 ALA A O 1
ATOM 2442 N N . HIS A 1 331 ? 10.419 -6.273 2.609 1.00 68.44 331 HIS A N 1
ATOM 2443 C CA . HIS A 1 331 ? 10.344 -7.701 2.406 1.00 68.44 331 HIS A CA 1
ATOM 2444 C C . HIS A 1 331 ? 10.401 -8.167 0.963 1.00 68.44 331 HIS A C 1
ATOM 2446 O O . HIS A 1 331 ? 9.756 -7.655 0.049 1.00 68.44 331 HIS A O 1
ATOM 2452 N N . SER A 1 332 ? 11.058 -9.312 0.783 1.00 78.69 332 SER A N 1
ATOM 2453 C CA . SER A 1 332 ? 11.108 -9.966 -0.515 1.00 78.69 332 SER A CA 1
ATOM 2454 C C . SER A 1 332 ? 9.890 -10.853 -0.790 1.00 78.69 332 SER A C 1
ATOM 2456 O O . SER A 1 332 ? 9.944 -12.077 -0.602 1.00 78.69 332 SER A O 1
ATOM 2458 N N . TYR A 1 333 ? 8.804 -10.256 -1.284 1.00 82.94 333 TYR A N 1
ATOM 2459 C CA . TYR A 1 333 ? 7.522 -10.928 -1.537 1.00 82.94 333 TYR A CA 1
ATOM 2460 C C . TYR A 1 333 ? 7.134 -11.009 -3.014 1.00 82.94 333 TYR A C 1
ATOM 2462 O O . TYR A 1 333 ? 7.608 -10.253 -3.850 1.00 82.94 333 TYR A O 1
ATOM 2470 N N . ASN A 1 334 ? 6.262 -11.963 -3.344 1.00 91.06 334 ASN A N 1
ATOM 2471 C CA . ASN A 1 334 ? 5.391 -11.841 -4.514 1.00 91.06 334 ASN A CA 1
ATOM 2472 C C . ASN A 1 334 ? 3.959 -11.838 -4.004 1.00 91.06 334 ASN A C 1
ATOM 2474 O O . ASN A 1 334 ? 3.446 -10.798 -3.637 1.00 91.06 334 ASN A O 1
ATOM 2478 N N . THR A 1 335 ? 3.346 -13.012 -3.892 1.00 96.62 335 THR A N 1
ATOM 2479 C CA . THR A 1 335 ? 2.021 -13.143 -3.306 1.00 96.62 335 THR A CA 1
ATOM 2480 C C . THR A 1 335 ? 2.136 -13.407 -1.815 1.00 96.62 335 THR A C 1
ATOM 2482 O O . THR A 1 335 ? 2.624 -14.469 -1.405 1.00 96.62 335 THR A O 1
ATOM 2485 N N . ALA A 1 336 ? 1.684 -12.449 -1.013 1.00 94.19 336 ALA A N 1
ATOM 2486 C CA . ALA A 1 336 ? 1.795 -12.515 0.436 1.00 94.19 336 ALA A CA 1
ATOM 2487 C C . ALA A 1 336 ? 0.564 -11.944 1.147 1.00 94.19 336 ALA A C 1
ATOM 2489 O O . ALA A 1 336 ? -0.252 -11.230 0.564 1.00 94.19 336 ALA A O 1
ATOM 2490 N N . PHE A 1 337 ? 0.447 -12.314 2.415 1.00 93.25 337 PHE A N 1
ATOM 2491 C CA . PHE A 1 337 ? -0.381 -11.655 3.413 1.00 93.25 337 PHE A CA 1
ATOM 2492 C C . PHE A 1 337 ? 0.530 -11.246 4.564 1.00 93.25 337 PHE A C 1
ATOM 2494 O O . PHE A 1 337 ? 1.368 -12.058 4.958 1.00 93.25 337 PHE A O 1
ATOM 2501 N N . ASP A 1 338 ? 0.321 -10.065 5.123 1.00 88.19 338 ASP A N 1
ATOM 2502 C CA . ASP A 1 338 ? 1.023 -9.606 6.318 1.00 88.19 338 ASP A CA 1
ATOM 2503 C C . ASP A 1 338 ? 0.071 -8.841 7.244 1.00 88.19 338 ASP A C 1
ATOM 2505 O O . ASP A 1 338 ? -1.014 -8.388 6.852 1.00 88.19 338 ASP A O 1
ATOM 2509 N N . ALA A 1 339 ? 0.482 -8.759 8.499 1.00 83.75 339 ALA A N 1
ATOM 2510 C CA . ALA A 1 339 ? -0.051 -7.862 9.493 1.00 83.75 339 ALA A CA 1
ATOM 2511 C C . ALA A 1 339 ? 1.090 -6.941 9.925 1.00 83.75 339 ALA A C 1
ATOM 2513 O O . ALA A 1 339 ? 1.925 -7.360 10.728 1.00 83.75 339 ALA A O 1
ATOM 2514 N N . GLU A 1 340 ? 1.063 -5.693 9.453 1.00 74.69 340 GLU A N 1
ATOM 2515 C CA . GLU A 1 340 ? 1.939 -4.638 9.961 1.00 74.69 340 GLU A CA 1
ATOM 2516 C C . GLU A 1 340 ? 1.858 -4.671 11.486 1.00 74.69 340 GLU A C 1
ATOM 2518 O O . GLU A 1 340 ? 0.737 -4.650 12.009 1.00 74.69 340 GLU A O 1
ATOM 2523 N N . THR A 1 341 ? 2.972 -4.814 12.209 1.00 71.56 341 THR A N 1
ATOM 2524 C CA . THR A 1 341 ? 2.923 -4.898 13.676 1.00 71.56 341 THR A CA 1
ATOM 2525 C C . THR A 1 341 ? 3.233 -3.539 14.273 1.00 71.56 341 THR A C 1
ATOM 2527 O O . THR A 1 341 ? 4.338 -3.020 14.178 1.00 71.56 341 THR A O 1
ATOM 2530 N N . GLY A 1 342 ? 2.237 -2.971 14.946 1.00 64.94 342 GLY A N 1
ATOM 2531 C CA . GLY A 1 342 ? 2.396 -1.726 15.684 1.00 64.94 342 GLY A CA 1
ATOM 2532 C C . GLY A 1 342 ? 2.921 -1.964 17.098 1.00 64.94 342 GLY A C 1
ATOM 2533 O O . GLY A 1 342 ? 2.639 -2.992 17.719 1.00 64.94 342 GLY A O 1
ATOM 2534 N N . HIS A 1 343 ? 3.620 -0.963 17.631 1.00 67.56 343 HIS A N 1
ATOM 2535 C CA . HIS A 1 343 ? 3.939 -0.853 19.050 1.00 67.56 343 HIS A CA 1
ATOM 2536 C C . HIS A 1 343 ? 3.213 0.373 19.602 1.00 67.56 343 HIS A C 1
ATOM 2538 O O . HIS A 1 343 ? 3.498 1.499 19.204 1.00 67.56 343 HIS A O 1
ATOM 2544 N N . PHE A 1 344 ? 2.241 0.153 20.485 1.00 71.31 344 PHE A N 1
ATOM 2545 C CA . PHE A 1 344 ? 1.452 1.229 21.077 1.00 71.31 344 PHE A CA 1
ATOM 2546 C C . PHE A 1 344 ? 1.787 1.394 22.553 1.00 71.31 344 PHE A C 1
ATOM 2548 O O . PHE A 1 344 ? 1.819 0.409 23.294 1.00 71.31 344 PHE A O 1
ATOM 2555 N N . ASP A 1 345 ? 1.956 2.644 22.982 1.00 74.88 345 ASP A N 1
ATOM 2556 C CA . ASP A 1 345 ? 2.098 2.986 24.392 1.00 74.88 345 ASP A CA 1
ATOM 2557 C C . ASP A 1 345 ? 1.215 4.177 24.798 1.00 74.88 345 ASP A C 1
ATOM 2559 O O . ASP A 1 345 ? 0.859 5.053 24.002 1.00 74.88 345 ASP A O 1
ATOM 2563 N N . PHE A 1 346 ? 0.819 4.192 26.069 1.00 78.56 346 PHE A N 1
ATOM 2564 C CA . PHE A 1 346 ? -0.016 5.224 26.657 1.00 78.56 346 PHE A CA 1
ATOM 2565 C C . PHE A 1 346 ? 0.827 6.380 27.165 1.00 78.56 346 PHE A C 1
ATOM 2567 O O . PHE A 1 346 ? 1.593 6.243 28.108 1.00 78.56 346 PHE A O 1
ATOM 2574 N N . CYS A 1 347 ? 0.555 7.576 26.653 1.00 81.50 347 CYS A N 1
ATOM 2575 C CA . CYS A 1 347 ? 1.105 8.795 27.220 1.00 81.50 347 CYS A CA 1
ATOM 2576 C C . CYS A 1 347 ? 0.085 9.518 28.113 1.00 81.50 347 CYS A C 1
ATOM 2578 O O . CYS A 1 347 ? -1.001 9.899 27.670 1.00 81.50 347 CYS A O 1
ATOM 2580 N N . THR A 1 348 ? 0.445 9.823 29.366 1.00 84.62 348 THR A N 1
ATOM 2581 C CA . THR A 1 348 ? -0.457 10.569 30.269 1.00 84.62 348 THR A CA 1
ATOM 2582 C C . THR A 1 348 ? -0.649 12.037 29.878 1.00 84.62 348 THR A C 1
ATOM 2584 O O . THR A 1 348 ? -1.570 12.686 30.378 1.00 84.62 348 THR A O 1
ATOM 2587 N N . GLN A 1 349 ? 0.247 12.600 29.060 1.00 82.19 349 GLN A N 1
ATOM 2588 C CA . GLN A 1 349 ? 0.162 13.984 28.590 1.00 82.19 349 GLN A CA 1
ATOM 2589 C C . GLN A 1 349 ? 0.926 14.197 27.278 1.00 82.19 349 GLN A C 1
ATOM 2591 O O . GLN A 1 349 ? 2.154 14.208 27.271 1.00 82.19 349 GLN A O 1
ATOM 2596 N N . VAL A 1 350 ? 0.201 14.482 26.198 1.00 79.56 350 VAL A N 1
ATOM 2597 C CA . VAL A 1 350 ? 0.777 14.810 24.884 1.00 79.56 350 VAL A CA 1
ATOM 2598 C C . VAL A 1 350 ? 0.833 16.329 24.693 1.00 79.56 350 VAL A C 1
ATOM 2600 O O . VAL A 1 350 ? -0.148 17.025 24.977 1.00 79.56 350 VAL A O 1
ATOM 2603 N N . ASP A 1 351 ? 1.962 16.857 24.212 1.00 73.50 351 ASP A N 1
ATOM 2604 C CA . ASP A 1 351 ? 2.026 18.243 23.725 1.00 73.50 351 ASP A CA 1
ATOM 2605 C C . ASP A 1 351 ? 1.387 18.319 22.336 1.00 73.50 351 ASP A C 1
ATOM 2607 O O . ASP A 1 351 ? 1.874 17.732 21.374 1.00 73.50 351 ASP A O 1
ATOM 2611 N N . ALA A 1 352 ? 0.290 19.065 22.230 1.00 70.62 352 ALA A N 1
ATOM 2612 C CA . ALA A 1 352 ? -0.500 19.167 21.007 1.00 70.62 352 ALA A CA 1
ATOM 2613 C C . ALA A 1 352 ? 0.220 19.860 19.832 1.00 70.62 352 ALA A C 1
ATOM 2615 O O . ALA A 1 352 ? -0.284 19.817 18.715 1.00 70.62 352 ALA A O 1
ATOM 2616 N N . ASN A 1 353 ? 1.349 20.542 20.059 1.00 71.50 353 ASN A N 1
ATOM 2617 C CA . ASN A 1 353 ? 2.096 21.213 18.988 1.00 71.50 353 ASN A CA 1
ATOM 2618 C C . ASN A 1 353 ? 3.215 20.344 18.418 1.00 71.50 353 ASN A C 1
ATOM 2620 O O . ASN A 1 353 ? 3.614 20.542 17.273 1.00 71.50 353 ASN A O 1
ATOM 2624 N N . THR A 1 354 ? 3.762 19.448 19.236 1.00 71.06 354 THR A N 1
ATOM 2625 C CA . THR A 1 354 ? 4.910 18.609 18.876 1.00 71.06 354 THR A CA 1
ATOM 2626 C C . THR A 1 354 ? 4.548 17.136 18.760 1.00 71.06 354 THR A C 1
ATOM 2628 O O . THR A 1 354 ? 5.373 16.374 18.278 1.00 71.06 354 THR A O 1
ATOM 2631 N N . SER A 1 355 ? 3.344 16.729 19.183 1.00 70.81 355 SER A N 1
ATOM 2632 C CA . SER A 1 355 ? 2.918 15.323 19.248 1.00 70.81 355 SER A CA 1
ATOM 2633 C C . SER A 1 355 ? 3.903 14.454 20.038 1.00 70.81 355 SER A C 1
ATOM 2635 O O . SER A 1 355 ? 4.138 13.299 19.703 1.00 70.81 355 SER A O 1
ATOM 2637 N N . THR A 1 356 ? 4.498 15.026 21.087 1.00 74.88 356 THR A N 1
ATOM 2638 C CA . THR A 1 356 ? 5.465 14.349 21.962 1.00 74.88 356 THR A CA 1
ATOM 2639 C C . THR A 1 356 ? 4.827 13.973 23.285 1.00 74.88 356 THR A C 1
ATOM 2641 O O . THR A 1 356 ? 4.072 14.783 23.849 1.00 74.88 356 THR A O 1
ATOM 2644 N N . CYS A 1 357 ? 5.212 12.827 23.846 1.00 76.75 357 CYS A N 1
ATOM 2645 C CA . CYS A 1 357 ? 4.886 12.540 25.233 1.00 76.75 357 CYS A CA 1
ATOM 2646 C C . CYS A 1 357 ? 5.662 13.467 26.184 1.00 76.75 357 CYS A C 1
ATOM 2648 O O . CYS A 1 357 ? 6.876 13.617 26.113 1.00 76.75 357 CYS A O 1
ATOM 2650 N N . THR A 1 358 ? 4.945 14.151 27.076 1.00 82.38 358 THR A N 1
ATOM 2651 C CA . THR A 1 358 ? 5.514 15.061 28.095 1.00 82.38 358 THR A CA 1
ATOM 2652 C C . THR A 1 358 ? 5.170 14.635 29.523 1.00 82.38 358 THR A C 1
ATOM 2654 O O . THR A 1 358 ? 5.544 15.308 30.487 1.00 82.38 358 THR A O 1
ATOM 2657 N N . GLY A 1 359 ? 4.423 13.536 29.656 1.00 82.50 359 GLY A N 1
ATOM 2658 C CA . GLY A 1 359 ? 3.921 13.004 30.914 1.00 82.50 359 GLY A CA 1
ATOM 2659 C C . GLY A 1 359 ? 4.707 11.787 31.393 1.00 82.50 359 GLY A C 1
ATOM 2660 O O . GLY A 1 359 ? 5.885 11.886 31.725 1.00 82.50 359 GLY A O 1
ATOM 2661 N N . LYS A 1 360 ? 4.004 10.665 31.511 1.00 84.00 360 LYS A N 1
ATOM 2662 C CA . LYS A 1 360 ? 4.541 9.330 31.753 1.00 84.00 360 LYS A CA 1
ATOM 2663 C C . LYS A 1 360 ? 4.043 8.390 30.663 1.00 84.00 360 LYS A C 1
ATOM 2665 O O . LYS A 1 360 ? 2.910 8.578 30.210 1.00 84.00 360 LYS A O 1
ATOM 2670 N N . GLU A 1 361 ? 4.872 7.420 30.325 1.00 81.25 361 GLU A N 1
ATOM 2671 C CA . GLU A 1 361 ? 4.551 6.275 29.472 1.00 81.25 361 GLU A CA 1
ATOM 2672 C C . GLU A 1 361 ? 3.941 5.140 30.292 1.00 81.25 361 GLU A C 1
ATOM 2674 O O . GLU A 1 361 ? 4.042 5.143 31.526 1.00 81.25 361 GLU A O 1
ATOM 2679 N N . GLY A 1 362 ? 3.283 4.199 29.621 1.00 76.62 362 GLY A N 1
ATOM 2680 C CA . GLY A 1 362 ? 2.690 3.019 30.227 1.00 76.62 362 GLY A CA 1
ATOM 2681 C C . GLY A 1 362 ? 1.231 3.157 30.701 1.00 76.62 362 GLY A C 1
ATOM 2682 O O . GLY A 1 362 ? 0.712 4.246 31.005 1.00 76.62 362 GLY A O 1
ATOM 2683 N N . PRO A 1 363 ? 0.525 2.017 30.814 1.00 78.19 363 PRO A N 1
ATOM 2684 C CA . PRO A 1 363 ? -0.867 1.972 31.240 1.00 78.19 363 PRO A CA 1
ATOM 2685 C C . PRO A 1 363 ? -1.041 2.335 32.730 1.00 78.19 363 PRO A C 1
ATOM 2687 O O . PRO A 1 363 ? -0.091 2.328 33.524 1.00 78.19 363 PRO A O 1
ATOM 2690 N N . PRO A 1 364 ? -2.277 2.627 33.186 1.00 78.19 364 PRO A N 1
ATOM 2691 C CA . PRO A 1 364 ? -2.549 2.894 34.596 1.00 78.19 364 PRO A CA 1
ATOM 2692 C C . PRO A 1 364 ? -2.085 1.758 35.524 1.00 78.19 364 PRO A C 1
ATOM 2694 O O . PRO A 1 364 ? -2.663 0.676 35.549 1.00 78.19 364 PRO A O 1
ATOM 2697 N N . GLY A 1 365 ? -1.086 2.040 36.364 1.00 81.94 365 GLY A N 1
ATOM 2698 C CA . GLY A 1 365 ? -0.507 1.066 37.299 1.00 81.94 365 GLY A CA 1
ATOM 2699 C C . GLY A 1 365 ? 0.904 0.608 36.935 1.00 81.94 365 GLY A C 1
ATOM 2700 O O . GLY A 1 365 ? 1.575 0.072 37.815 1.00 81.94 365 GLY A O 1
ATOM 2701 N N . ASP A 1 366 ? 1.364 0.910 35.719 1.00 82.81 366 ASP A N 1
ATOM 2702 C CA . ASP A 1 366 ? 2.715 0.621 35.225 1.00 82.81 366 ASP A CA 1
ATOM 2703 C C . ASP A 1 366 ? 3.310 1.844 34.510 1.00 82.81 366 ASP A C 1
ATOM 2705 O O . ASP A 1 366 ? 3.764 1.777 33.380 1.00 82.81 366 ASP A O 1
ATOM 2709 N N . GLN A 1 367 ? 3.214 3.013 35.157 1.00 85.75 367 GLN A N 1
ATOM 2710 C CA . GLN A 1 367 ? 3.632 4.276 34.551 1.00 85.75 367 GLN A CA 1
ATOM 2711 C C . GLN A 1 367 ? 5.094 4.602 34.838 1.00 85.75 367 GLN A C 1
ATOM 2713 O O . GLN A 1 367 ? 5.458 4.841 36.003 1.00 85.75 367 GLN A O 1
ATOM 2718 N N . GLU A 1 368 ? 5.888 4.753 33.787 1.00 78.56 368 GLU A N 1
ATOM 2719 C CA . GLU A 1 368 ? 7.301 5.101 33.865 1.00 78.56 368 GLU A CA 1
ATOM 2720 C C . GLU A 1 368 ? 7.591 6.532 33.390 1.00 78.56 368 GLU A C 1
ATOM 2722 O O . GLU A 1 368 ? 6.758 7.172 32.742 1.00 78.56 368 GLU A O 1
ATOM 2727 N N . PRO A 1 369 ? 8.702 7.152 33.836 1.00 80.50 369 PRO A N 1
ATOM 2728 C CA . PRO A 1 369 ? 9.135 8.409 33.242 1.00 80.50 369 PRO A CA 1
ATOM 2729 C C . PRO A 1 369 ? 9.355 8.199 31.746 1.00 80.50 369 PRO A C 1
ATOM 2731 O O . PRO A 1 369 ? 10.003 7.217 31.407 1.00 80.50 369 PRO A O 1
ATOM 2734 N N . VAL A 1 370 ? 8.889 9.151 30.928 1.00 71.50 370 VAL A N 1
ATOM 2735 C CA . VAL A 1 370 ? 9.158 9.200 29.480 1.00 71.50 370 VAL A CA 1
ATOM 2736 C C . VAL A 1 370 ? 10.605 8.808 29.219 1.00 71.50 370 VAL A C 1
ATOM 2738 O O . VAL A 1 370 ? 11.498 9.423 29.834 1.00 71.50 370 VAL A O 1
ATOM 2741 N N . SER A 1 371 ? 10.838 7.791 28.386 1.00 61.41 371 SER A N 1
ATOM 2742 C CA . SER A 1 371 ? 12.186 7.339 28.070 1.00 61.41 371 SER A CA 1
ATOM 2743 C C . SER A 1 371 ? 12.929 8.431 27.323 1.00 61.41 371 SER A C 1
ATOM 2745 O O . SER A 1 371 ? 13.005 8.515 26.107 1.00 61.41 371 SER A O 1
ATOM 2747 N N . ASN A 1 372 ? 13.619 9.269 28.085 1.00 50.16 372 ASN A N 1
ATOM 2748 C CA . ASN A 1 372 ? 14.639 10.141 27.551 1.00 50.16 372 ASN A CA 1
ATOM 2749 C C . ASN A 1 372 ? 15.899 9.328 27.240 1.00 50.16 372 ASN A C 1
ATOM 2751 O O . ASN A 1 372 ? 16.972 9.758 27.663 1.00 50.16 372 ASN A O 1
ATOM 2755 N N . ASP A 1 373 ? 15.811 8.165 26.579 1.00 46.72 373 ASP A N 1
ATOM 2756 C CA . ASP A 1 373 ? 16.988 7.358 26.258 1.00 46.72 373 ASP A CA 1
ATOM 2757 C C . ASP A 1 373 ? 17.831 8.037 25.166 1.00 46.72 373 ASP A C 1
ATOM 2759 O O . ASP A 1 373 ? 17.958 7.634 24.014 1.00 46.72 373 ASP A O 1
ATOM 2763 N N . VAL A 1 374 ? 18.481 9.124 25.580 1.00 42.69 374 VAL A N 1
ATOM 2764 C CA . VAL A 1 374 ? 19.462 9.887 24.824 1.00 42.69 374 VAL A CA 1
ATOM 2765 C C . VAL A 1 374 ? 20.773 9.115 24.714 1.00 42.69 374 VAL A C 1
ATOM 2767 O O . VAL A 1 374 ? 21.737 9.669 24.181 1.00 42.69 374 VAL A O 1
ATOM 2770 N N . SER A 1 375 ? 20.871 7.876 25.223 1.00 38.31 375 SER A N 1
ATOM 2771 C CA . SER A 1 375 ? 22.133 7.135 25.192 1.00 38.31 375 SER A CA 1
ATOM 2772 C C . SER A 1 375 ? 22.611 6.848 23.765 1.00 38.31 375 SER A C 1
ATOM 2774 O O . SER A 1 375 ? 23.804 6.602 23.583 1.00 38.31 375 SER A O 1
ATOM 2776 N N . ASN A 1 376 ? 21.743 7.027 22.755 1.00 37.72 376 ASN A N 1
ATOM 2777 C CA . ASN A 1 376 ? 22.129 7.023 21.343 1.00 37.72 376 ASN A CA 1
ATOM 2778 C C . ASN A 1 376 ? 21.441 8.073 20.438 1.00 37.72 376 ASN A C 1
ATOM 2780 O O . ASN A 1 376 ? 21.554 7.988 19.217 1.00 37.72 376 ASN A O 1
ATOM 2784 N N . GLY A 1 377 ? 20.773 9.091 20.998 1.00 38.41 377 GLY A N 1
ATOM 2785 C CA . GLY A 1 377 ? 20.105 10.135 20.200 1.00 38.41 377 GLY A CA 1
ATOM 2786 C C . GLY A 1 377 ? 18.814 9.679 19.503 1.00 38.41 377 GLY A C 1
ATOM 2787 O O . GLY A 1 377 ? 18.482 10.188 18.432 1.00 38.41 377 GLY A O 1
ATOM 2788 N N . THR A 1 378 ? 18.107 8.725 20.104 1.00 40.59 378 THR A 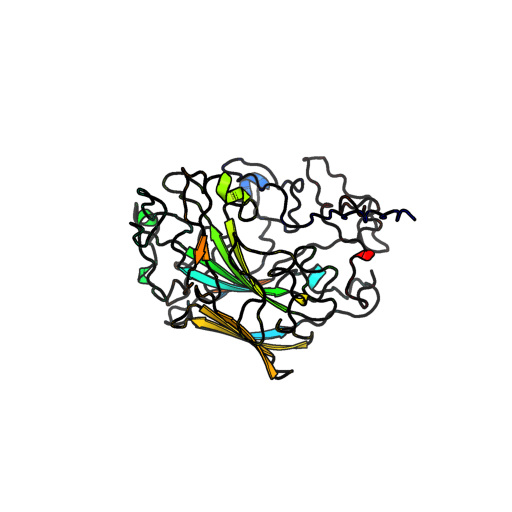N 1
ATOM 2789 C CA . THR A 1 378 ? 16.840 8.155 19.635 1.00 40.59 378 THR A CA 1
ATOM 2790 C C . THR A 1 378 ? 15.675 8.705 20.467 1.00 40.59 378 THR A C 1
ATOM 2792 O O . THR A 1 378 ? 15.831 8.917 21.665 1.00 40.59 378 THR A O 1
ATOM 2795 N N . TYR A 1 379 ? 14.548 9.007 19.817 1.00 46.12 379 TYR A N 1
ATOM 2796 C CA . TYR A 1 379 ? 13.317 9.545 20.420 1.00 46.12 379 TYR A CA 1
ATOM 2797 C C . TYR A 1 379 ? 12.117 8.678 20.007 1.00 46.12 379 TYR A C 1
ATOM 2799 O O . TYR A 1 379 ? 11.424 9.032 19.060 1.00 46.12 379 TYR A O 1
ATOM 2807 N N . ASP A 1 380 ? 11.883 7.542 20.644 1.00 48.81 380 ASP A N 1
ATOM 2808 C CA . ASP A 1 380 ? 10.725 6.680 20.359 1.00 48.81 380 ASP A CA 1
ATOM 2809 C C . ASP A 1 380 ? 9.363 7.359 20.615 1.00 48.81 380 ASP A C 1
ATOM 2811 O O . ASP A 1 380 ? 8.371 6.995 19.991 1.00 48.81 380 ASP A O 1
ATOM 2815 N N . ASP A 1 381 ? 9.329 8.438 21.401 1.00 49.78 381 ASP A N 1
ATOM 2816 C CA . ASP A 1 381 ? 8.086 9.101 21.839 1.00 49.78 381 ASP A CA 1
ATOM 2817 C C . ASP A 1 381 ? 7.589 10.237 20.919 1.00 49.78 381 ASP A C 1
ATOM 2819 O O . ASP A 1 381 ? 7.030 11.248 21.376 1.00 49.78 381 ASP A O 1
ATOM 2823 N N . GLN A 1 382 ? 7.840 10.125 19.613 1.00 48.75 382 GLN A N 1
ATOM 2824 C CA . GLN A 1 382 ? 7.479 11.132 18.609 1.00 48.75 382 GLN A CA 1
ATOM 2825 C C . GLN A 1 382 ? 6.334 10.621 17.722 1.00 48.75 382 GLN A C 1
ATOM 2827 O O . GLN A 1 382 ? 6.442 9.581 17.080 1.00 48.75 382 GLN A O 1
ATOM 2832 N N . GLY A 1 383 ? 5.221 11.363 17.674 1.00 58.97 383 GLY A N 1
ATOM 2833 C CA . GLY A 1 383 ? 4.033 10.991 16.893 1.00 58.97 383 GLY A CA 1
ATOM 2834 C C . GLY A 1 383 ? 2.811 10.578 17.720 1.00 58.97 383 GLY A C 1
ATOM 2835 O O . GLY A 1 383 ? 1.895 9.977 17.167 1.00 58.97 383 GLY A O 1
ATOM 2836 N N . CYS A 1 384 ? 2.762 10.924 19.011 1.00 69.94 384 CYS A N 1
ATOM 2837 C CA . CYS A 1 384 ? 1.638 10.629 19.896 1.00 69.94 384 CYS A CA 1
ATOM 2838 C C . CYS A 1 384 ? 0.340 11.338 19.474 1.00 69.94 384 CYS A C 1
ATOM 2840 O O . CYS A 1 384 ? 0.347 12.513 19.088 1.00 69.94 384 CYS A O 1
ATOM 2842 N N . PHE A 1 385 ? -0.790 10.665 19.700 1.00 69.31 385 PHE A N 1
ATOM 2843 C CA . PHE A 1 385 ? -2.132 11.231 19.546 1.00 69.31 385 PHE A CA 1
ATOM 2844 C C . PHE A 1 385 ? -2.682 11.705 20.880 1.00 69.31 385 PHE A C 1
ATOM 2846 O O . PHE A 1 385 ? -2.681 10.991 21.884 1.00 69.31 385 PHE A O 1
ATOM 2853 N N . SER A 1 386 ? -3.203 12.923 20.898 1.00 69.06 386 SER A N 1
ATOM 2854 C CA . SER A 1 386 ? -3.943 13.424 22.043 1.00 69.06 386 SER A CA 1
ATOM 2855 C C . SER A 1 386 ? -5.354 12.830 22.082 1.00 69.06 386 SER A C 1
ATOM 2857 O O . SER A 1 386 ? -5.971 12.532 21.062 1.00 69.06 386 SER A O 1
ATOM 2859 N N . MET A 1 387 ? -5.953 12.772 23.275 1.00 67.88 387 MET A N 1
ATOM 2860 C CA . MET A 1 387 ? -7.378 12.436 23.431 1.00 67.88 387 MET A CA 1
ATOM 2861 C C . MET A 1 387 ? -8.324 13.341 22.628 1.00 67.88 387 MET A C 1
ATOM 2863 O O . MET A 1 387 ? -9.467 12.961 22.391 1.00 67.88 387 MET A O 1
ATOM 2867 N N . ALA A 1 388 ? -7.890 14.547 22.249 1.00 68.81 388 ALA A N 1
ATOM 2868 C CA . ALA A 1 388 ? -8.697 15.449 21.435 1.00 68.81 388 ALA A CA 1
ATOM 2869 C C . ALA A 1 388 ? -8.823 14.969 19.980 1.00 68.81 388 ALA A C 1
ATOM 2871 O O . ALA A 1 388 ? -9.768 15.356 19.297 1.00 68.81 388 ALA A O 1
ATOM 2872 N N . GLU A 1 389 ? -7.898 14.121 19.532 1.00 71.75 389 GLU A N 1
ATOM 2873 C CA . GLU A 1 389 ? -7.905 13.497 18.210 1.00 71.75 389 GLU A CA 1
ATOM 2874 C C . GLU A 1 389 ? -8.685 12.182 18.200 1.00 71.75 389 GLU A C 1
ATOM 2876 O O . GLU A 1 389 ? -8.949 11.666 17.122 1.00 71.75 389 GLU A O 1
ATOM 2881 N N . ASN A 1 390 ? -9.130 11.688 19.367 1.00 73.44 390 ASN A N 1
ATOM 2882 C CA . ASN A 1 390 ? -9.950 10.488 19.474 1.00 73.44 390 ASN A CA 1
ATOM 2883 C C . ASN A 1 390 ? -11.292 10.651 18.752 1.00 73.44 390 ASN A C 1
ATOM 2885 O O . ASN A 1 390 ? -12.212 11.330 19.221 1.00 73.44 390 ASN A O 1
ATOM 2889 N N . THR A 1 391 ? -11.437 9.950 17.642 1.00 74.25 391 THR A N 1
ATOM 2890 C CA . THR A 1 391 ? -12.680 9.844 16.895 1.00 74.25 391 THR A CA 1
ATOM 2891 C C . THR A 1 391 ? -13.519 8.648 17.342 1.00 74.25 391 THR A C 1
ATOM 2893 O O . THR A 1 391 ? -14.735 8.693 17.160 1.00 74.25 391 THR A O 1
ATOM 2896 N N . ASN A 1 392 ? -12.931 7.631 17.984 1.00 76.62 392 ASN A N 1
ATOM 2897 C CA . ASN A 1 392 ? -13.612 6.433 18.472 1.00 76.62 392 ASN A CA 1
ATOM 2898 C C . ASN A 1 392 ? -14.183 6.627 19.895 1.00 76.62 392 ASN A C 1
ATOM 2900 O O . ASN A 1 392 ? -13.468 6.489 20.891 1.00 76.62 392 ASN A O 1
ATOM 2904 N N . PRO A 1 393 ? -15.505 6.843 20.050 1.00 69.38 393 PRO A N 1
ATOM 2905 C CA . PRO A 1 393 ? -16.110 7.105 21.357 1.00 69.38 393 PRO A CA 1
ATOM 2906 C C . PRO A 1 393 ? -16.082 5.896 22.304 1.00 69.38 393 PRO A C 1
ATOM 2908 O O . PRO A 1 393 ? -16.381 6.046 23.488 1.00 69.38 393 PRO A O 1
ATOM 2911 N N . ASN A 1 394 ? -15.787 4.698 21.790 1.00 70.75 394 ASN A N 1
ATOM 2912 C CA . ASN A 1 394 ? -15.663 3.495 22.605 1.00 70.75 394 ASN A CA 1
ATOM 2913 C C . ASN A 1 394 ? -14.247 3.307 23.145 1.00 70.75 394 ASN A C 1
ATOM 2915 O O . ASN A 1 394 ? -14.099 2.601 24.143 1.00 70.75 394 ASN A O 1
ATOM 2919 N N . TYR A 1 395 ? -13.251 3.946 22.522 1.00 71.56 395 TYR A N 1
ATOM 2920 C CA . TYR A 1 395 ? -11.894 3.952 23.034 1.00 71.56 395 TYR A CA 1
ATOM 2921 C C . TYR A 1 395 ? -11.830 4.846 24.265 1.00 71.56 395 TYR A C 1
ATOM 2923 O O . TYR A 1 395 ? -11.977 6.070 24.197 1.00 71.56 395 TYR A O 1
ATOM 2931 N N . ILE A 1 396 ? -11.630 4.203 25.407 1.00 62.31 396 ILE A N 1
ATOM 2932 C CA . ILE A 1 396 ? -11.473 4.841 26.705 1.00 62.31 396 ILE A CA 1
ATOM 2933 C C . ILE A 1 396 ? -10.123 4.342 27.241 1.00 62.31 396 ILE A C 1
ATOM 2935 O O . ILE A 1 396 ? -10.064 3.171 27.624 1.00 62.31 396 ILE A O 1
ATOM 2939 N N . PRO A 1 397 ? -9.067 5.176 27.228 1.00 59.78 397 PRO A N 1
ATOM 2940 C CA . PRO A 1 397 ? -7.765 4.807 27.781 1.00 59.78 397 PRO A CA 1
ATOM 2941 C C . PRO A 1 397 ? -7.824 4.526 29.285 1.00 59.78 397 PRO A C 1
ATOM 2943 O O . PRO A 1 397 ? -8.768 5.016 29.961 1.00 59.78 397 PRO A O 1
#

Foldseek 3Di:
DDDDDDDDDDDDDQFDQDDAPPAPPDDDDPDACVPVPLARQDDPDCCVRPVDDPDDLKDKDADFDPDFCAQFKDKDKDAFAAQDFDEDDPVGDGLLQWFQKWKWKAKWQDQQFPLVLQPPPDDPDDDDRNAQHQDFSAPVLFFDPVDPPSRSRHGHIKMKIWIKGGQDFFDFSLGSHQAQFWIWTKIKIKGAQHNPPVGFGAAQLQCNQQSNHSIHMFMATFFLVQAGQFARERRRDDCVTRVRLVSDPRGDIHGHRFIWMWIWHADPFAIKIKIQRPVVRGITIHFCGLVSNNWDWHRDRPDNDTDIHRHHMHGRHRTFDQSSFDPPPSDGGGTMIIGNTGNDWDAPDADPRFRFRPHWIHDVPDTHRQPPVPVRNHHSRGSHDDSVSGRHPRHHD

Radius of gyration: 21.91 Å; chains: 1; bounding box: 50×75×63 Å

Sequence (397 aa):
MTAVATGGAALASVGAFTHTATASSGGWGPLSCGNNLRLCTEVEDDKTAFGWYVGHDEPSVLFYSTEAGSGNHMQYNMKLPVQPAGSFNDNKGYTGETTPAYWFGMAMCASESYPEQNNHNTNHGVSGSAGPACTPDSDTNIIDPTVSGSYKNAPGVAYMELQFYPPGFASQFADDSCDATKWCAALTIDSLAEDPINGTMLNSSCVGQVGGSIEYVNFAYLTMSGTPIGPPNPKDFQFIGSGDPKSSPDTFYMNGNDNLTVSLTDTANGLKTTVVDNTTHQTGSMTASASNHFGQILYDPSGTSCTEQDYTFHPMYSTSQPSTRVLWAAHSYNTAFDAETGHFDFCTQVDANTSTCTGKEGPPGDQEPVSNDVSNGTYDDQGCFSMAENTNPNYIP

pLDDT: mean 78.01, std 22.21, range [20.31, 98.88]

Secondary structure (DSSP, 8-state):
------PPP------SS-S------S------TTS--SS-PPPTTHHHHHSS----SS--EE--B-STTTTTEEEEEEEPPPPP-EE-BTTB--HHHH-S-EEEEEEEE-TTSTT--SB--S-S-SS--BS----TT-GGG---TTSTTGGGGPPPEEEEEEEEEPS-SS-BTTBS-S-SS-EEEEEEEEEE-EETTTTEE--HHHHTTTTTSSEEEEEEE-BSSS--SS--STTT--TTTTT-GGG-TTB-EE-TT-EEEEEEE--TTSPEEEEEETTT--EEEEE--GGGT-EEE---TT-S---EEE----BS-SSB-GGG--SSSSS--SSEEEE--------S-EETTTTEE-SEESSTT--EE----TTTT--TTBSPPPGGG---TTEE-